Protein AF-A0A8S9TAQ6-F1 (afdb_monomer)

Organism: NCBI:txid1479485

Foldseek 3Di:
DADACVVCVLVLLLCLLVLNLVSLVVLLVGHCLLVSLLVLQLLLQLLLCLLVLLLLLLLLFDPVLSVVLSNLSSVVSSVLLLLLLVLLQVVCPDPPHQHDDSSSLSSQLSSLSSLSNNNNLSLFFQVNVVSNVVSVVSSLLSSLSSQCSRSVHDSVVSNVSSVSSVVSSVVCCVPVVVVVVVVSQVVSCVSSVGRTDDDPVVSVVSLVVLLPDPPPPPPPPPPDDVPCVVVPVDDDDDDPPPVVVVVVVVPPDDDDDDDDDDPDDPPPPPVVVVVVVVVVPQDPVNVLVVVVVVLVVVLVVLLVSCVSVCCSVPVCLVVDDDPSNVVVVVVSSVVSVLSSLSSCLLVQLSCVSSVVDDPDLDPDDPPDDDDPDPDDDAQQEEEEEFEALLDQALDDDPLVVLLCVVQVVLDPPNYHYQGSADLSHLSSDGLLPDDRCSVLSVVLVVVCNVPVPDPSSVVSSSSSVSSLSLCQGPSRNSSSLSSSLVSVVVSCVVVPQDAPPQRAYEYEAAASRQQSQQSNVVSNCVRRVYAYEYEYFLYQHELQGQLVSHQAYEHEDEPAAPRSVCNCVSHVCCDPVNCVGNNNVCVLVVRYDYHYLYNAYRDPPRHQSHCPPADPVGHHSSRSNSVVVNCVVVVNVVVVVVVDDDDQDPVNVVCPDPPHDD

Nearest PDB structures (foldseek):
  5oxk-assembly1_A  TM=1.280E-01  e=3.218E+00  Streptococcus thermophilus LMG 18311
  7ngh-assembly1_C  TM=1.083E-01  e=5.966E+00  Thermococcus kodakarensis KOD1

Solvent-accessible surface area (backbone atoms only — not comparable to full-atom values): 35782 Å² total; per-residue (Å²): 132,85,80,31,29,72,80,43,40,68,58,38,48,54,23,32,69,66,64,34,48,64,30,34,43,46,36,58,70,31,54,56,15,59,58,49,9,54,50,40,30,35,50,14,23,34,20,37,34,53,18,51,43,63,52,47,32,78,42,44,41,49,78,76,28,44,59,52,38,34,52,49,46,7,51,56,44,39,52,53,50,50,45,38,45,50,33,30,39,58,56,26,70,41,91,94,45,65,76,61,60,64,68,48,44,46,17,20,42,19,43,14,32,47,43,29,54,55,20,40,54,24,39,28,49,57,57,2,62,64,50,38,53,52,30,50,53,48,19,53,52,22,30,22,45,21,45,12,44,70,61,72,46,56,58,71,60,22,42,51,49,52,52,52,6,48,52,46,32,55,55,39,44,75,54,78,33,42,66,53,52,51,50,52,46,56,50,47,25,59,51,36,66,38,80,68,69,87,47,72,65,58,49,50,48,54,58,63,62,68,60,59,71,79,72,76,85,70,77,69,79,76,74,85,64,93,75,61,73,74,66,71,81,70,74,85,84,88,75,93,68,68,67,64,66,57,62,65,72,69,75,80,68,84,89,76,87,74,83,83,82,78,90,74,79,80,80,78,82,46,73,69,64,55,50,63,61,56,63,74,71,59,55,68,70,57,54,46,53,52,52,53,50,52,51,52,51,52,48,52,50,51,50,58,69,46,43,60,58,50,47,68,79,42,62,68,50,83,74,42,65,71,68,57,32,52,51,48,53,52,50,49,51,50,53,47,51,50,53,47,50,36,51,51,60,54,46,64,40,39,34,53,73,38,62,74,52,78,89,75,69,58,76,78,81,94,65,83,84,80,75,83,67,95,70,75,72,77,66,64,28,40,38,37,52,31,63,34,37,78,67,56,49,73,66,69,56,72,54,56,45,54,41,48,68,58,42,63,83,67,49,59,97,35,53,46,78,44,71,70,65,51,82,88,31,59,56,45,56,48,55,56,52,102,44,89,64,12,70,57,41,46,49,19,51,58,42,23,79,75,35,70,84,34,77,54,27,47,50,52,34,53,53,34,50,49,46,46,30,27,48,52,14,90,78,53,6,67,57,37,21,43,31,40,18,47,55,51,47,52,58,37,46,78,70,66,53,58,68,62,68,57,53,34,38,33,30,39,8,30,28,45,9,20,26,54,38,55,48,12,42,65,49,34,33,67,73,30,54,31,52,37,36,35,40,22,45,36,34,38,47,51,25,78,33,62,46,74,72,38,66,33,35,42,38,36,40,29,77,53,23,65,61,33,61,41,22,54,70,77,23,60,40,56,38,82,91,34,62,83,23,32,41,44,40,17,46,72,73,66,26,43,48,80,41,79,64,48,90,22,25,61,52,76,85,44,4,45,53,14,81,77,37,62,48,97,87,69,46,27,33,27,55,51,44,49,53,52,52,52,36,48,77,71,56,49,56,64,59,61,55,70,72,52,88,74,80,80,48,73,64,59,55,55,61,70,33,90,87,49,89,130

Sequence (662 aa):
MIDTALNQWHELIGGAFAFKFNAFQRIATLPDGLWLALLVVLLSGLSLAVGQFIVLFISRVKLWRFAFSLLLNAVLFTVGFLFLTLSTWVICLLPGSTRVPLLTLIEVFGLGYVPQLFGFLGALPYLGYPIANLLSVWNLLAMVVGFAAVARVEVGSALVYVALGWLVKQLLEGTIGQPIARLGRSLADRVAGVDLIDTREELIERVLEGGRPAEPIITASQTRFPEIQEFIQASGRSASERARSVTQNLTDRPSVSTPLNITQRTNTSDPLVQLDRKTQGIPQPVKLVLSLLVMAIAFMIILVLLRPIRNGLFGSYPNLQGLWQLIFDLVWIGVVALVFAGILAPLESLGWWAGWYDDEIDTSPTSAGIERSTHHPSVDRYVVYLDGVGQSGAEYTPDIEDFLKALEPSLPSGVELVQGLMMYSVLNKPLNEDRPLAFLWRLADKMRWTNPAALLGLLVNLRNVIIVAVSSDKRYGPIYNQGIAQVIFDGLIKRGYQPRSGVPITLLGYSGGGEMSVAAAPYLKRSTGAPIDVISLGGVMSANNNFLVLEHLYHIVGDKDTVERLGPIVFPGRWKIFPLSYWNRGKREGKITIISAGPVGHQVPGGYMDPKATLEDGRTHLQQTIEILLQILRGEALKADRSIPGKTSNYALSQAADFNPR

pLDDT: mean 79.66, std 20.63, range [24.06, 98.56]

Structure (mmCIF, N/CA/C/O backbone):
data_AF-A0A8S9TAQ6-F1
#
_entry.id   AF-A0A8S9TAQ6-F1
#
loop_
_atom_site.group_PDB
_atom_site.id
_atom_site.type_symbol
_atom_site.label_atom_id
_atom_site.label_alt_id
_atom_site.label_comp_id
_atom_site.label_asym_id
_atom_site.label_entity_id
_atom_site.label_seq_id
_atom_site.pdbx_PDB_ins_code
_atom_site.Cartn_x
_atom_site.Cartn_y
_atom_site.Cartn_z
_atom_site.occupancy
_atom_site.B_iso_or_equiv
_atom_site.auth_seq_id
_atom_site.auth_comp_id
_atom_site.auth_asym_id
_atom_site.auth_atom_id
_atom_site.pdbx_PDB_model_num
ATOM 1 N N . MET A 1 1 ? 25.231 24.380 -31.587 1.00 55.44 1 MET A N 1
ATOM 2 C CA . MET A 1 1 ? 25.314 23.387 -30.494 1.00 55.44 1 MET A CA 1
ATOM 3 C C . MET A 1 1 ? 25.119 22.025 -31.130 1.00 55.44 1 MET A C 1
ATOM 5 O O . MET A 1 1 ? 24.258 21.930 -31.992 1.00 55.44 1 MET A O 1
ATOM 9 N N . ILE A 1 2 ? 25.954 21.032 -30.817 1.00 65.50 2 ILE A N 1
ATOM 10 C CA . ILE A 1 2 ? 25.759 19.671 -31.339 1.00 65.50 2 ILE A CA 1
ATOM 11 C C . ILE A 1 2 ? 24.490 19.121 -30.683 1.00 65.50 2 ILE A C 1
ATOM 13 O O . ILE A 1 2 ? 24.363 19.157 -29.458 1.00 65.50 2 ILE A O 1
ATOM 17 N N . ASP A 1 3 ? 23.545 18.660 -31.493 1.00 80.38 3 ASP A N 1
ATOM 18 C CA . ASP A 1 3 ? 22.352 17.978 -31.005 1.00 80.38 3 ASP A CA 1
ATOM 19 C C . ASP A 1 3 ? 22.754 16.592 -30.489 1.00 80.38 3 ASP A C 1
ATOM 21 O O . ASP A 1 3 ? 23.041 15.682 -31.265 1.00 80.38 3 ASP A O 1
ATOM 25 N N . THR A 1 4 ? 22.828 16.447 -29.166 1.00 90.06 4 THR A N 1
ATOM 26 C CA . THR A 1 4 ? 23.151 15.189 -28.481 1.00 90.06 4 THR A CA 1
ATOM 27 C C . THR A 1 4 ? 21.889 14.551 -27.907 1.00 90.06 4 THR A C 1
ATOM 29 O O . THR A 1 4 ? 20.881 15.225 -27.663 1.00 90.06 4 THR A O 1
ATOM 32 N N . ALA A 1 5 ? 21.944 13.249 -27.626 1.00 86.44 5 ALA A N 1
ATOM 33 C CA . ALA A 1 5 ? 20.874 12.545 -26.926 1.00 86.44 5 ALA A CA 1
ATOM 34 C C . ALA A 1 5 ? 20.585 13.181 -25.554 1.00 86.44 5 ALA A C 1
ATOM 36 O O . ALA A 1 5 ? 19.428 13.279 -25.151 1.00 86.44 5 ALA A O 1
ATOM 37 N N . LEU A 1 6 ? 21.620 13.687 -24.871 1.00 86.31 6 LEU A N 1
ATOM 38 C CA . LEU A 1 6 ? 21.483 14.403 -23.602 1.00 86.31 6 LEU A CA 1
ATOM 39 C C . LEU A 1 6 ? 20.744 15.735 -23.739 1.00 86.31 6 LEU A C 1
ATOM 41 O O . LEU A 1 6 ? 20.039 16.105 -22.813 1.00 86.31 6 LEU A O 1
ATOM 45 N N . ASN A 1 7 ? 20.839 16.438 -24.870 1.00 88.81 7 ASN A N 1
ATOM 46 C CA . ASN A 1 7 ? 20.056 17.657 -25.101 1.00 88.81 7 ASN A CA 1
ATOM 47 C C . ASN A 1 7 ? 18.584 17.330 -25.422 1.00 88.81 7 ASN A C 1
ATOM 49 O O . ASN A 1 7 ? 17.675 18.044 -24.997 1.00 88.81 7 ASN A O 1
ATOM 53 N N . GLN A 1 8 ? 18.338 16.206 -26.105 1.00 88.25 8 GLN A N 1
ATOM 54 C CA . GLN A 1 8 ? 17.002 15.736 -26.507 1.00 88.25 8 GLN A CA 1
ATOM 55 C C . GLN A 1 8 ? 16.375 14.728 -25.526 1.00 88.25 8 GLN A C 1
ATOM 57 O O . GLN A 1 8 ? 15.386 14.069 -25.853 1.00 88.25 8 GLN A O 1
ATOM 62 N N . TRP A 1 9 ? 16.914 14.602 -24.309 1.00 87.81 9 TRP A N 1
ATOM 63 C CA . TRP A 1 9 ? 16.530 13.554 -23.355 1.00 87.81 9 TRP A CA 1
ATOM 64 C C . TRP A 1 9 ? 15.019 13.506 -23.083 1.00 87.81 9 TRP A C 1
ATOM 66 O O . TRP A 1 9 ? 14.430 12.433 -22.997 1.00 87.81 9 TRP A O 1
ATOM 76 N N . HIS A 1 10 ? 14.368 14.665 -22.997 1.00 85.31 10 HIS A N 1
ATOM 77 C CA . HIS A 1 10 ? 12.939 14.784 -22.725 1.00 85.31 10 HIS A CA 1
ATOM 78 C C . HIS A 1 10 ? 12.071 14.238 -23.873 1.00 85.31 10 HIS A C 1
ATOM 80 O O . HIS A 1 10 ? 11.075 13.560 -23.612 1.00 85.31 10 HIS A O 1
ATOM 86 N N . GLU A 1 11 ? 12.458 14.477 -25.132 1.00 87.50 11 GLU A N 1
ATOM 87 C CA . GLU A 1 11 ? 11.778 13.930 -26.314 1.00 87.50 11 GLU A CA 1
ATOM 88 C C . GLU A 1 11 ? 11.986 12.421 -26.427 1.00 87.50 11 GLU A C 1
ATOM 90 O O . GLU A 1 11 ? 11.038 11.692 -26.725 1.00 87.50 11 GLU A O 1
ATOM 95 N N . LEU A 1 12 ? 13.205 11.945 -26.154 1.00 91.62 12 LEU A N 1
ATOM 96 C CA . LEU A 1 12 ? 13.541 10.523 -26.196 1.00 91.62 12 LEU A CA 1
ATOM 97 C C . LEU A 1 12 ? 12.794 9.743 -25.109 1.00 91.62 12 LEU A C 1
ATOM 99 O O . LEU A 1 12 ? 12.155 8.739 -25.416 1.00 91.62 12 LEU A O 1
ATOM 103 N N . ILE A 1 13 ? 12.794 10.233 -23.864 1.00 90.38 13 ILE A N 1
ATOM 104 C CA . ILE A 1 13 ? 12.059 9.620 -22.748 1.00 90.38 13 ILE A CA 1
ATOM 105 C C . ILE A 1 13 ? 10.550 9.644 -23.014 1.00 90.38 13 ILE A C 1
ATOM 107 O O . ILE A 1 13 ? 9.891 8.609 -22.921 1.00 90.38 13 ILE A O 1
ATOM 111 N N . GLY A 1 14 ? 9.988 10.799 -23.389 1.00 87.38 14 GLY A N 1
ATOM 112 C CA . GLY A 1 14 ? 8.557 10.910 -23.687 1.00 87.38 14 GLY A CA 1
ATOM 113 C C . GLY A 1 14 ? 8.136 10.047 -24.879 1.00 87.38 14 GLY A C 1
ATOM 114 O O . GLY A 1 14 ? 7.083 9.412 -24.855 1.00 87.38 14 GLY A O 1
ATOM 115 N N . GLY A 1 15 ? 8.978 9.977 -25.912 1.00 89.94 15 GLY A N 1
ATOM 116 C CA . GLY A 1 15 ? 8.763 9.136 -27.080 1.00 89.94 15 GLY A CA 1
ATOM 117 C C . GLY A 1 15 ? 8.822 7.646 -26.757 1.00 89.94 15 GLY A C 1
ATOM 118 O O . GLY A 1 15 ? 7.953 6.910 -27.211 1.00 89.94 15 GLY A O 1
ATOM 119 N N . ALA A 1 16 ? 9.776 7.211 -25.934 1.00 92.12 16 ALA A N 1
ATOM 120 C CA . ALA A 1 16 ? 9.884 5.823 -25.494 1.00 92.12 16 ALA A CA 1
ATOM 121 C C . ALA A 1 16 ? 8.696 5.394 -24.627 1.00 92.12 16 ALA A C 1
ATOM 123 O O . ALA A 1 16 ? 8.111 4.339 -24.867 1.00 92.12 16 ALA A O 1
ATOM 124 N N . PHE A 1 17 ? 8.280 6.246 -23.683 1.00 89.94 17 PHE A N 1
ATOM 125 C CA . PHE A 1 17 ? 7.102 5.999 -22.848 1.00 89.94 17 PHE A CA 1
ATOM 126 C C . PHE A 1 17 ? 5.815 5.878 -23.682 1.00 89.94 17 PHE A C 1
ATOM 128 O O . PHE A 1 17 ? 4.944 5.073 -23.360 1.00 89.94 17 PHE A O 1
ATOM 135 N N . ALA A 1 18 ? 5.718 6.643 -24.776 1.00 90.50 18 ALA A N 1
ATOM 136 C CA . ALA A 1 18 ? 4.609 6.617 -25.731 1.00 90.50 18 ALA A CA 1
ATOM 137 C C . ALA A 1 18 ? 4.812 5.640 -26.911 1.00 90.50 18 ALA A C 1
ATOM 139 O O . ALA A 1 18 ? 4.086 5.730 -27.901 1.00 90.50 18 ALA A O 1
ATOM 140 N N . PHE A 1 19 ? 5.804 4.744 -26.845 1.00 93.25 19 PHE A N 1
ATOM 141 C CA . PHE A 1 19 ? 6.098 3.741 -27.878 1.00 93.25 19 PHE A CA 1
ATOM 142 C C . PHE A 1 19 ? 6.350 4.308 -29.295 1.00 93.25 19 PHE A C 1
ATOM 144 O O . PHE A 1 19 ? 6.051 3.672 -30.307 1.00 93.25 19 PHE A O 1
ATOM 151 N N . LYS A 1 20 ? 6.922 5.513 -29.408 1.00 92.88 20 LYS A N 1
ATOM 152 C CA . LYS A 1 20 ? 7.254 6.131 -30.701 1.00 92.88 20 LYS A CA 1
ATOM 153 C C . LYS A 1 20 ? 8.511 5.497 -31.300 1.00 92.88 20 LYS A C 1
ATOM 155 O O . LYS A 1 20 ? 9.613 5.727 -30.807 1.00 92.88 20 LYS A O 1
ATOM 160 N N . PHE A 1 21 ? 8.364 4.813 -32.438 1.00 93.81 21 PHE A N 1
ATOM 161 C CA . PHE A 1 21 ? 9.469 4.210 -33.209 1.00 93.81 21 PHE A CA 1
ATOM 162 C C . PHE A 1 21 ? 10.649 5.169 -33.438 1.00 93.81 21 PHE A C 1
ATOM 164 O O . PHE A 1 21 ? 11.807 4.790 -33.286 1.00 93.81 21 PHE A O 1
ATOM 171 N N . ASN A 1 22 ? 10.349 6.433 -33.752 1.00 94.31 22 ASN A N 1
ATOM 172 C CA . ASN A 1 22 ? 11.354 7.460 -34.025 1.00 94.31 22 ASN A CA 1
ATOM 173 C C . ASN A 1 22 ? 12.285 7.707 -32.820 1.00 94.31 22 ASN A C 1
ATOM 175 O O . ASN A 1 22 ? 13.482 7.880 -33.010 1.00 94.31 22 ASN A O 1
ATOM 179 N N . ALA A 1 23 ? 11.782 7.646 -31.581 1.00 93.94 23 ALA A N 1
ATOM 180 C CA . ALA A 1 23 ? 12.610 7.864 -30.391 1.00 93.94 23 ALA A CA 1
ATOM 181 C C . ALA A 1 23 ? 13.696 6.784 -30.243 1.00 93.94 23 ALA A C 1
ATOM 183 O O . ALA A 1 23 ? 14.859 7.101 -29.994 1.00 93.94 23 ALA A O 1
ATOM 184 N N . PHE A 1 24 ? 13.335 5.521 -30.484 1.00 95.88 24 PHE A N 1
ATOM 185 C CA . PHE A 1 24 ? 14.269 4.393 -30.447 1.00 95.88 24 PHE A CA 1
ATOM 186 C C . PHE A 1 24 ? 15.273 4.412 -31.605 1.00 95.88 24 PHE A C 1
ATOM 188 O O . PHE A 1 24 ? 16.424 4.027 -31.430 1.00 95.88 24 PHE A O 1
ATOM 195 N N . GLN A 1 25 ? 14.875 4.902 -32.780 1.00 94.56 25 GLN A N 1
ATOM 196 C CA . GLN A 1 25 ? 15.807 5.094 -33.893 1.00 94.56 25 GLN A CA 1
ATOM 197 C C . GLN A 1 25 ? 16.769 6.256 -33.630 1.00 94.56 25 GLN A C 1
ATOM 199 O O . GLN A 1 25 ? 17.962 6.134 -33.888 1.00 94.56 25 GLN A O 1
ATOM 204 N N . ARG A 1 26 ? 16.271 7.371 -33.081 1.00 94.81 26 ARG A N 1
ATOM 205 C CA . ARG A 1 26 ? 17.078 8.565 -32.801 1.00 94.81 26 ARG A CA 1
ATOM 206 C C . ARG A 1 26 ? 18.160 8.308 -31.771 1.00 94.81 26 ARG A C 1
ATOM 208 O O . ARG A 1 26 ? 19.299 8.688 -32.027 1.00 94.81 26 ARG A O 1
ATOM 215 N N . ILE A 1 27 ? 17.842 7.649 -30.653 1.00 95.25 27 ILE A N 1
ATOM 216 C CA . ILE A 1 27 ? 18.850 7.391 -29.613 1.00 95.25 27 ILE A CA 1
ATOM 217 C C . ILE A 1 27 ? 20.047 6.600 -30.154 1.00 95.25 27 ILE A C 1
ATOM 219 O O . ILE A 1 27 ? 21.169 6.886 -29.762 1.00 95.25 27 ILE A O 1
ATOM 223 N N . ALA A 1 28 ? 19.819 5.699 -31.115 1.00 92.44 28 ALA A N 1
ATOM 224 C CA . ALA A 1 28 ? 20.871 4.904 -31.745 1.00 92.44 28 ALA A CA 1
ATOM 225 C C . ALA A 1 28 ? 21.747 5.677 -32.751 1.00 92.44 28 ALA A C 1
ATOM 227 O O . ALA A 1 28 ? 22.735 5.151 -33.259 1.00 92.44 28 ALA A O 1
ATOM 228 N N . THR A 1 29 ? 21.354 6.904 -33.101 1.00 92.06 29 THR A N 1
ATOM 229 C CA . THR A 1 29 ? 22.041 7.736 -34.106 1.00 92.06 29 THR A CA 1
ATOM 230 C C . THR A 1 29 ? 22.643 9.010 -33.525 1.00 92.06 29 THR A C 1
ATOM 232 O O . THR A 1 29 ? 23.531 9.600 -34.137 1.00 92.06 29 THR A O 1
ATOM 235 N N . LEU A 1 30 ? 22.160 9.450 -32.362 1.00 93.31 30 LEU A N 1
ATOM 236 C CA . LEU A 1 30 ? 22.619 10.671 -31.715 1.00 93.31 30 LEU A CA 1
ATOM 237 C C . LEU A 1 30 ? 23.900 10.418 -30.903 1.00 93.31 30 LEU A C 1
ATOM 239 O O . LEU A 1 30 ? 24.018 9.382 -30.243 1.00 93.31 30 LEU A O 1
ATOM 243 N N . PRO A 1 31 ? 24.833 11.388 -30.860 1.00 91.25 31 PRO A N 1
ATOM 244 C CA . PRO A 1 31 ? 25.924 11.370 -29.892 1.00 91.25 31 PRO A CA 1
ATOM 245 C C . PRO A 1 31 ? 25.384 11.261 -28.458 1.00 91.25 31 PRO A C 1
ATOM 247 O O . PRO A 1 31 ? 24.306 11.775 -28.156 1.00 91.25 31 PRO A O 1
ATOM 250 N N . ASP A 1 32 ? 26.137 10.609 -27.572 1.00 91.88 32 ASP A N 1
ATOM 251 C CA . ASP A 1 32 ? 25.772 10.336 -26.170 1.00 91.88 32 ASP A CA 1
ATOM 252 C C . ASP A 1 32 ? 24.554 9.413 -25.956 1.00 91.88 32 ASP A C 1
ATOM 254 O O . ASP A 1 32 ? 24.088 9.272 -24.822 1.00 91.88 32 ASP A O 1
ATOM 258 N N . GLY A 1 33 ? 24.055 8.740 -27.004 1.00 93.19 33 GLY A N 1
ATOM 259 C CA . GLY A 1 33 ? 22.961 7.763 -26.903 1.00 93.19 33 GLY A CA 1
ATOM 260 C C . GLY A 1 33 ? 23.230 6.675 -25.861 1.00 93.19 33 GLY A C 1
ATOM 261 O O . GLY A 1 33 ? 22.411 6.447 -24.966 1.00 93.19 33 GLY A O 1
ATOM 262 N N . LEU A 1 34 ? 24.425 6.077 -25.907 1.00 95.25 34 LEU A N 1
ATOM 263 C CA . LEU A 1 34 ? 24.880 5.075 -24.939 1.00 95.25 34 LEU A CA 1
ATOM 264 C C . LEU A 1 34 ? 24.867 5.589 -23.491 1.00 95.25 34 LEU A C 1
ATOM 266 O O . LEU A 1 34 ? 24.399 4.890 -22.591 1.00 95.25 34 LEU A O 1
ATOM 270 N N . TRP A 1 35 ? 25.361 6.809 -23.258 1.00 94.81 35 TRP A N 1
ATOM 271 C CA . TRP A 1 35 ? 25.396 7.410 -21.921 1.00 94.81 35 TRP A CA 1
ATOM 272 C C . TRP A 1 35 ? 23.992 7.635 -21.370 1.00 94.81 35 TRP A C 1
ATOM 274 O O . TRP A 1 35 ? 23.726 7.282 -20.220 1.00 94.81 35 TRP A O 1
ATOM 284 N N . LEU A 1 36 ? 23.085 8.173 -22.190 1.00 94.88 36 LEU A N 1
ATOM 285 C CA . LEU A 1 36 ? 21.692 8.365 -21.796 1.00 94.88 36 LEU A CA 1
ATOM 286 C C . LEU A 1 36 ? 21.023 7.025 -21.462 1.00 94.88 36 LEU A C 1
ATOM 288 O O . LEU A 1 36 ? 20.363 6.919 -20.432 1.00 94.88 36 LEU A O 1
ATOM 292 N N . ALA A 1 37 ? 21.217 5.998 -22.290 1.00 96.38 37 ALA A N 1
ATOM 293 C CA . ALA A 1 37 ? 20.632 4.679 -22.072 1.00 96.38 37 ALA A CA 1
ATOM 294 C C . ALA A 1 37 ? 21.108 4.034 -20.760 1.00 96.38 37 ALA A C 1
ATOM 296 O O . ALA A 1 37 ? 20.287 3.576 -19.964 1.00 96.38 37 ALA A O 1
ATOM 297 N N . LEU A 1 38 ? 22.416 4.054 -20.486 1.00 96.38 38 LEU A N 1
ATOM 298 C CA . LEU A 1 38 ? 22.971 3.531 -19.233 1.00 96.38 38 LEU A CA 1
ATOM 299 C C . LEU A 1 38 ? 22.500 4.333 -18.013 1.00 96.38 38 LEU A C 1
ATOM 301 O O . LEU A 1 38 ? 22.190 3.744 -16.976 1.00 96.38 38 LEU A O 1
ATOM 305 N N . LEU A 1 39 ? 22.392 5.659 -18.136 1.00 95.56 39 LEU A N 1
ATOM 306 C CA . LEU A 1 39 ? 21.862 6.513 -17.075 1.00 95.56 39 LEU A CA 1
ATOM 307 C C . LEU A 1 39 ? 20.389 6.194 -16.778 1.00 95.56 39 LEU A C 1
ATOM 309 O O . LEU A 1 39 ? 20.019 6.076 -15.611 1.00 95.56 39 LEU A O 1
ATOM 313 N N . VAL A 1 40 ? 19.558 6.010 -17.810 1.00 96.12 40 VAL A N 1
ATOM 314 C CA . VAL A 1 40 ? 18.147 5.616 -17.655 1.00 96.12 40 VAL A CA 1
ATOM 315 C C . VAL A 1 40 ? 18.036 4.277 -16.929 1.00 96.12 40 VAL A C 1
ATOM 317 O O . VAL A 1 40 ? 17.239 4.162 -15.997 1.00 96.12 40 VAL A O 1
ATOM 320 N N . VAL A 1 41 ? 18.846 3.283 -17.300 1.00 97.50 41 VAL A N 1
ATOM 321 C CA . VAL A 1 41 ? 18.847 1.967 -16.639 1.00 97.50 41 VAL A CA 1
ATOM 322 C C . VAL A 1 41 ? 19.278 2.079 -15.179 1.00 97.50 41 VAL A C 1
ATOM 324 O O . VAL A 1 41 ? 18.607 1.525 -14.309 1.00 97.50 41 VAL A O 1
ATOM 327 N N . LEU A 1 42 ? 20.344 2.829 -14.888 1.00 96.25 42 LEU A N 1
ATOM 328 C CA . LEU A 1 42 ? 20.835 3.017 -13.522 1.00 96.25 42 LEU A CA 1
ATOM 329 C C . LEU A 1 42 ? 19.792 3.714 -12.637 1.00 96.25 42 LEU A C 1
ATOM 331 O O . LEU A 1 42 ? 19.506 3.251 -11.532 1.00 96.25 42 LEU A O 1
ATOM 335 N N . LEU A 1 43 ? 19.182 4.797 -13.129 1.00 95.31 43 LEU A N 1
ATOM 336 C CA . LEU A 1 43 ? 18.121 5.515 -12.416 1.00 95.31 43 LEU A CA 1
ATOM 337 C C . LEU A 1 43 ? 16.865 4.656 -12.241 1.00 95.31 43 LEU A C 1
ATOM 339 O O . LEU A 1 43 ? 16.217 4.729 -11.199 1.00 95.31 43 LEU A O 1
ATOM 343 N N . SER A 1 44 ? 16.545 3.809 -13.219 1.00 96.25 44 SER A N 1
ATOM 344 C CA . SER A 1 44 ? 15.450 2.841 -13.118 1.00 96.25 44 SER A CA 1
ATOM 345 C C . SER A 1 44 ? 15.731 1.786 -12.051 1.00 96.25 44 SER A C 1
ATOM 347 O O . SER A 1 44 ? 14.859 1.488 -11.239 1.00 96.25 44 SER A O 1
ATOM 349 N N . GLY A 1 45 ? 16.963 1.270 -11.993 1.00 94.62 45 GLY A N 1
ATOM 350 C CA . GLY A 1 45 ? 17.410 0.355 -10.944 1.00 94.62 45 GLY A CA 1
ATOM 351 C C . GLY A 1 45 ? 17.326 0.982 -9.553 1.00 94.62 45 GLY A C 1
ATOM 352 O O . GLY A 1 45 ? 16.825 0.350 -8.626 1.00 94.62 45 GLY A O 1
ATOM 353 N N . LEU A 1 46 ? 17.729 2.250 -9.410 1.00 94.25 46 LEU A N 1
ATOM 354 C CA . LEU A 1 46 ? 17.597 2.992 -8.154 1.00 94.25 46 LEU A CA 1
ATOM 355 C C . LEU A 1 46 ? 16.127 3.217 -7.773 1.00 94.25 46 LEU A C 1
ATOM 357 O O . LEU A 1 46 ? 15.748 3.010 -6.624 1.00 94.25 46 LEU A O 1
ATOM 361 N N . SER A 1 47 ? 15.290 3.604 -8.737 1.00 95.38 47 SER A N 1
ATOM 362 C CA . SER A 1 47 ? 13.852 3.814 -8.543 1.00 95.38 47 SER A CA 1
ATOM 363 C C . SER A 1 47 ? 13.149 2.529 -8.096 1.00 95.38 47 SER A C 1
ATOM 365 O O . SER A 1 47 ? 12.382 2.540 -7.134 1.00 95.38 47 SER A O 1
ATOM 367 N N . LEU A 1 48 ? 13.473 1.393 -8.720 1.00 92.44 48 LEU A N 1
ATOM 368 C CA . LEU A 1 48 ? 12.991 0.071 -8.315 1.00 92.44 48 LEU A CA 1
ATOM 369 C C . LEU A 1 48 ? 13.487 -0.333 -6.924 1.00 92.44 48 LEU A C 1
ATOM 371 O O . LEU A 1 48 ? 12.698 -0.839 -6.127 1.00 92.44 48 LEU A O 1
ATOM 375 N N . ALA A 1 49 ? 14.759 -0.071 -6.609 1.00 90.00 49 ALA A N 1
ATOM 376 C CA . ALA A 1 49 ? 15.315 -0.338 -5.285 1.00 90.00 49 ALA A CA 1
ATOM 377 C C . ALA A 1 49 ? 14.586 0.472 -4.198 1.00 90.00 49 ALA A C 1
ATOM 379 O O . ALA A 1 49 ? 14.278 -0.066 -3.136 1.00 90.00 49 ALA A O 1
ATOM 380 N N . VAL A 1 50 ? 14.229 1.731 -4.484 1.00 89.56 50 VAL A N 1
ATOM 381 C CA . VAL A 1 50 ? 13.335 2.521 -3.623 1.00 89.56 50 VAL A CA 1
ATOM 382 C C . VAL A 1 50 ? 11.952 1.870 -3.559 1.00 89.56 50 VAL A C 1
ATOM 384 O O . VAL A 1 50 ? 11.445 1.641 -2.472 1.00 89.56 50 VAL A O 1
ATOM 387 N N . GLY A 1 51 ? 11.351 1.468 -4.679 1.00 87.69 51 GLY A N 1
ATOM 388 C CA . GLY A 1 51 ? 10.053 0.777 -4.686 1.00 87.69 51 GLY A CA 1
ATOM 389 C C . GLY A 1 51 ? 9.996 -0.497 -3.823 1.00 87.69 51 GLY A C 1
ATOM 390 O O . GLY A 1 51 ? 8.920 -0.898 -3.376 1.00 87.69 51 GLY A O 1
ATOM 391 N N . GLN A 1 52 ? 11.150 -1.116 -3.563 1.00 85.38 52 GLN A N 1
ATOM 392 C CA . GLN A 1 52 ? 11.318 -2.351 -2.793 1.00 85.38 52 GLN A CA 1
ATOM 393 C C . GLN A 1 52 ? 12.075 -2.147 -1.472 1.00 85.38 52 GLN A C 1
ATOM 395 O O . GLN A 1 52 ? 12.526 -3.120 -0.864 1.00 85.38 52 GLN A O 1
ATOM 400 N N . PHE A 1 53 ? 12.183 -0.906 -0.980 1.00 84.44 53 PHE A N 1
ATOM 401 C CA . PHE A 1 53 ? 13.023 -0.578 0.177 1.00 84.44 53 PHE A CA 1
ATOM 402 C C . PHE A 1 53 ? 12.680 -1.371 1.446 1.00 84.44 53 PHE A C 1
ATOM 404 O O . PHE A 1 53 ? 13.519 -1.505 2.335 1.00 84.44 53 PHE A O 1
ATOM 411 N N . ILE A 1 54 ? 11.456 -1.902 1.536 1.00 81.06 54 ILE A N 1
ATOM 412 C CA . ILE A 1 54 ? 10.973 -2.686 2.673 1.00 81.06 54 ILE A CA 1
ATOM 413 C C . ILE A 1 54 ? 11.919 -3.834 3.050 1.00 81.06 54 ILE A C 1
ATOM 415 O O . ILE A 1 54 ? 12.124 -4.077 4.234 1.00 81.06 54 ILE A O 1
ATOM 419 N N . VAL A 1 55 ? 12.556 -4.489 2.073 1.00 76.88 55 VAL A N 1
ATOM 420 C CA . VAL A 1 55 ? 13.484 -5.609 2.315 1.00 76.88 55 VAL A CA 1
ATOM 421 C C . VAL A 1 55 ? 14.644 -5.185 3.221 1.00 76.88 55 VAL A C 1
ATOM 423 O O . VAL A 1 55 ? 15.037 -5.923 4.127 1.00 76.88 55 VAL A O 1
ATOM 426 N N . LEU A 1 56 ? 15.145 -3.960 3.039 1.00 81.00 56 LEU A N 1
ATOM 427 C CA . LEU A 1 56 ? 16.230 -3.404 3.848 1.00 81.00 56 LEU A CA 1
ATOM 428 C C . LEU A 1 56 ? 15.777 -3.128 5.291 1.00 81.00 56 LEU A C 1
ATOM 430 O O . LEU A 1 56 ? 16.546 -3.327 6.227 1.00 81.00 56 LEU A O 1
ATOM 434 N N . PHE A 1 57 ? 14.523 -2.717 5.490 1.00 79.00 57 PHE A N 1
ATOM 435 C CA . PHE A 1 57 ? 13.973 -2.493 6.829 1.00 79.00 57 PHE A CA 1
ATOM 436 C C . PHE A 1 57 ? 13.701 -3.794 7.574 1.00 79.00 57 PHE A C 1
ATOM 438 O O . PHE A 1 57 ? 14.033 -3.899 8.751 1.00 79.00 57 PHE A O 1
ATOM 445 N N . ILE A 1 58 ? 13.146 -4.802 6.895 1.00 75.31 58 ILE A N 1
ATOM 446 C CA . ILE A 1 58 ? 12.896 -6.110 7.516 1.00 75.31 58 ILE A CA 1
ATOM 447 C C . ILE A 1 58 ? 14.219 -6.748 7.941 1.00 75.31 58 ILE A C 1
ATOM 449 O O . ILE A 1 58 ? 14.304 -7.323 9.024 1.00 75.31 58 ILE A O 1
ATOM 453 N N . SER A 1 59 ? 15.269 -6.546 7.143 1.00 74.56 59 SER A N 1
ATOM 454 C CA . SER A 1 59 ? 16.635 -6.977 7.457 1.00 74.56 59 SER A CA 1
ATOM 455 C C . SER A 1 59 ? 17.334 -6.097 8.512 1.00 74.56 59 SER A C 1
ATOM 457 O O . SER A 1 59 ? 18.490 -6.342 8.833 1.00 74.56 59 SER A O 1
ATOM 459 N N . ARG A 1 60 ? 16.660 -5.080 9.074 1.00 77.12 60 ARG A N 1
ATOM 460 C CA . ARG A 1 60 ? 17.188 -4.145 10.089 1.00 77.12 60 ARG A CA 1
ATOM 461 C C . ARG A 1 60 ? 18.484 -3.432 9.673 1.00 77.12 60 ARG A C 1
ATOM 463 O O . ARG A 1 60 ? 19.387 -3.207 10.481 1.00 77.12 60 ARG A O 1
ATOM 470 N N . VAL A 1 61 ? 18.585 -3.047 8.400 1.00 74.88 61 VAL A N 1
ATOM 471 C CA . VAL A 1 61 ? 19.747 -2.318 7.870 1.00 74.88 61 VAL A CA 1
ATOM 472 C C . VAL A 1 61 ? 19.853 -0.933 8.522 1.00 74.88 61 VAL A C 1
ATOM 474 O O . VAL A 1 61 ? 18.879 -0.184 8.593 1.00 74.88 61 VAL A O 1
ATOM 477 N N . LYS A 1 62 ? 21.057 -0.552 8.970 1.00 75.12 62 LYS A N 1
ATOM 478 C CA . LYS A 1 62 ? 21.321 0.785 9.537 1.00 75.12 62 LYS A CA 1
ATOM 479 C C . LYS A 1 62 ? 21.160 1.889 8.481 1.00 75.12 62 LYS A C 1
ATOM 481 O O . LYS A 1 62 ? 21.533 1.708 7.323 1.00 75.12 62 LYS A O 1
ATOM 486 N N . LEU A 1 63 ? 20.713 3.076 8.899 1.00 72.25 63 LEU A N 1
ATOM 487 C CA . LEU A 1 63 ? 20.329 4.180 8.004 1.00 72.25 63 LEU A CA 1
ATOM 488 C C . LEU A 1 63 ? 21.406 4.601 6.982 1.00 72.25 63 LEU A C 1
ATOM 490 O O . LEU A 1 63 ? 21.087 4.892 5.835 1.00 72.25 63 LEU A O 1
ATOM 494 N N . TRP A 1 64 ? 22.692 4.612 7.347 1.00 74.12 64 TRP A N 1
ATOM 495 C CA . TRP A 1 64 ? 23.755 4.970 6.395 1.00 74.12 64 TRP A CA 1
ATOM 496 C C . TRP A 1 64 ? 24.057 3.846 5.390 1.00 74.12 64 TRP A C 1
ATOM 498 O O . TRP A 1 64 ? 24.373 4.121 4.235 1.00 74.12 64 TRP A O 1
ATOM 508 N N . ARG A 1 65 ? 23.907 2.577 5.797 1.00 82.44 65 ARG A N 1
ATOM 509 C CA . ARG A 1 65 ? 24.062 1.398 4.925 1.00 82.44 65 ARG A CA 1
ATOM 510 C C . ARG A 1 65 ? 22.903 1.253 3.953 1.00 82.44 65 ARG A C 1
ATOM 512 O O . ARG A 1 65 ? 23.086 0.733 2.856 1.00 82.44 65 ARG A O 1
ATOM 519 N N . PHE A 1 66 ? 21.733 1.759 4.329 1.00 81.00 66 PHE A N 1
ATOM 520 C CA . PHE A 1 66 ? 20.548 1.790 3.483 1.00 81.00 66 PHE A CA 1
ATOM 521 C C . PHE A 1 66 ? 20.825 2.497 2.148 1.00 81.00 66 PHE A C 1
ATOM 523 O O . PHE A 1 66 ? 20.582 1.923 1.090 1.00 81.00 66 PHE A O 1
ATOM 530 N N . ALA A 1 67 ? 21.422 3.695 2.176 1.00 83.94 67 ALA A N 1
ATOM 531 C CA . ALA A 1 67 ? 21.735 4.449 0.960 1.00 83.94 67 ALA A CA 1
ATOM 532 C C . ALA A 1 67 ? 22.736 3.713 0.048 1.00 83.94 67 ALA A C 1
ATOM 534 O O . ALA A 1 67 ? 22.524 3.626 -1.162 1.00 83.94 67 ALA A O 1
ATOM 535 N N . PHE A 1 68 ? 23.793 3.126 0.619 1.00 85.50 68 PHE A N 1
ATOM 536 C CA . PHE A 1 68 ? 24.751 2.327 -0.153 1.00 85.50 68 PHE A CA 1
ATOM 537 C C . PHE A 1 68 ? 24.127 1.048 -0.719 1.00 85.50 68 PHE A C 1
ATOM 539 O O . PHE A 1 68 ? 24.440 0.673 -1.846 1.00 85.50 68 PHE A O 1
ATOM 546 N N . SER A 1 69 ? 23.213 0.415 0.020 1.00 85.88 69 SER A N 1
ATOM 547 C CA . SER A 1 69 ? 22.492 -0.779 -0.438 1.00 85.88 69 SER A CA 1
ATOM 548 C C . SER A 1 69 ? 21.595 -0.459 -1.636 1.00 85.88 69 SER A C 1
ATOM 550 O O . SER A 1 69 ? 21.577 -1.211 -2.607 1.00 85.88 69 SER A O 1
ATOM 552 N N . LEU A 1 70 ? 20.912 0.694 -1.623 1.00 87.75 70 LEU A N 1
ATOM 553 C CA . LEU A 1 70 ? 20.125 1.166 -2.768 1.00 87.75 70 LEU A CA 1
ATOM 554 C C . LEU A 1 70 ? 20.996 1.396 -4.012 1.00 87.75 70 LEU A C 1
ATOM 556 O O . LEU A 1 70 ? 20.636 0.958 -5.105 1.00 87.75 70 LEU A O 1
ATOM 560 N N . LEU A 1 71 ? 22.153 2.047 -3.848 1.00 89.19 71 LEU A N 1
ATOM 561 C CA . LEU A 1 71 ? 23.090 2.286 -4.949 1.00 89.19 71 LEU A CA 1
ATOM 562 C C . LEU A 1 71 ? 23.668 0.979 -5.503 1.00 89.19 71 LEU A C 1
ATOM 564 O O . LEU A 1 71 ? 23.712 0.799 -6.718 1.00 89.19 71 LEU A O 1
ATOM 568 N N . LEU A 1 72 ? 24.070 0.050 -4.633 1.00 87.25 72 LEU A N 1
ATOM 569 C CA . LEU A 1 72 ? 24.580 -1.252 -5.056 1.00 87.25 72 LEU A CA 1
ATOM 570 C C . LEU A 1 72 ? 23.513 -2.042 -5.823 1.00 87.25 72 LEU A C 1
ATOM 572 O O . LEU A 1 72 ? 23.814 -2.586 -6.884 1.00 87.25 72 LEU A O 1
ATOM 576 N N . ASN A 1 73 ? 22.266 -2.051 -5.346 1.00 87.12 73 ASN A N 1
ATOM 577 C CA . ASN A 1 73 ? 21.156 -2.699 -6.046 1.00 87.12 73 ASN A CA 1
ATOM 578 C C . ASN A 1 73 ? 20.930 -2.098 -7.442 1.00 87.12 73 ASN A C 1
ATOM 580 O O . ASN A 1 73 ? 20.732 -2.845 -8.398 1.00 87.12 73 ASN A O 1
ATOM 584 N N . ALA A 1 74 ? 21.039 -0.774 -7.597 1.00 91.12 74 ALA A N 1
ATOM 585 C CA . ALA A 1 74 ? 20.950 -0.119 -8.904 1.00 91.12 74 ALA A CA 1
ATOM 586 C C . ALA A 1 74 ? 22.077 -0.551 -9.864 1.00 91.12 74 ALA A C 1
ATOM 588 O O . ALA A 1 74 ? 21.847 -0.761 -11.061 1.00 91.12 74 ALA A O 1
ATOM 589 N N . VAL A 1 75 ? 23.294 -0.735 -9.345 1.00 90.62 75 VAL A N 1
ATOM 590 C CA . VAL A 1 75 ? 24.437 -1.228 -10.130 1.00 90.62 75 VAL A CA 1
ATOM 591 C C . VAL A 1 75 ? 24.235 -2.690 -10.531 1.00 90.62 75 VAL A C 1
ATOM 593 O O . VAL A 1 75 ? 24.368 -3.020 -11.710 1.00 90.62 75 VAL A O 1
ATOM 596 N N . LEU A 1 76 ? 23.856 -3.562 -9.592 1.00 88.38 76 LEU A N 1
ATOM 597 C CA . LEU A 1 76 ? 23.586 -4.979 -9.871 1.00 88.38 76 LEU A CA 1
ATOM 598 C C . LEU A 1 76 ? 22.451 -5.150 -10.892 1.00 88.38 76 LEU A C 1
ATOM 600 O O . LEU A 1 76 ? 22.555 -5.963 -11.811 1.00 88.38 76 LEU A O 1
ATOM 604 N N . PHE A 1 77 ? 21.408 -4.328 -10.792 1.00 90.94 77 PHE A N 1
ATOM 605 C CA . PHE A 1 77 ? 20.329 -4.270 -11.773 1.00 90.94 77 PHE A CA 1
ATOM 606 C C . PHE A 1 77 ? 20.837 -3.908 -13.176 1.00 90.94 77 PHE A C 1
ATOM 608 O O . PHE A 1 77 ? 20.466 -4.553 -14.158 1.00 90.94 77 PHE A O 1
ATOM 615 N N . THR A 1 78 ? 21.734 -2.923 -13.272 1.00 92.19 78 THR A N 1
ATOM 616 C CA . THR A 1 78 ? 22.351 -2.511 -14.544 1.00 92.19 78 THR A CA 1
ATOM 617 C C . THR A 1 78 ? 23.173 -3.647 -15.166 1.00 92.19 78 THR A C 1
ATOM 619 O O . THR A 1 78 ? 23.108 -3.869 -16.375 1.00 92.19 78 THR A O 1
ATOM 622 N N . VAL A 1 79 ? 23.884 -4.439 -14.357 1.00 89.88 79 VAL A N 1
ATOM 623 C CA . VAL A 1 79 ? 24.583 -5.650 -14.832 1.00 89.88 79 VAL A CA 1
ATOM 624 C C . VAL A 1 79 ? 23.592 -6.688 -15.371 1.00 89.88 79 VAL A C 1
ATOM 626 O O . VAL A 1 79 ? 23.812 -7.250 -16.445 1.00 89.88 79 VAL A O 1
ATOM 629 N N . GLY A 1 80 ? 22.469 -6.906 -14.679 1.00 89.81 80 GLY A N 1
ATOM 630 C CA . GLY A 1 80 ? 21.397 -7.792 -15.146 1.00 89.81 80 GLY A CA 1
ATOM 631 C C . GLY A 1 80 ? 20.792 -7.356 -16.489 1.00 89.81 80 GLY A C 1
ATOM 632 O O . GLY A 1 80 ? 20.532 -8.191 -17.359 1.00 89.81 80 GLY A O 1
ATOM 633 N N . PHE A 1 81 ? 20.630 -6.047 -16.693 1.00 94.31 81 PHE A N 1
ATOM 634 C CA . PHE A 1 81 ? 20.230 -5.455 -17.973 1.00 94.31 81 PHE A CA 1
ATOM 635 C C . PHE A 1 81 ? 21.240 -5.745 -19.098 1.00 94.31 81 PHE A C 1
ATOM 637 O O . PHE A 1 81 ? 20.845 -6.128 -20.204 1.00 94.31 81 PHE A O 1
ATOM 644 N N . LEU A 1 82 ? 22.542 -5.613 -18.826 1.00 93.75 82 LEU A N 1
ATOM 645 C CA . LEU A 1 82 ? 23.579 -5.922 -19.815 1.00 93.75 82 LEU A CA 1
ATOM 646 C C . LEU A 1 82 ? 23.547 -7.404 -20.206 1.00 93.75 82 LEU A C 1
ATOM 648 O O . LEU A 1 82 ? 23.671 -7.722 -21.386 1.00 93.75 82 LEU A O 1
ATOM 652 N N . PHE A 1 83 ? 23.285 -8.304 -19.253 1.00 91.38 83 PHE A N 1
ATOM 653 C CA . PHE A 1 83 ? 23.074 -9.729 -19.532 1.00 91.38 83 PHE A CA 1
ATOM 654 C C . PHE A 1 83 ? 21.864 -9.984 -20.441 1.00 91.38 83 PHE A C 1
ATOM 656 O O . PHE A 1 83 ? 21.953 -10.785 -21.374 1.00 91.38 83 PHE A O 1
ATOM 663 N N . LEU A 1 84 ? 20.740 -9.298 -20.208 1.00 93.31 84 LEU A N 1
ATOM 664 C CA . LEU A 1 84 ? 19.554 -9.397 -21.069 1.00 93.31 84 LEU A CA 1
ATOM 665 C C . LEU A 1 84 ? 19.842 -8.910 -22.497 1.00 93.31 84 LEU A C 1
ATOM 667 O O . LEU A 1 84 ? 19.436 -9.522 -23.485 1.00 93.31 84 LEU A O 1
ATOM 671 N N . THR A 1 85 ? 20.575 -7.808 -22.608 1.00 96.00 85 THR A N 1
ATOM 672 C CA . THR A 1 85 ? 20.931 -7.231 -23.905 1.00 96.00 85 THR A CA 1
ATOM 673 C C . THR A 1 85 ? 21.902 -8.136 -24.661 1.00 96.00 85 THR A C 1
ATOM 675 O O . THR A 1 85 ? 21.686 -8.427 -25.835 1.00 96.00 85 THR A O 1
ATOM 678 N N . LEU A 1 86 ? 22.928 -8.651 -23.976 1.00 94.94 86 LEU A N 1
ATOM 679 C CA . LEU A 1 86 ? 23.909 -9.570 -24.548 1.00 94.94 86 LEU A CA 1
ATOM 680 C C . LEU A 1 86 ? 23.258 -10.878 -25.014 1.00 94.94 86 LEU A C 1
ATOM 682 O O . LEU A 1 86 ? 23.526 -11.337 -26.120 1.00 94.94 86 LEU A O 1
ATOM 686 N N . SER A 1 87 ? 22.378 -11.463 -24.201 1.00 94.12 87 SER A N 1
ATOM 687 C CA . SER A 1 87 ? 21.656 -12.689 -24.567 1.00 94.12 87 SER A CA 1
ATOM 688 C C . SER A 1 87 ? 20.764 -12.484 -25.791 1.00 94.12 87 SER A C 1
ATOM 690 O O . SER A 1 87 ? 20.762 -13.321 -26.690 1.00 94.12 87 SER A O 1
ATOM 692 N N . THR A 1 88 ? 20.081 -11.343 -25.892 1.00 94.88 88 THR A N 1
ATOM 693 C CA . THR A 1 88 ? 19.290 -11.006 -27.087 1.00 94.88 88 THR A CA 1
ATOM 694 C C . THR A 1 88 ? 20.174 -10.774 -28.315 1.00 94.88 88 THR A C 1
ATOM 696 O O . THR A 1 88 ? 19.852 -11.220 -29.418 1.00 94.88 88 THR A O 1
ATOM 699 N N . TRP A 1 89 ? 21.325 -10.126 -28.137 1.00 96.69 89 TRP A N 1
ATOM 700 C CA . TRP A 1 89 ? 22.301 -9.932 -29.206 1.00 96.69 89 TRP A CA 1
ATOM 701 C C . TRP A 1 89 ? 22.839 -11.262 -29.750 1.00 96.69 89 TRP A C 1
ATOM 703 O O . TRP A 1 89 ? 22.946 -11.415 -30.964 1.00 96.69 89 TRP A O 1
ATOM 713 N N . VAL A 1 90 ? 23.091 -12.258 -28.893 1.00 94.12 90 VAL A N 1
ATOM 714 C CA . VAL A 1 90 ? 23.509 -13.605 -29.327 1.00 94.12 90 VAL A CA 1
ATOM 715 C C . VAL A 1 90 ? 22.474 -14.243 -30.264 1.00 94.12 90 VAL A C 1
ATOM 717 O O . VAL A 1 90 ? 22.855 -14.839 -31.270 1.00 94.12 90 VAL A O 1
ATOM 720 N N . ILE A 1 91 ? 21.172 -14.057 -30.015 1.00 94.00 91 ILE A N 1
ATOM 721 C CA . ILE A 1 91 ? 20.109 -14.533 -30.923 1.00 94.00 91 ILE A CA 1
ATOM 722 C C . ILE A 1 91 ? 20.187 -13.845 -32.297 1.00 94.00 91 ILE A C 1
ATOM 724 O O . ILE A 1 91 ? 19.936 -14.475 -33.329 1.00 94.00 91 ILE A O 1
ATOM 728 N N . CYS A 1 92 ? 20.587 -12.571 -32.335 1.00 93.50 92 CYS A N 1
ATOM 729 C CA . CYS A 1 92 ? 20.765 -11.805 -33.574 1.00 93.50 92 CYS A CA 1
ATOM 730 C C . CYS A 1 92 ? 21.951 -12.297 -34.427 1.00 93.50 92 CYS A C 1
ATOM 732 O O . CYS A 1 92 ? 22.035 -11.962 -35.609 1.00 93.50 92 CYS A O 1
ATOM 734 N N . LEU A 1 93 ? 22.865 -13.091 -33.855 1.00 92.69 93 LEU A N 1
ATOM 735 C CA . LEU A 1 93 ? 23.994 -13.688 -34.578 1.00 92.69 93 LEU A CA 1
ATOM 736 C C . LEU A 1 93 ? 23.638 -15.007 -35.276 1.00 92.69 93 LEU A C 1
ATOM 738 O O . LEU A 1 93 ? 24.409 -15.469 -36.119 1.00 92.69 93 LEU A O 1
ATOM 742 N N . LEU A 1 94 ? 22.498 -15.618 -34.937 1.00 92.44 94 LEU A N 1
ATOM 743 C CA . LEU A 1 94 ? 22.096 -16.905 -35.500 1.00 92.44 94 LEU A CA 1
ATOM 744 C C . LEU A 1 94 ? 21.815 -16.806 -37.014 1.00 92.44 94 LEU A C 1
ATOM 746 O O . LEU A 1 94 ? 21.353 -15.768 -37.500 1.00 92.44 94 LEU A O 1
ATOM 750 N N . PRO A 1 95 ? 22.064 -17.879 -37.788 1.00 90.06 95 PRO A N 1
ATOM 751 C CA . PRO A 1 95 ? 21.724 -17.912 -39.208 1.00 90.06 95 PRO A CA 1
ATOM 752 C C . PRO A 1 95 ? 20.228 -17.658 -39.433 1.00 90.06 95 PRO A C 1
ATOM 754 O O . PRO A 1 95 ? 19.388 -18.261 -38.773 1.00 90.06 95 PRO A O 1
ATOM 757 N N . GLY A 1 96 ? 19.895 -16.766 -40.368 1.00 84.69 96 GLY A N 1
ATOM 758 C CA . GLY A 1 96 ? 18.507 -16.376 -40.647 1.00 84.69 96 GLY A CA 1
ATOM 759 C C . GLY A 1 96 ? 17.939 -15.300 -39.714 1.00 84.69 96 GLY A C 1
ATOM 760 O O . GLY A 1 96 ? 16.828 -14.836 -39.954 1.00 84.69 96 GLY A O 1
ATOM 761 N N . SER A 1 97 ? 18.692 -14.858 -38.698 1.00 90.50 97 SER A N 1
ATOM 762 C CA . SER A 1 97 ? 18.286 -13.754 -37.826 1.00 90.50 97 SER A CA 1
ATOM 763 C C . SER A 1 97 ? 18.622 -12.372 -38.387 1.00 90.50 97 SER A C 1
ATOM 765 O O . SER A 1 97 ? 19.539 -12.195 -39.193 1.00 90.50 97 SER A O 1
ATOM 767 N N . THR A 1 98 ? 17.907 -11.361 -37.889 1.00 91.62 98 THR A N 1
ATOM 768 C CA . THR A 1 98 ? 18.237 -9.956 -38.151 1.00 91.62 98 THR A CA 1
ATOM 769 C C . THR A 1 98 ? 19.466 -9.539 -37.351 1.00 91.62 98 THR A C 1
ATOM 771 O O . THR A 1 98 ? 19.511 -9.715 -36.136 1.00 91.62 98 THR A O 1
ATOM 774 N N . ARG A 1 99 ? 20.460 -8.952 -38.026 1.00 92.81 99 ARG A N 1
ATOM 775 C CA . ARG A 1 99 ? 21.693 -8.485 -37.385 1.00 92.81 99 ARG A CA 1
ATOM 776 C C . ARG A 1 99 ? 21.518 -7.067 -36.862 1.00 92.81 99 ARG A C 1
ATOM 778 O O . ARG A 1 99 ? 21.316 -6.143 -37.645 1.00 92.81 99 ARG A O 1
ATOM 785 N N . VAL A 1 100 ? 21.669 -6.898 -35.554 1.00 94.69 100 VAL A N 1
ATOM 786 C CA . VAL A 1 100 ? 21.678 -5.589 -34.890 1.00 94.69 100 VAL A CA 1
ATOM 787 C C . VAL A 1 100 ? 22.977 -5.455 -34.085 1.00 94.69 100 VAL A C 1
ATOM 789 O O . VAL A 1 100 ? 23.345 -6.403 -33.384 1.00 94.69 100 VAL A O 1
ATOM 792 N N . PRO A 1 101 ? 23.708 -4.327 -34.175 1.00 96.00 101 PRO A N 1
ATOM 793 C CA . PRO A 1 101 ? 24.903 -4.103 -33.363 1.00 96.00 101 PRO A CA 1
ATOM 794 C C . PRO A 1 101 ? 24.595 -4.109 -31.858 1.00 96.00 101 PRO A C 1
ATOM 796 O O . PRO A 1 101 ? 23.557 -3.605 -31.431 1.00 96.00 101 PRO A O 1
ATOM 799 N N . LEU A 1 102 ? 25.522 -4.623 -31.040 1.00 96.38 102 LEU A N 1
ATOM 800 C CA . LEU A 1 102 ? 25.341 -4.701 -29.583 1.00 96.38 102 LEU A CA 1
ATOM 801 C C . LEU A 1 102 ? 25.114 -3.321 -28.949 1.00 96.38 102 LEU A C 1
ATOM 803 O O . LEU A 1 102 ? 24.218 -3.174 -28.127 1.00 96.38 102 LEU A O 1
ATOM 807 N N . LEU A 1 103 ? 25.893 -2.309 -29.348 1.00 96.44 103 LEU A N 1
ATOM 808 C CA . LEU A 1 103 ? 25.760 -0.948 -28.813 1.00 96.44 103 LEU A CA 1
ATOM 809 C C . LEU A 1 103 ? 24.375 -0.355 -29.108 1.00 96.44 103 LEU A C 1
ATOM 811 O O . LEU A 1 103 ? 23.737 0.167 -28.201 1.00 96.44 103 LEU A O 1
ATOM 815 N N . THR A 1 104 ? 23.863 -0.555 -30.325 1.00 96.62 104 THR A N 1
ATOM 816 C CA . THR A 1 104 ? 22.501 -0.158 -30.703 1.00 96.62 104 THR A CA 1
ATOM 817 C C . THR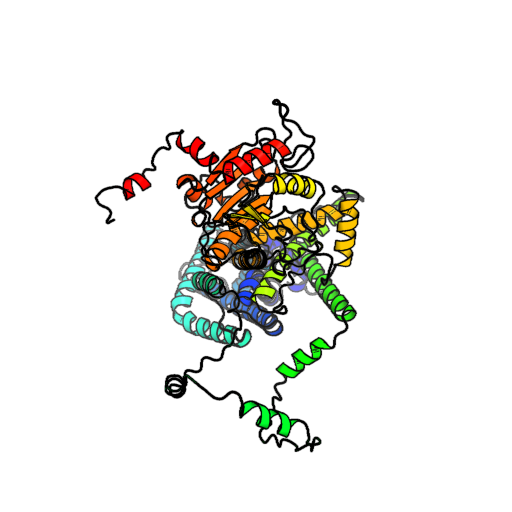 A 1 104 ? 21.447 -0.854 -29.843 1.00 96.62 104 THR A C 1
ATOM 819 O O . THR A 1 104 ? 20.475 -0.225 -29.431 1.00 96.62 104 THR A O 1
ATOM 822 N N . LEU A 1 105 ? 21.630 -2.141 -29.525 1.00 96.88 105 LEU A N 1
ATOM 823 C CA . LEU A 1 105 ? 20.721 -2.843 -28.615 1.00 96.88 105 LEU A CA 1
ATOM 824 C C . LEU A 1 105 ? 20.795 -2.296 -27.186 1.00 96.88 105 LEU A C 1
ATOM 826 O O . LEU A 1 105 ? 19.749 -2.154 -26.562 1.00 96.88 105 LEU A O 1
ATOM 830 N N . ILE A 1 106 ? 21.983 -1.942 -26.680 1.00 97.81 106 ILE A N 1
ATOM 831 C CA . ILE A 1 106 ? 22.133 -1.311 -25.356 1.00 97.81 106 ILE A CA 1
ATOM 832 C C . ILE A 1 106 ? 21.393 0.030 -25.319 1.00 97.81 106 ILE A C 1
ATOM 834 O O . ILE A 1 106 ? 20.669 0.301 -24.364 1.00 97.81 106 ILE A O 1
ATOM 838 N N . GLU A 1 107 ? 21.529 0.848 -26.360 1.00 97.38 107 GLU A N 1
ATOM 839 C CA . GLU A 1 107 ? 20.874 2.156 -26.452 1.00 97.38 107 GLU A CA 1
ATOM 840 C C . GLU A 1 107 ? 19.349 2.031 -26.452 1.00 97.38 107 GLU A C 1
ATOM 842 O O . GLU A 1 107 ? 18.647 2.657 -25.655 1.00 97.38 107 GLU A O 1
ATOM 847 N N . VAL A 1 108 ? 18.833 1.161 -27.315 1.00 96.81 108 VAL A N 1
ATOM 848 C CA . VAL A 1 108 ? 17.398 0.955 -27.512 1.00 96.81 108 VAL A CA 1
ATOM 849 C C . VAL A 1 108 ? 16.754 0.270 -26.314 1.00 96.81 108 VAL A C 1
ATOM 851 O O . VAL A 1 108 ? 15.696 0.704 -25.857 1.00 96.81 108 VAL A O 1
ATOM 854 N N . PHE A 1 109 ? 17.374 -0.788 -25.784 1.00 97.44 109 PHE A N 1
ATOM 855 C CA . PHE A 1 109 ? 16.842 -1.477 -24.612 1.00 97.44 109 PHE A CA 1
ATOM 856 C C . PHE A 1 109 ? 16.956 -0.597 -23.383 1.00 97.44 109 PHE A C 1
ATOM 858 O O . PHE A 1 109 ? 15.994 -0.535 -22.631 1.00 97.44 109 PHE A O 1
ATOM 865 N N . GLY A 1 110 ? 18.060 0.133 -23.205 1.00 97.25 110 GLY A N 1
ATOM 866 C CA . GLY A 1 110 ? 18.211 1.047 -22.079 1.00 97.25 110 GLY A CA 1
ATOM 867 C C . GLY A 1 110 ? 17.153 2.150 -22.083 1.00 97.25 110 GLY A C 1
ATOM 868 O O . GLY A 1 110 ? 16.560 2.430 -21.044 1.00 97.25 110 GLY A O 1
ATOM 869 N N . LEU A 1 111 ? 16.811 2.693 -23.257 1.00 96.81 111 LEU A N 1
ATOM 870 C CA . LEU A 1 111 ? 15.676 3.608 -23.396 1.00 96.81 111 LEU A CA 1
ATOM 871 C C . LEU A 1 111 ? 14.322 2.922 -23.118 1.00 96.81 111 LEU A C 1
ATOM 873 O O . LEU A 1 111 ? 13.404 3.551 -22.595 1.00 96.81 111 LEU A O 1
ATOM 877 N N . GLY A 1 112 ? 14.201 1.624 -23.402 1.00 96.62 112 GLY A N 1
ATOM 878 C CA . GLY A 1 112 ? 13.035 0.811 -23.044 1.00 96.62 112 GLY A CA 1
ATOM 879 C C . GLY A 1 112 ? 12.727 0.796 -21.542 1.00 96.62 112 GLY A C 1
ATOM 880 O O . GLY A 1 112 ? 11.557 0.729 -21.176 1.00 96.62 112 GLY A O 1
ATOM 881 N N . TYR A 1 113 ? 13.734 0.981 -20.677 1.00 96.69 113 TYR A N 1
ATOM 882 C CA . TYR A 1 113 ? 13.563 1.021 -19.216 1.00 96.69 113 TYR A CA 1
ATOM 883 C C . TYR A 1 113 ? 12.936 2.316 -18.688 1.00 96.69 113 TYR A C 1
ATOM 885 O O . TYR A 1 113 ? 12.642 2.393 -17.499 1.00 96.69 113 TYR A O 1
ATOM 893 N N . VAL A 1 114 ? 12.647 3.309 -19.535 1.00 95.00 114 VAL A N 1
ATOM 894 C CA . VAL A 1 114 ? 11.991 4.568 -19.135 1.00 95.00 114 VAL A CA 1
ATOM 895 C C . VAL A 1 114 ? 10.773 4.394 -18.206 1.00 95.00 114 VAL A C 1
ATOM 897 O O . VAL A 1 114 ? 10.686 5.141 -17.230 1.00 95.00 114 VAL A O 1
ATOM 900 N N . PRO A 1 115 ? 9.847 3.434 -18.410 1.00 95.25 115 PRO A N 1
ATOM 901 C CA . PRO A 1 115 ? 8.727 3.233 -17.489 1.00 95.25 115 PRO A CA 1
ATOM 902 C C . PRO A 1 115 ? 9.174 2.898 -16.058 1.00 95.25 115 PRO A C 1
ATOM 904 O O . PRO A 1 115 ? 8.512 3.276 -15.096 1.00 95.25 115 PRO A O 1
ATOM 907 N N . GLN A 1 116 ? 10.330 2.252 -15.894 1.00 96.06 116 GLN A N 1
ATOM 908 C CA . GLN A 1 116 ? 10.878 1.889 -14.588 1.00 96.06 116 GLN A CA 1
ATOM 909 C C . GLN A 1 116 ? 11.533 3.054 -13.842 1.00 96.06 116 GLN A C 1
ATOM 911 O O . GLN A 1 116 ? 11.803 2.929 -12.648 1.00 96.06 116 GLN A O 1
ATOM 916 N N . LEU A 1 117 ? 11.678 4.230 -14.463 1.00 94.56 117 LEU A N 1
ATOM 917 C CA . LEU A 1 117 ? 11.986 5.464 -13.730 1.00 94.56 117 LEU A CA 1
ATOM 918 C C . LEU A 1 117 ? 10.907 5.782 -12.682 1.00 94.56 117 LEU A C 1
ATOM 920 O O . LEU A 1 117 ? 11.207 6.396 -11.659 1.00 94.56 117 LEU A O 1
ATOM 924 N N . PHE A 1 118 ? 9.678 5.297 -12.882 1.00 95.31 118 PHE A N 1
ATOM 925 C CA . PHE A 1 118 ? 8.567 5.403 -11.932 1.00 95.31 118 PHE A CA 1
ATOM 926 C C . PHE A 1 118 ? 8.476 4.224 -10.950 1.00 95.31 118 PHE A C 1
ATOM 928 O O . PHE A 1 118 ? 7.506 4.134 -10.199 1.00 95.31 118 PHE A O 1
ATOM 935 N N . GLY A 1 119 ? 9.477 3.334 -10.915 1.00 95.06 119 GLY A N 1
ATOM 936 C CA . GLY A 1 119 ? 9.525 2.166 -10.029 1.00 95.06 119 GLY A CA 1
ATOM 937 C C . GLY A 1 119 ? 9.369 2.497 -8.539 1.00 95.06 119 GLY A C 1
ATOM 938 O O . GLY A 1 119 ? 8.821 1.689 -7.791 1.00 95.06 119 GLY A O 1
ATOM 939 N N . PHE A 1 120 ? 9.739 3.710 -8.116 1.00 95.00 120 PHE A N 1
ATOM 940 C CA . PHE A 1 120 ? 9.556 4.203 -6.749 1.00 95.00 120 PHE A CA 1
ATOM 941 C C . PHE A 1 120 ? 8.082 4.237 -6.315 1.00 95.00 120 PHE A C 1
ATOM 943 O O . PHE A 1 120 ? 7.797 4.092 -5.128 1.00 95.00 120 PHE A O 1
ATOM 950 N N . LEU A 1 121 ? 7.132 4.361 -7.255 1.00 95.44 121 LEU A N 1
ATOM 951 C CA . LEU A 1 121 ? 5.694 4.250 -6.971 1.00 95.44 121 LEU A CA 1
ATOM 952 C C . LEU A 1 121 ? 5.312 2.855 -6.468 1.00 95.44 121 LEU A C 1
ATOM 954 O O . LEU A 1 121 ? 4.287 2.700 -5.805 1.00 95.44 121 LEU A O 1
ATOM 958 N N . GLY A 1 122 ? 6.164 1.856 -6.708 1.00 93.56 122 GLY A N 1
ATOM 959 C CA . GLY A 1 122 ? 6.079 0.545 -6.085 1.00 93.56 122 GLY A CA 1
ATOM 960 C C . GLY A 1 122 ? 6.057 0.609 -4.558 1.00 93.56 122 GLY A C 1
ATOM 961 O O . GLY A 1 122 ? 5.434 -0.248 -3.942 1.00 93.56 122 GLY A O 1
ATOM 962 N N . ALA A 1 123 ? 6.634 1.640 -3.934 1.00 92.62 123 ALA A N 1
ATOM 963 C CA . ALA A 1 123 ? 6.618 1.811 -2.483 1.00 92.62 123 ALA A CA 1
ATOM 964 C C . ALA A 1 123 ? 5.255 2.250 -1.919 1.00 92.62 123 ALA A C 1
ATOM 966 O O . ALA A 1 123 ? 5.061 2.235 -0.705 1.00 92.62 123 ALA A O 1
ATOM 967 N N . LEU A 1 124 ? 4.297 2.646 -2.766 1.00 95.00 124 LEU A N 1
ATOM 968 C CA . LEU A 1 124 ? 2.971 3.023 -2.288 1.00 95.00 124 LEU A CA 1
ATOM 969 C C . LEU A 1 124 ? 2.281 1.820 -1.627 1.00 95.00 124 LEU A C 1
ATOM 971 O O . LEU A 1 124 ? 2.264 0.728 -2.214 1.00 95.00 124 LEU A O 1
ATOM 975 N N . PRO A 1 125 ? 1.681 1.996 -0.439 1.00 93.38 125 PRO A N 1
ATOM 976 C CA . PRO A 1 125 ? 0.930 0.937 0.207 1.00 93.38 125 PRO A CA 1
ATOM 977 C C . PRO A 1 125 ? -0.295 0.586 -0.635 1.00 93.38 125 PRO A C 1
ATOM 979 O O . PRO A 1 125 ? -0.965 1.456 -1.193 1.00 93.38 125 PRO A O 1
ATOM 982 N N . TYR A 1 126 ? -0.562 -0.710 -0.735 1.00 90.94 126 TYR A N 1
ATOM 983 C CA . TYR A 1 126 ? -1.633 -1.355 -1.484 1.00 90.94 126 TYR A CA 1
ATOM 984 C C . TYR A 1 126 ? -1.555 -1.196 -3.017 1.00 90.94 126 TYR A C 1
ATOM 986 O O . TYR A 1 126 ? -1.539 -2.193 -3.740 1.00 90.94 126 TYR A O 1
ATOM 994 N N . LEU A 1 127 ? -1.441 0.034 -3.529 1.00 91.44 127 LEU A N 1
ATOM 995 C CA . LEU A 1 127 ? -1.378 0.341 -4.965 1.00 91.44 127 LEU A CA 1
ATOM 996 C C . LEU A 1 127 ? 0.002 0.110 -5.594 1.00 91.44 127 LEU A C 1
ATOM 998 O O . LEU A 1 127 ? 0.100 -0.045 -6.810 1.00 91.44 127 LEU A O 1
ATOM 1002 N N . GLY A 1 128 ? 1.073 0.062 -4.802 1.00 92.62 128 GLY A N 1
ATOM 1003 C CA . GLY A 1 128 ? 2.426 -0.040 -5.342 1.00 92.62 128 GLY A CA 1
ATOM 1004 C C . GLY A 1 128 ? 2.676 -1.328 -6.129 1.00 92.62 128 GLY A C 1
ATOM 1005 O O . GLY A 1 128 ? 3.271 -1.285 -7.202 1.00 92.62 128 GLY A O 1
ATOM 1006 N N . TYR A 1 129 ? 2.160 -2.469 -5.661 1.00 89.94 129 TYR A N 1
ATOM 1007 C CA . TYR A 1 129 ? 2.299 -3.748 -6.368 1.00 89.94 129 TYR A CA 1
ATOM 1008 C C . TYR A 1 129 ? 1.643 -3.756 -7.767 1.00 89.94 129 TYR A C 1
ATOM 1010 O O . TYR A 1 129 ? 2.336 -4.072 -8.738 1.00 89.94 129 TYR A O 1
ATOM 1018 N N . PRO A 1 130 ? 0.352 -3.390 -7.936 1.00 91.69 130 PRO A N 1
ATOM 1019 C CA . PRO A 1 130 ? -0.246 -3.328 -9.269 1.00 91.69 130 PRO A CA 1
ATOM 1020 C C . PRO A 1 130 ? 0.414 -2.276 -10.171 1.00 91.69 130 PRO A C 1
ATOM 1022 O O . PRO A 1 130 ? 0.592 -2.548 -11.358 1.00 91.69 130 PRO A O 1
ATOM 1025 N N . ILE A 1 131 ? 0.841 -1.125 -9.631 1.00 94.12 131 ILE A N 1
ATOM 1026 C CA . ILE A 1 131 ? 1.581 -0.114 -10.406 1.00 94.12 131 ILE A CA 1
ATOM 1027 C C . ILE A 1 131 ? 2.912 -0.688 -10.906 1.00 94.12 131 ILE A C 1
ATOM 1029 O O . ILE A 1 131 ? 3.207 -0.592 -12.094 1.00 94.12 131 ILE A O 1
ATOM 1033 N N . ALA A 1 132 ? 3.695 -1.334 -10.040 1.00 92.31 132 ALA A N 1
ATOM 1034 C CA . ALA A 1 132 ? 4.974 -1.931 -10.421 1.00 92.31 132 ALA A CA 1
ATOM 1035 C C . ALA A 1 132 ? 4.812 -3.005 -11.513 1.00 92.31 132 ALA A C 1
ATOM 1037 O O . ALA A 1 132 ? 5.595 -3.044 -12.464 1.00 92.31 132 ALA A O 1
ATOM 1038 N N . ASN A 1 133 ? 3.765 -3.834 -11.429 1.00 93.00 133 ASN A N 1
ATOM 1039 C CA . ASN A 1 133 ? 3.451 -4.815 -12.470 1.00 93.00 133 ASN A CA 1
ATOM 1040 C C . ASN A 1 133 ? 3.093 -4.144 -13.801 1.00 93.00 133 ASN A C 1
ATOM 1042 O O . ASN A 1 133 ? 3.594 -4.562 -14.845 1.00 93.00 133 ASN A O 1
ATOM 1046 N N . LEU A 1 134 ? 2.274 -3.088 -13.770 1.00 95.56 134 LEU A N 1
ATOM 1047 C CA . LEU A 1 134 ? 1.927 -2.324 -14.966 1.00 95.56 134 LEU A CA 1
ATOM 1048 C C . LEU A 1 134 ? 3.177 -1.718 -15.618 1.00 95.56 134 LEU A C 1
ATOM 1050 O O . LEU A 1 134 ? 3.365 -1.874 -16.820 1.00 95.56 134 LEU A O 1
ATOM 1054 N N . LEU A 1 135 ? 4.059 -1.094 -14.83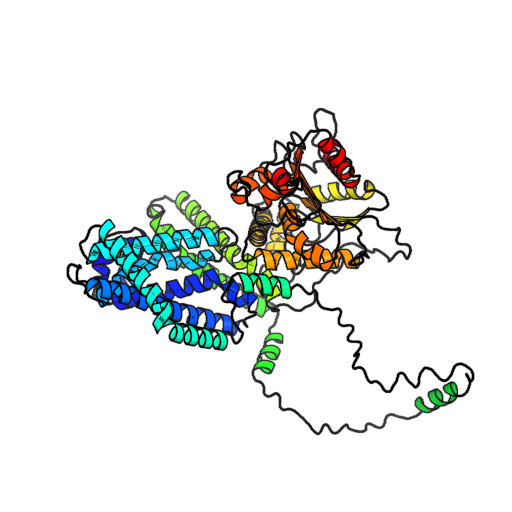0 1.00 95.38 135 LEU A N 1
ATOM 1055 C CA . LEU A 1 135 ? 5.321 -0.526 -15.318 1.00 95.38 135 LEU A CA 1
ATOM 1056 C C . LEU A 1 135 ? 6.264 -1.599 -15.879 1.00 95.38 135 LEU A C 1
ATOM 1058 O O . LEU A 1 135 ? 6.954 -1.350 -16.864 1.00 95.38 135 LEU A O 1
ATOM 1062 N N . SER A 1 136 ? 6.266 -2.804 -15.300 1.00 94.12 136 SER A N 1
ATOM 1063 C CA . SER A 1 136 ? 7.030 -3.950 -15.810 1.00 94.12 136 SER A CA 1
ATOM 1064 C C . SER A 1 136 ? 6.550 -4.414 -17.182 1.00 94.12 136 SER A C 1
ATOM 1066 O O . SER A 1 136 ? 7.359 -4.576 -18.097 1.00 94.12 136 SER A O 1
ATOM 1068 N N . VAL A 1 137 ? 5.233 -4.537 -17.365 1.00 95.94 137 VAL A N 1
ATOM 1069 C CA . VAL A 1 137 ? 4.645 -4.837 -18.678 1.00 95.94 137 VAL A CA 1
ATOM 1070 C C . VAL A 1 137 ? 4.940 -3.706 -19.666 1.00 95.94 137 VAL A C 1
ATOM 1072 O O . VAL A 1 137 ? 5.329 -3.969 -20.801 1.00 95.94 137 VAL A O 1
ATOM 1075 N N . TRP A 1 138 ? 4.829 -2.449 -19.231 1.00 95.50 138 TRP A N 1
ATOM 1076 C CA . TRP A 1 138 ? 5.111 -1.281 -20.069 1.00 95.50 138 TRP A CA 1
ATOM 1077 C C . TRP A 1 138 ? 6.572 -1.233 -20.533 1.00 95.50 138 TRP A C 1
ATOM 1079 O O . TRP A 1 138 ? 6.836 -0.943 -21.697 1.00 95.50 138 TRP A O 1
ATOM 1089 N N . ASN A 1 139 ? 7.516 -1.569 -19.649 1.00 96.19 139 ASN A N 1
ATOM 1090 C CA . ASN A 1 139 ? 8.936 -1.718 -19.973 1.00 96.19 139 ASN A CA 1
ATOM 1091 C C . ASN A 1 139 ? 9.157 -2.799 -21.042 1.00 96.19 139 ASN A C 1
ATOM 1093 O O . ASN A 1 139 ? 9.796 -2.540 -22.059 1.00 96.19 139 ASN A O 1
ATOM 1097 N N . LEU A 1 140 ? 8.573 -3.989 -20.862 1.00 96.00 140 LEU A N 1
ATOM 1098 C CA . LEU A 1 140 ? 8.691 -5.068 -21.845 1.00 96.00 140 LEU A CA 1
ATOM 1099 C C . LEU A 1 140 ? 8.182 -4.628 -23.225 1.00 96.00 140 LEU A C 1
ATOM 1101 O O . LEU A 1 140 ? 8.860 -4.838 -24.229 1.00 96.00 140 LEU A O 1
ATOM 1105 N N . LEU A 1 141 ? 7.019 -3.975 -23.280 1.00 96.56 141 LEU A N 1
ATOM 1106 C CA . LEU A 1 141 ? 6.470 -3.443 -24.529 1.00 96.56 141 LEU A CA 1
ATOM 1107 C C . LEU A 1 141 ? 7.397 -2.395 -25.159 1.00 96.56 141 LEU A C 1
ATOM 1109 O O . LEU A 1 141 ? 7.618 -2.428 -26.369 1.00 96.56 141 LEU A O 1
ATOM 1113 N N . ALA A 1 142 ? 7.989 -1.511 -24.352 1.00 96.81 142 ALA A N 1
ATOM 1114 C CA . ALA A 1 142 ? 8.930 -0.503 -24.828 1.00 96.81 142 ALA A CA 1
ATOM 1115 C C . ALA A 1 142 ? 10.185 -1.146 -25.434 1.00 96.81 142 ALA A C 1
ATOM 1117 O O . ALA A 1 142 ? 10.620 -0.740 -26.510 1.00 96.81 142 ALA A O 1
ATOM 1118 N N . MET A 1 143 ? 10.722 -2.195 -24.805 1.00 96.56 143 MET A N 1
ATOM 1119 C CA . MET A 1 143 ? 11.854 -2.955 -25.341 1.00 96.56 143 MET A CA 1
ATOM 1120 C C . MET A 1 143 ? 11.519 -3.646 -26.670 1.00 96.56 143 MET A C 1
ATOM 1122 O O . MET A 1 143 ? 12.327 -3.612 -27.598 1.00 96.56 143 MET A O 1
ATOM 1126 N N . VAL A 1 144 ? 10.327 -4.240 -26.791 1.00 97.50 144 VAL A N 1
ATOM 1127 C CA . VAL A 1 144 ? 9.867 -4.905 -28.024 1.00 97.50 144 VAL A CA 1
ATOM 1128 C C . VAL A 1 144 ? 9.703 -3.904 -29.167 1.00 97.50 144 VAL A C 1
ATOM 1130 O O . VAL A 1 144 ? 10.205 -4.136 -30.268 1.00 97.50 144 VAL A O 1
ATOM 1133 N N . VAL A 1 145 ? 9.047 -2.769 -28.910 1.00 97.25 145 VAL A N 1
ATOM 1134 C CA . VAL A 1 145 ? 8.894 -1.688 -29.896 1.00 97.25 145 VAL A CA 1
ATOM 1135 C C . VAL A 1 145 ? 10.255 -1.123 -30.290 1.00 97.25 145 VAL A C 1
ATOM 1137 O O . VAL A 1 145 ? 10.515 -0.909 -31.474 1.00 97.25 145 VAL A O 1
ATOM 1140 N N . GLY A 1 146 ? 11.145 -0.936 -29.316 1.00 96.88 146 GLY A N 1
ATOM 1141 C CA . GLY A 1 146 ? 12.508 -0.502 -29.564 1.00 96.88 146 GLY A CA 1
ATOM 1142 C C . GLY A 1 146 ? 13.257 -1.453 -30.491 1.00 96.88 146 GLY A C 1
ATOM 1143 O O . GLY A 1 146 ? 13.806 -1.010 -31.501 1.00 96.88 146 GLY A O 1
ATOM 1144 N N . PHE A 1 147 ? 13.230 -2.759 -30.202 1.00 97.25 147 PHE A N 1
ATOM 1145 C CA . PHE A 1 147 ? 13.852 -3.770 -31.058 1.00 97.25 147 PHE A CA 1
ATOM 1146 C C . PHE A 1 147 ? 13.294 -3.715 -32.482 1.00 97.25 147 PHE A C 1
ATOM 1148 O O . PHE A 1 147 ? 14.064 -3.633 -33.437 1.00 97.25 147 PHE A O 1
ATOM 1155 N N . ALA A 1 148 ? 11.963 -3.704 -32.630 1.00 97.38 148 ALA A N 1
ATOM 1156 C CA . ALA A 1 148 ? 11.296 -3.623 -33.928 1.00 97.38 148 ALA A CA 1
ATOM 1157 C C . ALA A 1 148 ? 11.763 -2.398 -34.734 1.00 97.38 148 ALA A C 1
ATOM 1159 O O . ALA A 1 148 ? 12.024 -2.501 -35.934 1.00 97.38 148 ALA A O 1
ATOM 1160 N N . ALA A 1 149 ? 11.932 -1.254 -34.065 1.00 95.56 149 ALA A N 1
ATOM 1161 C CA . ALA A 1 149 ? 12.313 0.002 -34.695 1.00 95.56 149 ALA A CA 1
ATOM 1162 C C . ALA A 1 149 ? 13.726 -0.014 -35.303 1.00 95.56 149 ALA A C 1
ATOM 1164 O O . ALA A 1 149 ? 13.927 0.575 -36.371 1.00 95.56 149 ALA A O 1
ATOM 1165 N N . VAL A 1 150 ? 14.692 -0.686 -34.664 1.00 95.44 150 VAL A N 1
ATOM 1166 C CA . VAL A 1 150 ? 16.081 -0.762 -35.160 1.00 95.44 150 VAL A CA 1
ATOM 1167 C C . VAL A 1 150 ? 16.362 -1.994 -36.011 1.00 95.44 150 VAL A C 1
ATOM 1169 O O . VAL A 1 150 ? 17.119 -1.902 -36.975 1.00 95.44 150 VAL A O 1
ATOM 1172 N N . ALA A 1 151 ? 15.713 -3.121 -35.719 1.00 94.44 151 ALA A N 1
ATOM 1173 C CA . ALA A 1 151 ? 15.805 -4.339 -36.518 1.00 94.44 151 ALA A CA 1
ATOM 1174 C C . ALA A 1 151 ? 14.970 -4.257 -37.811 1.00 94.44 151 ALA A C 1
ATOM 1176 O O . ALA A 1 151 ? 15.177 -5.049 -38.723 1.00 94.44 151 ALA A O 1
ATOM 1177 N N . ARG A 1 152 ? 14.047 -3.286 -37.920 1.00 91.62 152 ARG A N 1
ATOM 1178 C CA . ARG A 1 152 ? 13.120 -3.125 -39.059 1.00 91.62 152 ARG A CA 1
ATOM 1179 C C . ARG A 1 152 ? 12.288 -4.386 -39.321 1.00 91.62 152 ARG A C 1
ATOM 1181 O O . ARG A 1 152 ? 12.033 -4.749 -40.466 1.00 91.62 152 ARG A O 1
ATOM 1188 N N . VAL A 1 153 ? 11.871 -5.040 -38.242 1.00 94.75 153 VAL A N 1
ATOM 1189 C CA . VAL A 1 153 ? 10.997 -6.219 -38.261 1.00 94.75 153 VAL A CA 1
ATOM 1190 C C . VAL A 1 153 ? 9.623 -5.864 -37.709 1.00 94.75 153 VAL A C 1
ATOM 1192 O O . VAL A 1 153 ? 9.451 -4.850 -37.032 1.00 94.75 153 VAL A O 1
ATOM 1195 N N . GLU A 1 154 ? 8.639 -6.720 -37.968 1.00 94.69 154 GLU A N 1
ATOM 1196 C CA . GLU A 1 154 ? 7.325 -6.598 -37.344 1.00 94.69 154 GLU A CA 1
ATOM 1197 C C . GLU A 1 154 ? 7.412 -6.777 -35.817 1.00 94.69 154 GLU A C 1
ATOM 1199 O O . GLU A 1 154 ? 8.243 -7.530 -35.302 1.00 94.69 154 GLU A O 1
ATOM 1204 N N . VAL A 1 155 ? 6.518 -6.106 -35.086 1.00 93.38 155 VAL A N 1
ATOM 1205 C CA . VAL A 1 155 ? 6.433 -6.152 -33.616 1.00 93.38 155 VAL A CA 1
ATOM 1206 C C . VAL A 1 155 ? 6.291 -7.588 -33.093 1.00 93.38 155 VAL A C 1
ATOM 1208 O O . VAL A 1 155 ? 6.902 -7.929 -32.081 1.00 93.38 155 VAL A O 1
ATOM 1211 N N . GLY A 1 156 ? 5.550 -8.453 -33.796 1.00 94.00 156 GLY A N 1
ATOM 1212 C CA . GLY A 1 156 ? 5.418 -9.869 -33.436 1.00 94.00 156 GLY A CA 1
ATOM 1213 C C . GLY A 1 156 ? 6.755 -10.615 -33.469 1.00 94.00 156 GLY A C 1
ATOM 1214 O O . GLY A 1 156 ? 7.105 -11.307 -32.515 1.00 94.00 156 GLY A O 1
ATOM 1215 N N . SER A 1 157 ? 7.555 -10.410 -34.517 1.00 94.00 157 SER A N 1
ATOM 1216 C CA . SER A 1 157 ? 8.901 -10.986 -34.618 1.00 94.00 157 SER A CA 1
ATOM 1217 C C . SER A 1 157 ? 9.838 -10.415 -33.554 1.00 94.00 157 SER A C 1
ATOM 1219 O O . SER A 1 157 ? 10.590 -11.160 -32.930 1.00 94.00 157 SER A O 1
ATOM 1221 N N . ALA A 1 158 ? 9.766 -9.107 -33.289 1.00 96.06 158 ALA A N 1
ATOM 1222 C CA . ALA A 1 158 ? 10.542 -8.464 -32.229 1.00 96.06 158 ALA A CA 1
ATOM 1223 C C . ALA A 1 158 ? 10.242 -9.051 -30.840 1.00 96.06 158 ALA A C 1
ATOM 1225 O O . ALA A 1 158 ? 11.166 -9.272 -30.055 1.00 96.06 158 ALA A O 1
ATOM 1226 N N . LEU A 1 159 ? 8.973 -9.365 -30.556 1.00 96.50 159 LEU A N 1
ATOM 1227 C CA . LEU A 1 159 ? 8.576 -10.029 -29.315 1.00 96.50 159 LEU A CA 1
ATOM 1228 C C . LEU A 1 159 ? 9.275 -11.383 -29.158 1.00 96.50 159 LEU A C 1
ATOM 1230 O O . LEU A 1 159 ? 9.766 -11.685 -28.072 1.00 96.50 159 LEU A O 1
ATOM 1234 N N . VAL A 1 160 ? 9.376 -12.169 -30.235 1.00 95.62 160 VAL A N 1
ATOM 1235 C CA . VAL A 1 160 ? 10.083 -13.460 -30.222 1.00 95.62 160 VAL A CA 1
ATOM 1236 C C . VAL A 1 160 ? 11.566 -13.273 -29.899 1.00 95.62 160 VAL A C 1
ATOM 1238 O O . VAL A 1 160 ? 12.089 -13.994 -29.053 1.00 95.62 160 VAL A O 1
ATOM 1241 N N . TYR A 1 161 ? 12.241 -12.283 -30.492 1.00 95.19 161 TYR A N 1
ATOM 1242 C CA . TYR A 1 161 ? 13.650 -11.997 -30.182 1.00 95.19 161 TYR A CA 1
ATOM 1243 C C . TYR A 1 161 ? 13.867 -11.639 -28.711 1.00 95.19 161 TYR A C 1
ATOM 1245 O O . TYR A 1 161 ? 14.748 -12.210 -28.067 1.00 95.19 161 TYR A O 1
ATOM 1253 N N . VAL A 1 162 ? 13.052 -10.731 -28.166 1.00 94.62 162 VAL A N 1
ATOM 1254 C CA . VAL A 1 162 ? 13.147 -10.323 -26.756 1.00 94.62 162 VAL A CA 1
ATOM 1255 C C . VAL A 1 162 ? 12.823 -11.496 -25.824 1.00 94.62 162 VAL A C 1
ATOM 1257 O O . VAL A 1 162 ? 13.524 -11.702 -24.833 1.00 94.62 162 VAL A O 1
ATOM 1260 N N . ALA A 1 163 ? 11.814 -12.310 -26.152 1.00 94.31 163 ALA A N 1
ATOM 1261 C CA . ALA A 1 163 ? 11.442 -13.486 -25.366 1.00 94.31 163 ALA A CA 1
ATOM 1262 C C . ALA A 1 163 ? 12.534 -14.570 -25.373 1.00 94.31 163 ALA A C 1
ATOM 1264 O O . ALA A 1 163 ? 12.857 -15.120 -24.320 1.00 94.31 163 ALA A O 1
ATOM 1265 N N . LEU A 1 164 ? 13.143 -14.852 -26.530 1.00 94.38 164 LEU A N 1
ATOM 1266 C CA . LEU A 1 164 ? 14.270 -15.783 -26.638 1.00 94.38 164 LEU A CA 1
ATOM 1267 C C . LEU A 1 164 ? 15.504 -15.261 -25.898 1.00 94.38 164 LEU A C 1
ATOM 1269 O O . LEU A 1 164 ? 16.159 -16.028 -25.197 1.00 94.38 164 LEU A O 1
ATOM 1273 N N . GLY A 1 165 ? 15.795 -13.962 -26.000 1.00 93.00 165 GLY A N 1
ATOM 1274 C CA . GLY A 1 165 ? 16.858 -13.321 -25.227 1.00 93.00 165 GLY A CA 1
ATOM 1275 C C . GLY A 1 165 ? 16.640 -13.479 -23.722 1.00 93.00 165 GLY A C 1
ATOM 1276 O O . GLY A 1 165 ? 17.537 -13.921 -23.008 1.00 93.00 165 GLY A O 1
ATOM 1277 N N . TRP A 1 166 ? 15.419 -13.227 -23.242 1.00 92.81 166 TRP A N 1
ATOM 1278 C CA . TRP A 1 166 ? 15.050 -13.471 -21.848 1.00 92.81 166 TRP A CA 1
ATOM 1279 C C . TRP A 1 166 ? 15.200 -14.947 -21.449 1.00 92.81 166 TRP A C 1
ATOM 1281 O O . TRP A 1 166 ? 15.756 -15.230 -20.391 1.00 92.81 166 TRP A O 1
ATOM 1291 N N . LEU A 1 167 ? 14.784 -15.894 -22.295 1.00 93.06 167 LEU A N 1
ATOM 1292 C CA . LEU A 1 167 ? 14.947 -17.328 -22.031 1.00 93.06 167 LEU A CA 1
ATOM 1293 C C . LEU A 1 167 ? 16.428 -17.715 -21.907 1.00 93.06 167 LEU A C 1
ATOM 1295 O O . LEU A 1 167 ? 16.814 -18.417 -20.973 1.00 93.06 167 LEU A O 1
ATOM 1299 N N . VAL A 1 168 ? 17.276 -17.219 -22.810 1.00 90.81 168 VAL A N 1
ATOM 1300 C CA . VAL A 1 168 ? 18.728 -17.431 -22.742 1.00 90.81 168 VAL A CA 1
ATOM 1301 C C . VAL A 1 168 ? 19.310 -16.794 -21.483 1.00 90.81 168 VAL A C 1
ATOM 1303 O O . VAL A 1 168 ? 20.121 -17.431 -20.814 1.00 90.81 168 VAL A O 1
ATOM 1306 N N . LYS A 1 169 ? 18.875 -15.585 -21.103 1.00 89.06 169 LYS A N 1
ATOM 1307 C CA . LYS A 1 169 ? 19.264 -14.970 -19.826 1.00 89.06 169 LYS A CA 1
ATOM 1308 C C . LYS A 1 169 ? 18.939 -15.890 -18.645 1.00 89.06 169 LYS A C 1
ATOM 1310 O O . LYS A 1 169 ? 19.817 -16.092 -17.814 1.00 89.06 169 LYS A O 1
ATOM 1315 N N . GLN A 1 170 ? 17.741 -16.475 -18.588 1.00 86.06 170 GLN A N 1
ATOM 1316 C CA . GLN A 1 170 ? 17.356 -17.394 -17.506 1.00 86.06 170 GLN A CA 1
ATOM 1317 C C . GLN A 1 170 ? 18.262 -18.637 -17.452 1.00 86.06 170 GLN A C 1
ATOM 1319 O O . GLN A 1 170 ? 18.713 -19.041 -16.380 1.00 86.06 170 GLN A O 1
ATOM 1324 N N . LEU A 1 171 ? 18.599 -19.219 -18.609 1.00 86.56 171 LEU A N 1
ATOM 1325 C CA . LEU A 1 171 ? 19.529 -20.356 -18.691 1.00 86.56 171 LEU A CA 1
ATOM 1326 C C . LEU A 1 171 ? 20.954 -19.979 -18.250 1.00 86.56 171 LEU A C 1
ATOM 1328 O O . LEU A 1 171 ? 21.632 -20.757 -17.573 1.00 86.56 171 LEU A O 1
ATOM 1332 N N . LEU A 1 172 ? 21.410 -18.775 -18.606 1.00 81.75 172 LEU A N 1
ATOM 1333 C CA . LEU A 1 172 ? 22.706 -18.250 -18.178 1.00 81.75 172 LEU A CA 1
ATOM 1334 C C . LEU A 1 172 ? 22.729 -17.976 -16.671 1.00 81.75 172 LEU A C 1
ATOM 1336 O O . LEU A 1 172 ? 23.711 -18.320 -16.019 1.00 81.75 172 LEU A O 1
ATOM 1340 N N . GLU A 1 173 ? 21.652 -17.433 -16.099 1.00 79.25 173 GLU A N 1
ATOM 1341 C CA . GLU A 1 173 ? 21.508 -17.225 -14.650 1.00 79.25 173 GLU A CA 1
ATOM 1342 C C . GLU A 1 173 ? 21.593 -18.543 -13.871 1.00 79.25 173 GLU A C 1
ATOM 1344 O O . GLU A 1 173 ? 22.249 -18.602 -12.830 1.00 79.25 173 GLU A O 1
ATOM 1349 N N . GLY A 1 174 ? 21.024 -19.623 -14.416 1.00 75.06 174 GLY A N 1
ATOM 1350 C CA . GLY A 1 174 ? 21.117 -20.967 -13.845 1.00 75.06 174 GLY A CA 1
ATOM 1351 C C . GLY A 1 174 ? 22.500 -21.627 -13.941 1.00 75.06 174 GLY A C 1
ATOM 1352 O O . GLY A 1 174 ? 22.751 -22.590 -13.219 1.00 75.06 174 GLY A O 1
ATOM 1353 N N . THR A 1 175 ? 23.404 -21.122 -14.788 1.00 81.94 175 THR A N 1
ATOM 1354 C CA . THR A 1 175 ? 24.723 -21.723 -15.058 1.00 81.94 175 THR A CA 1
ATOM 1355 C C . THR A 1 175 ? 25.865 -20.784 -14.651 1.00 81.94 175 THR A C 1
ATOM 1357 O O . THR A 1 175 ? 26.297 -20.783 -13.498 1.00 81.94 175 THR A O 1
ATOM 1360 N N . ILE A 1 176 ? 26.343 -19.953 -15.579 1.00 76.31 176 ILE A N 1
ATOM 1361 C CA . ILE A 1 176 ? 27.487 -19.040 -15.408 1.00 76.31 176 ILE A CA 1
ATOM 1362 C C . ILE A 1 176 ? 27.123 -17.843 -14.510 1.00 76.31 176 ILE A C 1
ATOM 1364 O O . ILE A 1 176 ? 27.992 -17.229 -13.892 1.00 76.31 176 ILE A O 1
ATOM 1368 N N . GLY A 1 177 ? 25.835 -17.521 -14.396 1.00 73.31 177 GLY A N 1
ATOM 1369 C CA . GLY A 1 177 ? 25.330 -16.435 -13.564 1.00 73.31 177 GLY A CA 1
ATOM 1370 C C . GLY A 1 177 ? 25.294 -16.757 -12.071 1.00 73.31 177 GLY A C 1
ATOM 1371 O O . GLY A 1 177 ? 25.371 -15.829 -11.270 1.00 73.31 177 GLY A O 1
ATOM 1372 N N . GLN A 1 178 ? 25.260 -18.032 -11.657 1.00 79.81 178 GLN A N 1
ATOM 1373 C CA . GLN A 1 178 ? 25.204 -18.383 -10.231 1.00 79.81 178 GLN A CA 1
ATOM 1374 C C . GLN A 1 178 ? 26.408 -17.872 -9.417 1.00 79.81 178 GLN A C 1
ATOM 1376 O O . GLN A 1 178 ? 26.183 -17.292 -8.353 1.00 79.81 178 GLN A O 1
ATOM 1381 N N . PRO A 1 179 ? 27.673 -18.035 -9.860 1.00 82.00 179 PRO A N 1
ATOM 1382 C CA . PRO A 1 179 ? 28.822 -17.448 -9.169 1.00 82.00 179 PRO A CA 1
ATOM 1383 C C . PRO A 1 179 ? 28.737 -15.922 -9.046 1.00 82.00 179 PRO A C 1
ATOM 1385 O O . PRO A 1 179 ? 29.019 -15.378 -7.980 1.00 82.00 179 PRO A O 1
ATOM 1388 N N . ILE A 1 180 ? 28.292 -15.235 -10.104 1.00 78.56 180 ILE A N 1
ATOM 1389 C CA . ILE A 1 180 ? 28.144 -13.772 -10.127 1.00 78.56 180 ILE A CA 1
ATOM 1390 C C . ILE A 1 180 ? 27.033 -13.336 -9.168 1.00 78.56 180 ILE A C 1
ATOM 1392 O O . ILE A 1 180 ? 27.221 -12.402 -8.397 1.00 78.56 180 ILE A O 1
ATOM 1396 N N . ALA A 1 181 ? 25.905 -14.046 -9.151 1.00 77.38 181 ALA A N 1
ATOM 1397 C CA . ALA A 1 181 ? 24.807 -13.790 -8.228 1.00 77.38 181 ALA A CA 1
ATOM 1398 C C . ALA A 1 181 ? 25.210 -14.048 -6.766 1.00 77.38 181 ALA A C 1
ATOM 1400 O O . ALA A 1 181 ? 24.800 -13.308 -5.878 1.00 77.38 181 ALA A O 1
ATOM 1401 N N . ARG A 1 182 ? 26.040 -15.065 -6.488 1.00 83.44 182 ARG A N 1
ATOM 1402 C CA . ARG A 1 182 ? 26.609 -15.303 -5.145 1.00 83.44 182 ARG A CA 1
ATOM 1403 C C . ARG A 1 182 ? 27.563 -14.185 -4.728 1.00 83.44 182 ARG A C 1
ATOM 1405 O O . ARG A 1 182 ? 27.504 -13.743 -3.587 1.00 83.44 182 ARG A O 1
ATOM 1412 N N . LEU A 1 183 ? 28.406 -13.706 -5.644 1.00 84.50 183 LEU A N 1
ATOM 1413 C CA . LEU A 1 183 ? 29.277 -12.556 -5.397 1.00 84.50 183 LEU A CA 1
ATOM 1414 C C . LEU A 1 183 ? 28.454 -11.287 -5.135 1.00 84.50 183 LEU A C 1
ATOM 1416 O O . LEU A 1 183 ? 28.714 -10.586 -4.163 1.00 84.50 183 LEU A O 1
ATOM 1420 N N . GLY A 1 184 ? 27.448 -11.021 -5.972 1.00 80.44 184 GLY A N 1
ATOM 1421 C CA . GLY A 1 184 ? 26.531 -9.892 -5.829 1.00 80.44 184 GLY A CA 1
ATOM 1422 C C . GLY A 1 184 ? 25.807 -9.911 -4.485 1.00 80.44 184 GLY A C 1
ATOM 1423 O O . GLY A 1 184 ? 25.797 -8.892 -3.803 1.00 80.44 184 GLY A O 1
ATOM 1424 N N . ARG A 1 185 ? 25.306 -11.079 -4.061 1.00 82.19 185 ARG A N 1
ATOM 1425 C CA . ARG A 1 185 ? 24.708 -11.269 -2.731 1.00 82.19 185 ARG A CA 1
ATOM 1426 C C . ARG A 1 185 ? 25.704 -11.038 -1.606 1.00 82.19 185 ARG A C 1
ATOM 1428 O O . ARG A 1 185 ? 25.458 -10.195 -0.762 1.00 82.19 185 ARG A O 1
ATOM 1435 N N . SER A 1 186 ? 26.887 -11.650 -1.661 1.00 81.69 186 SER A N 1
ATOM 1436 C CA . SER A 1 186 ? 27.914 -11.431 -0.633 1.00 81.69 186 SER A CA 1
ATOM 1437 C C . SER A 1 186 ? 28.327 -9.959 -0.512 1.00 81.69 186 SER A C 1
ATOM 1439 O O . SER A 1 186 ? 28.595 -9.474 0.586 1.00 81.69 186 SER A O 1
ATOM 1441 N N . LEU A 1 187 ? 28.376 -9.224 -1.626 1.00 82.44 187 LEU A N 1
ATOM 1442 C CA . LEU A 1 187 ? 28.597 -7.779 -1.612 1.00 82.44 187 LEU A CA 1
ATOM 1443 C C . LEU A 1 187 ? 27.403 -7.031 -1.010 1.00 82.44 187 LEU A C 1
ATOM 1445 O O . LEU A 1 187 ? 27.619 -6.126 -0.206 1.00 82.44 187 LEU A O 1
ATOM 1449 N N . ALA A 1 188 ? 26.174 -7.412 -1.362 1.00 78.62 188 ALA A N 1
ATOM 1450 C CA . ALA A 1 188 ? 24.956 -6.826 -0.815 1.00 78.62 188 ALA A CA 1
ATOM 1451 C C . ALA A 1 188 ? 24.862 -7.028 0.702 1.00 78.62 188 ALA A C 1
ATOM 1453 O O . ALA A 1 188 ? 24.706 -6.042 1.418 1.00 78.62 188 ALA A O 1
ATOM 1454 N N . ASP A 1 189 ? 25.103 -8.241 1.198 1.00 80.88 189 ASP A N 1
ATOM 1455 C CA . ASP A 1 189 ? 25.118 -8.566 2.627 1.00 80.88 189 ASP A CA 1
ATOM 1456 C C . ASP A 1 189 ? 26.224 -7.813 3.368 1.00 80.88 189 ASP A C 1
ATOM 1458 O O . ASP A 1 189 ? 26.021 -7.334 4.478 1.00 80.88 189 ASP A O 1
ATOM 1462 N N . ARG A 1 190 ? 27.401 -7.620 2.753 1.00 83.38 190 ARG A N 1
ATOM 1463 C CA . ARG A 1 190 ? 28.483 -6.812 3.348 1.00 83.38 190 ARG A CA 1
ATOM 1464 C C . ARG A 1 190 ? 28.140 -5.328 3.415 1.00 83.38 190 ARG A C 1
ATOM 1466 O O . ARG A 1 190 ? 28.458 -4.679 4.410 1.00 83.38 190 ARG A O 1
ATOM 1473 N N . VAL A 1 191 ? 27.524 -4.783 2.366 1.00 79.44 191 VAL A N 1
ATOM 1474 C CA . VAL A 1 191 ? 27.143 -3.363 2.296 1.00 79.44 191 VAL A CA 1
ATOM 1475 C C . VAL A 1 191 ? 25.971 -3.064 3.230 1.00 79.44 191 VAL A C 1
ATOM 1477 O O . VAL A 1 191 ? 26.013 -2.071 3.957 1.00 79.44 191 VAL A O 1
ATOM 1480 N N . ALA A 1 192 ? 24.974 -3.945 3.276 1.00 67.00 192 ALA A N 1
ATOM 1481 C CA . ALA A 1 192 ? 23.889 -3.921 4.253 1.00 67.00 192 ALA A CA 1
ATOM 1482 C C . ALA A 1 192 ? 24.403 -4.221 5.677 1.00 67.00 192 ALA A C 1
ATOM 1484 O O . ALA A 1 192 ? 23.908 -3.684 6.674 1.00 67.00 192 ALA A O 1
ATOM 1485 N N . GLY A 1 193 ? 25.464 -5.025 5.752 1.00 72.31 193 GLY A N 1
ATOM 1486 C CA . GLY A 1 193 ? 26.109 -5.570 6.941 1.00 72.31 193 GLY A CA 1
ATOM 1487 C C . GLY A 1 193 ? 25.183 -6.418 7.810 1.00 72.31 193 GLY A C 1
ATOM 1488 O O . GLY A 1 193 ? 25.324 -6.392 9.033 1.00 72.31 193 GLY A O 1
ATOM 1489 N N . VAL A 1 194 ? 24.239 -7.091 7.154 1.00 75.19 194 VAL A N 1
ATOM 1490 C CA . VAL A 1 194 ? 23.253 -8.061 7.649 1.00 75.19 194 VAL A CA 1
ATOM 1491 C C . VAL A 1 194 ? 22.925 -9.003 6.490 1.00 75.19 194 VAL A C 1
ATOM 1493 O O . VAL A 1 194 ? 23.024 -8.584 5.336 1.00 75.19 194 VAL A O 1
ATOM 1496 N N . ASP A 1 195 ? 22.491 -10.225 6.793 1.00 76.31 195 ASP A N 1
ATOM 1497 C CA . ASP A 1 195 ? 22.029 -11.163 5.767 1.00 76.31 195 ASP A CA 1
ATOM 1498 C C . ASP A 1 195 ? 20.658 -10.715 5.248 1.00 76.31 195 ASP A C 1
ATOM 1500 O O . ASP A 1 195 ? 19.654 -10.717 5.987 1.00 76.31 195 ASP A O 1
ATOM 1504 N N . LEU A 1 196 ? 20.639 -10.278 3.987 1.00 71.38 196 LEU A N 1
ATOM 1505 C CA . LEU A 1 196 ? 19.442 -9.775 3.329 1.00 71.38 196 LEU A CA 1
ATOM 1506 C C . LEU A 1 196 ? 18.467 -10.913 3.031 1.00 71.38 196 LEU A C 1
ATOM 1508 O O . LEU A 1 196 ? 18.848 -12.030 2.695 1.00 71.38 196 LEU A O 1
ATOM 1512 N N . ILE A 1 197 ? 17.181 -10.604 3.162 1.00 70.75 197 ILE A N 1
ATOM 1513 C CA . ILE A 1 197 ? 16.109 -11.560 2.889 1.00 70.75 197 ILE A CA 1
ATOM 1514 C C . ILE A 1 197 ? 15.904 -11.668 1.383 1.00 70.75 197 ILE A C 1
ATOM 1516 O O . ILE A 1 197 ? 15.552 -10.681 0.732 1.00 70.75 197 ILE A O 1
ATOM 1520 N N . ASP A 1 198 ? 16.038 -12.885 0.864 1.00 62.47 198 ASP A N 1
ATOM 1521 C CA . ASP A 1 198 ? 15.965 -13.159 -0.574 1.00 62.47 198 ASP A CA 1
ATOM 1522 C C . ASP A 1 198 ? 14.622 -13.781 -0.999 1.00 62.47 198 ASP A C 1
ATOM 1524 O O . ASP A 1 198 ? 14.256 -13.732 -2.176 1.00 62.47 198 ASP A O 1
ATOM 1528 N N . THR A 1 199 ? 13.862 -14.369 -0.065 1.00 64.31 199 THR A N 1
ATOM 1529 C CA . THR A 1 199 ? 12.624 -15.107 -0.377 1.00 64.31 199 THR A CA 1
ATOM 1530 C C . THR A 1 199 ? 11.407 -14.602 0.388 1.00 64.31 199 THR A C 1
ATOM 1532 O O . THR A 1 199 ? 11.499 -14.002 1.460 1.00 64.31 199 THR A O 1
ATOM 1535 N N . ARG A 1 200 ? 10.220 -14.852 -0.175 1.00 59.91 200 ARG A N 1
ATOM 1536 C CA . ARG A 1 200 ? 8.952 -14.470 0.456 1.00 59.91 200 ARG A CA 1
ATOM 1537 C C . ARG A 1 200 ? 8.676 -15.307 1.705 1.00 59.91 200 ARG A C 1
ATOM 1539 O O . ARG A 1 200 ? 8.076 -14.799 2.646 1.00 59.91 200 ARG A O 1
ATOM 1546 N N . GLU A 1 201 ? 9.079 -16.570 1.698 1.00 65.62 201 GLU A N 1
ATOM 1547 C CA . GLU A 1 201 ? 8.930 -17.500 2.814 1.00 65.62 201 GLU A CA 1
ATOM 1548 C C . GLU A 1 201 ? 9.766 -17.040 4.009 1.00 65.62 201 GLU A C 1
ATOM 1550 O O . GLU A 1 201 ? 9.211 -16.868 5.091 1.00 65.62 201 GLU A O 1
ATOM 1555 N N . GLU A 1 202 ? 11.042 -16.717 3.789 1.00 65.31 202 GLU A N 1
ATOM 1556 C CA . GLU A 1 202 ? 11.934 -16.176 4.822 1.00 65.31 202 GLU A CA 1
ATOM 1557 C C . GLU A 1 202 ? 11.450 -14.811 5.341 1.00 65.31 202 GLU A C 1
ATOM 1559 O O . GLU A 1 202 ? 11.527 -14.523 6.534 1.00 65.31 202 GLU A O 1
ATOM 1564 N N . LEU A 1 203 ? 10.879 -13.975 4.464 1.00 62.78 203 LEU A N 1
ATOM 1565 C CA . LEU A 1 203 ? 10.263 -12.706 4.860 1.00 62.78 203 LEU A CA 1
ATOM 1566 C C . LEU A 1 203 ? 9.076 -12.916 5.806 1.00 62.78 203 LEU A C 1
ATOM 1568 O O . LEU A 1 203 ? 8.931 -12.187 6.785 1.00 62.78 203 LEU A O 1
ATOM 1572 N N . ILE A 1 204 ? 8.230 -13.909 5.526 1.00 63.94 204 ILE A N 1
ATOM 1573 C CA . ILE A 1 204 ? 7.118 -14.270 6.409 1.00 63.94 204 ILE A CA 1
ATOM 1574 C C . ILE A 1 204 ? 7.666 -14.844 7.715 1.00 63.94 204 ILE A C 1
ATOM 1576 O O . ILE A 1 204 ? 7.240 -14.405 8.776 1.00 63.94 204 ILE A O 1
ATOM 1580 N N . GLU A 1 205 ? 8.617 -15.773 7.654 1.00 68.88 205 GLU A N 1
ATOM 1581 C CA . GLU A 1 205 ? 9.215 -16.415 8.826 1.00 68.88 205 GLU A CA 1
ATOM 1582 C C . GLU A 1 205 ? 9.844 -15.394 9.774 1.00 68.88 205 GLU A C 1
ATOM 1584 O O . GLU A 1 205 ? 9.429 -15.325 10.925 1.00 68.88 205 GLU A O 1
ATOM 1589 N N . ARG A 1 206 ? 10.714 -14.498 9.291 1.00 66.81 206 ARG A N 1
ATOM 1590 C CA . ARG A 1 206 ? 11.331 -13.462 10.138 1.00 66.81 206 ARG A CA 1
ATOM 1591 C C . ARG A 1 206 ? 10.312 -12.502 10.748 1.00 66.81 206 ARG A C 1
ATOM 1593 O O . ARG A 1 206 ? 10.487 -12.081 11.891 1.00 66.81 206 ARG A O 1
ATOM 1600 N N . VAL A 1 207 ? 9.240 -12.158 10.027 1.00 62.09 207 VAL A N 1
ATOM 1601 C CA . VAL A 1 207 ? 8.154 -11.348 10.606 1.00 62.09 207 VAL A CA 1
ATOM 1602 C C . VAL A 1 207 ? 7.405 -12.135 11.687 1.00 62.09 207 VAL A C 1
ATOM 1604 O O . VAL A 1 207 ? 7.071 -11.592 12.734 1.00 62.09 207 VAL A O 1
ATOM 1607 N N . LEU A 1 208 ? 7.181 -13.432 11.475 1.00 63.84 208 LEU A N 1
ATOM 1608 C CA . LEU A 1 208 ? 6.529 -14.306 12.448 1.00 63.84 208 LEU A CA 1
ATOM 1609 C C . LEU A 1 208 ? 7.411 -14.628 13.671 1.00 63.84 208 LEU A C 1
ATOM 1611 O O . LEU A 1 208 ? 6.861 -14.827 14.758 1.00 63.84 208 LEU A O 1
ATOM 1615 N N . GLU A 1 209 ? 8.734 -14.681 13.509 1.00 61.78 209 GLU A N 1
ATOM 1616 C CA . GLU A 1 209 ? 9.736 -14.953 14.550 1.00 61.78 209 GLU A CA 1
ATOM 1617 C C . GLU A 1 209 ? 10.090 -13.711 15.371 1.00 61.78 209 GLU A C 1
ATOM 1619 O O . GLU A 1 209 ? 10.207 -13.796 16.594 1.00 61.78 209 GLU A O 1
ATOM 1624 N N . GLY A 1 210 ? 10.155 -12.534 14.734 1.00 53.38 210 GLY A N 1
ATOM 1625 C CA . GLY A 1 210 ? 10.249 -11.238 15.418 1.00 53.38 210 GLY A CA 1
ATOM 1626 C C . GLY A 1 210 ? 9.011 -10.900 16.263 1.00 53.38 210 GLY A C 1
ATOM 1627 O O . GLY A 1 210 ? 8.962 -9.851 16.897 1.00 53.38 210 GLY A O 1
ATOM 1628 N N . GLY A 1 211 ? 8.013 -11.790 16.279 1.00 44.94 211 GLY A N 1
ATOM 1629 C CA . GLY A 1 211 ? 6.795 -11.772 17.085 1.00 44.94 211 GLY A CA 1
ATOM 1630 C C . GLY A 1 211 ? 6.922 -12.300 18.512 1.00 44.94 211 GLY A C 1
ATOM 1631 O O . GLY A 1 211 ? 5.890 -12.606 19.112 1.00 44.94 211 GLY A O 1
ATOM 1632 N N . ARG A 1 212 ? 8.127 -12.415 19.086 1.00 35.03 212 ARG A N 1
ATOM 1633 C CA . ARG A 1 212 ? 8.228 -12.459 20.550 1.00 35.03 212 ARG A CA 1
ATOM 1634 C C . ARG A 1 212 ? 8.053 -11.024 21.060 1.00 35.03 212 ARG A C 1
ATOM 1636 O O . ARG A 1 212 ? 8.960 -10.224 20.823 1.00 35.03 212 ARG A O 1
ATOM 1643 N N . PRO A 1 213 ? 6.938 -10.665 21.735 1.00 33.75 213 PRO A N 1
ATOM 1644 C CA . PRO A 1 213 ? 6.973 -9.487 22.594 1.00 33.75 213 PRO A CA 1
ATOM 1645 C C . PRO A 1 213 ? 8.175 -9.666 23.513 1.00 33.75 213 PRO A C 1
ATOM 1647 O O . PRO A 1 213 ? 8.468 -10.812 23.876 1.00 33.75 213 PRO A O 1
ATOM 1650 N N . ALA A 1 214 ? 8.891 -8.574 23.798 1.00 28.14 214 ALA A N 1
ATOM 1651 C CA . ALA A 1 214 ? 10.032 -8.575 24.702 1.00 28.14 214 ALA A CA 1
ATOM 1652 C C . ALA A 1 214 ? 9.768 -9.595 25.814 1.00 28.14 214 ALA A C 1
ATOM 1654 O O . ALA A 1 214 ? 8.760 -9.489 26.522 1.00 28.14 214 ALA A O 1
ATOM 1655 N N . GLU A 1 215 ? 10.603 -10.640 25.903 1.00 24.45 215 GLU A N 1
ATOM 1656 C CA . GLU A 1 215 ? 10.608 -11.439 27.121 1.00 24.45 215 GLU A CA 1
ATOM 1657 C C . GLU A 1 215 ? 10.688 -10.414 28.251 1.00 24.45 215 GLU A C 1
ATOM 1659 O O . GLU A 1 215 ? 11.522 -9.503 28.155 1.00 24.45 215 GLU A O 1
ATOM 1664 N N . PRO A 1 216 ? 9.797 -10.462 29.258 1.00 25.09 216 PRO A N 1
ATOM 1665 C CA . PRO A 1 216 ? 9.969 -9.585 30.392 1.00 25.09 216 PRO A CA 1
ATOM 1666 C C . PRO A 1 216 ? 11.394 -9.835 30.859 1.00 25.09 216 PRO A C 1
ATOM 1668 O O . PRO A 1 216 ? 11.742 -10.966 31.206 1.00 25.09 216 PRO A O 1
ATOM 1671 N N . ILE A 1 217 ? 12.234 -8.802 30.805 1.00 24.89 217 ILE A N 1
ATOM 1672 C CA . ILE A 1 217 ? 13.545 -8.820 31.435 1.00 24.89 217 ILE A CA 1
ATOM 1673 C C . ILE A 1 217 ? 13.262 -8.804 32.938 1.00 24.89 217 ILE A C 1
ATOM 1675 O O . ILE A 1 217 ? 13.419 -7.811 33.634 1.00 24.89 217 ILE A O 1
ATOM 1679 N N . ILE A 1 218 ? 12.796 -9.937 33.450 1.00 25.50 218 ILE A N 1
ATOM 1680 C CA . ILE A 1 218 ? 13.243 -10.442 34.724 1.00 25.50 218 ILE A CA 1
ATOM 1681 C C . ILE A 1 218 ? 14.402 -11.353 34.345 1.00 25.50 218 ILE A C 1
ATOM 1683 O O . ILE A 1 218 ? 14.267 -12.57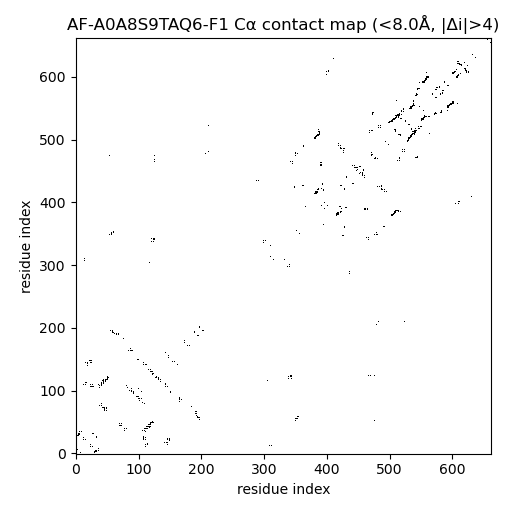3 34.265 1.00 25.50 218 ILE A O 1
ATOM 1687 N N . THR A 1 219 ? 15.571 -10.755 34.118 1.00 24.06 219 THR A N 1
ATOM 1688 C CA . THR A 1 219 ? 16.831 -11.475 34.292 1.00 24.06 219 THR A CA 1
ATOM 1689 C C . THR A 1 219 ? 16.968 -11.761 35.785 1.00 24.06 219 THR A C 1
ATOM 1691 O O . THR A 1 219 ? 17.754 -11.144 36.497 1.00 24.06 219 THR A O 1
ATOM 1694 N N . ALA A 1 220 ? 16.181 -12.707 36.293 1.00 26.42 220 ALA A N 1
ATOM 1695 C CA . ALA A 1 220 ? 16.695 -13.573 37.327 1.00 26.42 220 ALA A CA 1
ATOM 1696 C C . ALA A 1 220 ? 17.729 -14.429 36.602 1.00 26.42 220 ALA A C 1
ATOM 1698 O O . ALA A 1 220 ? 17.377 -15.356 35.876 1.00 26.42 220 ALA A O 1
ATOM 1699 N N . SER A 1 221 ? 19.000 -14.051 36.724 1.00 28.34 221 SER A N 1
ATOM 1700 C CA . SER A 1 221 ? 20.134 -14.858 36.297 1.00 28.34 221 SER A CA 1
ATOM 1701 C C . SER A 1 221 ? 19.997 -16.260 36.894 1.00 28.34 221 SER A C 1
ATOM 1703 O O . SER A 1 221 ? 20.425 -16.510 38.015 1.00 28.34 221 SER A O 1
ATOM 1705 N N . GLN A 1 222 ? 19.386 -17.186 36.159 1.00 29.91 222 GLN A N 1
ATOM 1706 C CA . GLN A 1 222 ? 19.467 -18.613 36.436 1.00 29.91 222 GLN A CA 1
ATOM 1707 C C . GLN A 1 222 ? 20.634 -19.188 35.641 1.00 29.91 222 GLN A C 1
ATOM 1709 O O . GLN A 1 222 ? 20.482 -20.053 34.781 1.00 29.91 222 GLN A O 1
ATOM 1714 N N . THR A 1 223 ? 21.839 -18.724 35.967 1.00 28.03 223 THR A N 1
ATOM 1715 C CA . THR A 1 223 ? 23.008 -19.587 35.845 1.00 28.03 223 THR A CA 1
ATOM 1716 C C . THR A 1 223 ? 22.818 -20.674 36.897 1.00 28.03 223 THR A C 1
ATOM 1718 O O . THR A 1 223 ? 22.912 -20.422 38.097 1.00 28.03 223 THR A O 1
ATOM 1721 N N . ARG A 1 224 ? 22.451 -21.879 36.451 1.00 27.59 224 ARG A N 1
ATOM 1722 C CA . ARG A 1 224 ? 22.422 -23.077 37.294 1.00 27.59 224 ARG A CA 1
ATOM 1723 C C . ARG A 1 224 ? 23.823 -23.292 37.872 1.00 27.59 224 ARG A C 1
ATOM 1725 O O . ARG A 1 224 ? 24.706 -23.757 37.161 1.00 27.59 224 ARG A O 1
ATOM 1732 N N . PHE A 1 225 ? 24.009 -22.981 39.150 1.00 29.86 225 PHE A N 1
ATOM 1733 C CA . PHE A 1 225 ? 25.100 -23.521 39.956 1.00 29.86 225 PHE A CA 1
ATOM 1734 C C . PHE A 1 225 ? 24.543 -24.731 40.721 1.00 29.86 225 PHE A C 1
ATOM 1736 O O . PHE A 1 225 ? 23.673 -24.536 41.574 1.00 29.86 225 PHE A O 1
ATOM 1743 N N . PRO A 1 226 ? 24.982 -25.974 40.442 1.00 32.88 226 PRO A N 1
ATOM 1744 C CA . PRO A 1 226 ? 24.468 -27.172 41.113 1.00 32.88 226 PRO A CA 1
ATOM 1745 C C . PRO A 1 226 ? 24.908 -27.326 42.583 1.00 32.88 226 PRO A C 1
ATOM 1747 O O . PRO A 1 226 ? 24.691 -28.381 43.161 1.00 32.88 226 PRO A O 1
ATOM 1750 N N . GLU A 1 227 ? 25.507 -26.307 43.205 1.00 36.44 227 GLU A N 1
ATOM 1751 C CA . GLU A 1 227 ? 26.152 -26.417 44.527 1.00 36.44 227 GLU A CA 1
ATOM 1752 C C . GLU A 1 227 ? 25.411 -25.668 45.653 1.00 36.44 227 GLU A C 1
ATOM 1754 O O . GLU A 1 227 ? 25.818 -25.725 46.808 1.00 36.44 227 GLU A O 1
ATOM 1759 N N . ILE A 1 228 ? 24.287 -24.996 45.365 1.00 32.22 228 ILE A N 1
ATOM 1760 C CA . ILE A 1 228 ? 23.521 -24.234 46.382 1.00 32.22 228 ILE A CA 1
ATOM 1761 C C . ILE A 1 228 ? 22.258 -24.984 46.853 1.00 32.22 228 ILE A C 1
ATOM 1763 O O . ILE A 1 228 ? 21.681 -24.666 47.893 1.00 32.22 228 ILE A O 1
ATOM 1767 N N . GLN A 1 229 ? 21.848 -26.042 46.148 1.00 31.58 229 GLN A N 1
ATOM 1768 C CA . GLN A 1 229 ? 20.642 -26.808 46.483 1.00 31.58 229 GLN A CA 1
ATOM 1769 C C . GLN A 1 229 ? 20.852 -27.836 47.611 1.00 31.58 229 GLN A C 1
ATOM 1771 O O . GLN A 1 229 ? 19.876 -28.237 48.243 1.00 31.58 229 GLN A O 1
ATOM 1776 N N . GLU A 1 230 ? 22.102 -28.179 47.946 1.00 33.06 230 GLU A N 1
ATOM 1777 C CA . GLU A 1 230 ? 22.432 -29.006 49.120 1.00 33.06 230 GLU A CA 1
ATOM 1778 C C . GLU A 1 230 ? 22.452 -28.218 50.440 1.00 33.06 230 GLU A C 1
ATOM 1780 O O . GLU A 1 230 ? 22.307 -28.807 51.509 1.00 33.06 230 GLU A O 1
ATOM 1785 N N . PHE A 1 231 ? 22.536 -26.883 50.402 1.00 31.75 231 PHE A N 1
ATOM 1786 C CA . PHE A 1 231 ? 22.631 -26.072 51.623 1.00 31.75 231 PHE A CA 1
ATOM 1787 C C . PHE A 1 231 ? 21.279 -25.599 52.186 1.00 31.75 231 PHE A C 1
ATOM 1789 O O . PHE A 1 231 ? 21.226 -25.067 53.293 1.00 31.75 231 PHE A O 1
ATOM 1796 N N . ILE A 1 232 ? 20.172 -25.807 51.462 1.00 30.88 232 ILE A N 1
ATOM 1797 C CA . ILE A 1 232 ? 18.834 -25.312 51.851 1.00 30.88 232 ILE A CA 1
ATOM 1798 C C . ILE A 1 232 ? 17.955 -26.414 52.479 1.00 30.88 232 ILE A C 1
ATOM 1800 O O . ILE A 1 232 ? 16.966 -26.111 53.144 1.00 30.88 232 ILE A O 1
ATOM 1804 N N . GLN A 1 233 ? 18.338 -27.694 52.381 1.00 32.66 233 GLN A N 1
ATOM 1805 C CA . GLN A 1 233 ? 17.610 -28.794 53.039 1.00 32.66 233 GLN A CA 1
ATOM 1806 C C . GLN A 1 233 ? 18.017 -29.068 54.496 1.00 32.66 233 GLN A C 1
ATOM 1808 O O . GLN A 1 233 ? 17.369 -29.873 55.164 1.00 32.66 233 GLN A O 1
ATOM 1813 N N . ALA A 1 234 ? 19.013 -28.368 55.040 1.00 32.16 234 ALA A N 1
ATOM 1814 C CA . ALA A 1 234 ? 19.452 -28.558 56.418 1.00 32.16 234 ALA A CA 1
ATOM 1815 C C . ALA A 1 234 ? 19.492 -27.231 57.180 1.00 32.16 234 ALA A C 1
ATOM 1817 O O . ALA A 1 234 ? 20.551 -26.632 57.312 1.00 32.16 234 ALA A O 1
ATOM 1818 N N . SER A 1 235 ? 18.340 -26.761 57.673 1.00 28.23 235 SER A N 1
ATOM 1819 C CA . SER A 1 235 ? 18.196 -26.092 58.988 1.00 28.23 235 SER A CA 1
ATOM 1820 C C . SER A 1 235 ? 16.901 -25.282 59.082 1.00 28.23 235 SER A C 1
ATOM 1822 O O . SER A 1 235 ? 16.863 -24.055 59.047 1.00 28.23 235 SER A O 1
ATOM 1824 N N . GLY A 1 236 ? 15.798 -25.991 59.308 1.00 29.75 236 GLY A N 1
ATOM 1825 C CA . GLY A 1 236 ? 14.724 -25.407 60.095 1.00 29.75 236 GLY A CA 1
ATOM 1826 C C . GLY A 1 236 ? 15.178 -25.238 61.551 1.00 29.75 236 GLY A C 1
ATOM 1827 O O . GLY A 1 236 ? 15.740 -26.162 62.130 1.00 29.75 236 GLY A O 1
ATOM 1828 N N . ARG A 1 237 ? 14.796 -24.096 62.136 1.00 32.25 237 ARG A N 1
ATOM 1829 C CA . ARG A 1 237 ? 14.660 -23.784 63.575 1.00 32.25 237 ARG A CA 1
ATOM 1830 C C . ARG A 1 237 ? 15.857 -23.155 64.316 1.00 32.25 237 ARG A C 1
ATOM 1832 O O . ARG A 1 237 ? 16.898 -23.755 64.542 1.00 32.25 237 ARG A O 1
ATOM 1839 N N . SER A 1 238 ? 15.516 -21.999 64.897 1.00 34.59 238 SER A N 1
ATOM 1840 C CA . SER A 1 238 ? 16.074 -21.329 66.083 1.00 34.59 238 SER A CA 1
ATOM 1841 C C . SER A 1 238 ? 17.299 -20.417 65.908 1.00 34.59 238 SER A C 1
ATOM 1843 O O . SER A 1 238 ? 18.376 -20.854 65.524 1.00 34.59 238 SER A O 1
ATOM 1845 N N . ALA A 1 239 ? 17.090 -19.139 66.263 1.00 30.00 239 ALA A N 1
ATOM 1846 C CA . ALA A 1 239 ? 17.968 -18.251 67.049 1.00 30.00 239 ALA A CA 1
ATOM 1847 C C . ALA A 1 239 ? 17.983 -16.810 66.497 1.00 30.00 239 ALA A C 1
ATOM 1849 O O . ALA A 1 239 ? 18.905 -16.380 65.807 1.00 30.00 239 ALA A O 1
ATOM 1850 N N . SER A 1 240 ? 16.957 -16.037 66.856 1.00 42.53 240 SER A N 1
ATOM 1851 C CA . SER A 1 240 ? 16.722 -14.636 66.477 1.00 42.53 240 SER A CA 1
ATOM 1852 C C . SER A 1 240 ? 17.576 -13.587 67.215 1.00 42.53 240 SER A C 1
ATOM 1854 O O . SER A 1 240 ? 17.239 -12.408 67.178 1.00 42.53 240 SER A O 1
ATOM 1856 N N . GLU A 1 241 ? 18.688 -13.949 67.859 1.00 36.69 241 GLU A N 1
ATOM 1857 C CA . GLU A 1 241 ? 19.476 -12.991 68.665 1.00 36.69 241 GLU A CA 1
ATOM 1858 C C . GLU A 1 241 ? 20.892 -12.699 68.144 1.00 36.69 241 GLU A C 1
ATOM 1860 O O . GLU A 1 241 ? 21.444 -11.652 68.465 1.00 36.69 241 GLU A O 1
ATOM 1865 N N . ARG A 1 242 ? 21.460 -13.513 67.240 1.00 33.94 242 ARG A N 1
ATOM 1866 C CA . ARG A 1 242 ? 22.790 -13.233 66.645 1.00 33.94 242 ARG A CA 1
ATOM 1867 C C . ARG A 1 242 ? 22.764 -12.330 65.407 1.00 33.94 242 ARG A C 1
ATOM 1869 O O . ARG A 1 242 ? 23.776 -11.724 65.075 1.00 33.94 242 ARG A O 1
ATOM 1876 N N . ALA A 1 243 ? 21.614 -12.181 64.748 1.00 34.00 243 ALA A N 1
ATOM 1877 C CA . ALA A 1 243 ? 21.488 -11.298 63.584 1.00 34.00 243 ALA A CA 1
ATOM 1878 C C . ALA A 1 243 ? 21.490 -9.803 63.965 1.00 34.00 243 ALA A C 1
ATOM 1880 O O . ALA A 1 243 ? 21.904 -8.968 63.166 1.00 34.00 243 ALA A O 1
ATOM 1881 N N . ARG A 1 244 ? 21.094 -9.451 65.200 1.00 37.31 244 ARG A N 1
ATOM 1882 C CA . ARG A 1 244 ? 21.052 -8.050 65.661 1.00 37.31 244 ARG A CA 1
ATOM 1883 C C . ARG A 1 244 ? 22.428 -7.465 66.011 1.00 37.31 244 ARG A C 1
ATOM 1885 O O . ARG A 1 244 ? 22.589 -6.255 65.918 1.00 37.31 244 ARG A O 1
ATOM 1892 N N . SER A 1 245 ? 23.437 -8.284 66.319 1.00 35.38 245 SER A N 1
ATOM 1893 C CA . SER A 1 245 ? 24.791 -7.800 66.650 1.00 35.38 245 SER A CA 1
ATOM 1894 C C . SER A 1 245 ? 25.687 -7.541 65.430 1.00 35.38 245 SER A C 1
ATOM 1896 O O . SER A 1 245 ? 26.745 -6.930 65.564 1.00 35.38 245 SER A O 1
ATOM 1898 N N . VAL A 1 246 ? 25.293 -7.995 64.235 1.00 38.81 246 VAL A N 1
ATOM 1899 C CA . VAL A 1 246 ? 26.066 -7.772 62.997 1.00 38.81 246 VAL A CA 1
ATOM 1900 C C . VAL A 1 246 ? 25.673 -6.450 62.335 1.00 38.81 246 VAL A C 1
ATOM 1902 O O . VAL A 1 246 ? 26.536 -5.740 61.826 1.00 38.81 246 VAL A O 1
ATOM 1905 N N . THR A 1 247 ? 24.399 -6.057 62.418 1.00 35.53 247 THR A N 1
ATOM 1906 C CA . THR A 1 247 ? 23.910 -4.793 61.846 1.00 35.53 247 THR A CA 1
ATOM 1907 C C . THR A 1 247 ? 24.425 -3.564 62.603 1.00 35.53 247 THR A C 1
ATOM 1909 O O . THR A 1 247 ? 24.715 -2.554 61.974 1.00 35.53 247 THR A O 1
ATOM 1912 N N . GLN A 1 248 ? 24.630 -3.653 63.924 1.00 38.06 248 GLN A N 1
ATOM 1913 C CA . GLN A 1 248 ? 25.163 -2.535 64.719 1.00 38.06 248 GLN A CA 1
ATOM 1914 C C . GLN A 1 248 ? 26.654 -2.243 64.471 1.00 38.06 248 GLN A C 1
ATOM 1916 O O . GLN A 1 248 ? 27.078 -1.108 64.645 1.00 38.06 248 GLN A O 1
ATOM 1921 N N . ASN A 1 249 ? 27.443 -3.213 63.992 1.00 35.66 249 ASN A N 1
ATOM 1922 C CA . ASN A 1 249 ? 28.876 -3.016 63.720 1.00 35.66 249 ASN A CA 1
ATOM 1923 C C . ASN A 1 249 ? 29.187 -2.413 62.335 1.00 35.66 249 ASN A C 1
ATOM 1925 O O . ASN A 1 249 ? 30.355 -2.184 62.019 1.00 35.66 249 ASN A O 1
ATOM 1929 N N . LEU A 1 250 ? 28.170 -2.154 61.506 1.00 37.56 250 LEU A N 1
ATOM 1930 C CA . LEU A 1 250 ? 28.335 -1.588 60.159 1.00 37.56 250 LEU A CA 1
ATOM 1931 C C . LEU A 1 250 ? 27.936 -0.106 60.059 1.00 37.56 250 LEU A C 1
ATOM 1933 O O . LEU A 1 250 ? 28.236 0.523 59.048 1.00 37.56 250 LEU A O 1
ATOM 1937 N N . THR A 1 251 ? 27.313 0.464 61.094 1.00 37.97 251 THR A N 1
ATOM 1938 C CA . THR A 1 251 ? 26.873 1.872 61.121 1.00 37.97 251 THR A CA 1
ATOM 1939 C C . THR A 1 251 ? 27.911 2.863 61.666 1.00 37.97 251 THR A C 1
ATOM 1941 O O . THR A 1 251 ? 27.787 4.048 61.379 1.00 37.97 251 THR A O 1
ATOM 1944 N N . ASP A 1 252 ? 28.968 2.407 62.355 1.00 38.41 252 ASP A N 1
ATOM 1945 C CA . ASP A 1 252 ? 29.906 3.290 63.084 1.00 38.41 252 ASP A CA 1
ATOM 1946 C C . ASP A 1 252 ? 31.343 3.341 62.515 1.00 38.41 252 ASP A C 1
ATOM 1948 O O . ASP A 1 252 ? 32.316 3.487 63.257 1.00 38.41 252 ASP A O 1
ATOM 1952 N N . ARG A 1 253 ? 31.534 3.256 61.188 1.00 33.34 253 ARG A N 1
ATOM 1953 C CA . ARG A 1 253 ? 32.852 3.538 60.574 1.00 33.34 253 ARG A CA 1
ATOM 1954 C C . ARG A 1 253 ? 32.794 4.683 59.559 1.00 33.34 253 ARG A C 1
ATOM 1956 O O . ARG A 1 253 ? 32.020 4.593 58.608 1.00 33.34 253 ARG A O 1
ATOM 1963 N N . PRO A 1 254 ? 33.634 5.730 59.699 1.00 37.50 254 PRO A N 1
ATOM 1964 C CA . PRO A 1 254 ? 33.702 6.799 58.717 1.00 37.50 254 PRO A CA 1
ATOM 1965 C C . PRO A 1 254 ? 34.343 6.288 57.423 1.00 37.50 254 PRO A C 1
ATOM 1967 O O . PRO A 1 254 ? 35.320 5.537 57.431 1.00 37.50 254 PRO A O 1
ATOM 1970 N N . SER A 1 255 ? 33.755 6.702 56.304 1.00 40.44 255 SER A N 1
ATOM 1971 C CA . SER A 1 255 ? 34.110 6.333 54.936 1.00 40.44 255 SER A CA 1
ATOM 1972 C C . SER A 1 255 ? 35.562 6.683 54.596 1.00 40.44 255 SER A C 1
ATOM 1974 O O . SER A 1 255 ? 35.884 7.842 54.338 1.00 40.44 255 SER A O 1
ATOM 1976 N N . VAL A 1 256 ? 36.424 5.666 54.543 1.00 33.12 256 VAL A N 1
ATOM 1977 C CA . VAL A 1 256 ? 37.751 5.749 53.921 1.00 33.12 256 VAL A CA 1
ATOM 1978 C C . VAL A 1 256 ? 37.619 5.281 52.474 1.00 33.12 256 VAL A C 1
ATOM 1980 O O . VAL A 1 256 ? 37.339 4.113 52.198 1.00 33.12 256 VAL A O 1
ATOM 1983 N N . SER A 1 257 ? 37.793 6.214 51.541 1.00 40.22 257 SER A N 1
ATOM 1984 C CA . SER A 1 257 ? 37.819 5.968 50.102 1.00 40.22 257 SER A CA 1
ATOM 1985 C C . SER A 1 257 ? 39.026 5.106 49.732 1.00 40.22 257 SER A C 1
ATOM 1987 O O . SER A 1 257 ? 40.159 5.575 49.665 1.00 40.22 257 SER A O 1
ATOM 1989 N N . THR A 1 258 ? 38.785 3.824 49.465 1.00 29.72 258 THR A N 1
ATOM 1990 C CA . THR A 1 258 ? 39.788 2.960 48.830 1.00 29.72 258 THR A CA 1
ATOM 1991 C C . THR A 1 258 ? 39.582 3.042 47.315 1.00 29.72 258 THR A C 1
ATOM 1993 O O . THR A 1 258 ? 38.494 2.696 46.848 1.00 29.72 258 THR A O 1
ATOM 1996 N N . PRO A 1 259 ? 40.553 3.529 46.522 1.00 32.59 259 PRO A N 1
ATOM 1997 C CA . PRO A 1 259 ? 40.382 3.627 45.080 1.00 32.59 259 PRO A CA 1
ATOM 1998 C C . PRO A 1 259 ? 40.452 2.230 44.456 1.00 32.59 259 PRO A C 1
ATOM 2000 O O . PRO A 1 259 ? 41.421 1.493 44.636 1.00 32.59 259 PRO A O 1
ATOM 2003 N N . LEU A 1 260 ? 39.413 1.865 43.707 1.00 29.77 260 LEU A N 1
ATOM 2004 C CA . LEU A 1 260 ? 39.394 0.657 42.888 1.00 29.77 260 LEU A CA 1
ATOM 2005 C C . LEU A 1 260 ? 40.309 0.853 41.671 1.00 29.77 260 LEU A C 1
ATOM 2007 O O . LEU A 1 260 ? 40.012 1.644 40.775 1.00 29.77 260 LEU A O 1
ATOM 2011 N N . ASN A 1 261 ? 41.418 0.114 41.633 1.00 30.31 261 ASN A N 1
ATOM 2012 C CA . ASN A 1 261 ? 42.284 0.013 40.461 1.00 30.31 261 ASN A CA 1
ATOM 2013 C C . ASN A 1 261 ? 41.636 -0.902 39.412 1.00 30.31 261 ASN A C 1
ATOM 2015 O O . ASN A 1 261 ? 41.642 -2.123 39.545 1.00 30.31 261 ASN A O 1
ATOM 2019 N N . ILE A 1 262 ? 41.090 -0.298 38.356 1.00 36.88 262 ILE A N 1
ATOM 2020 C CA . ILE A 1 262 ? 40.576 -1.003 37.177 1.00 36.88 262 ILE A CA 1
ATOM 2021 C C . ILE A 1 262 ? 41.756 -1.300 36.241 1.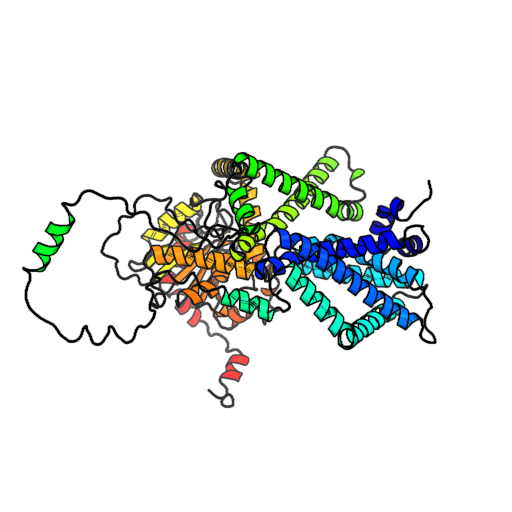00 36.88 262 ILE A C 1
ATOM 2023 O O . ILE A 1 262 ? 42.254 -0.405 35.560 1.00 36.88 262 ILE A O 1
ATOM 2027 N N . THR A 1 263 ? 42.204 -2.555 36.193 1.00 31.41 263 THR A N 1
ATOM 2028 C CA . THR A 1 263 ? 43.359 -3.018 35.395 1.00 31.41 263 THR A CA 1
ATOM 2029 C C . THR A 1 263 ? 43.023 -3.487 33.974 1.00 31.41 263 THR A C 1
ATOM 2031 O O . THR A 1 263 ? 43.910 -3.938 33.256 1.00 31.41 263 THR A O 1
ATOM 2034 N N . GLN A 1 264 ? 41.788 -3.305 33.499 1.00 32.84 264 GLN A N 1
ATOM 2035 C CA . GLN A 1 264 ? 41.433 -3.510 32.090 1.00 32.84 264 GLN A CA 1
ATOM 2036 C C . GLN A 1 264 ? 40.490 -2.406 31.600 1.00 32.84 264 GLN A C 1
ATOM 2038 O O . GLN A 1 264 ? 39.272 -2.488 31.720 1.00 32.84 264 GLN A O 1
ATOM 2043 N N . ARG A 1 265 ? 41.068 -1.353 31.010 1.00 29.45 265 ARG A N 1
ATOM 2044 C CA . ARG A 1 265 ? 40.356 -0.505 30.047 1.00 29.45 265 ARG A CA 1
ATOM 2045 C C . ARG A 1 265 ? 40.438 -1.197 28.695 1.00 29.45 265 ARG A C 1
ATOM 2047 O O . ARG A 1 265 ? 41.442 -1.081 27.998 1.00 29.45 265 ARG A O 1
ATOM 2054 N N . THR A 1 266 ? 39.382 -1.893 28.298 1.00 29.06 266 THR A N 1
ATOM 2055 C CA . THR A 1 266 ? 39.125 -2.091 26.871 1.00 29.06 266 THR A CA 1
ATOM 2056 C C . THR A 1 266 ? 38.934 -0.708 26.257 1.00 29.06 266 THR A C 1
ATOM 2058 O O . THR A 1 266 ? 37.925 -0.049 26.497 1.00 29.06 266 THR A O 1
ATOM 2061 N N . ASN A 1 267 ? 39.936 -0.238 25.512 1.00 30.72 267 ASN A N 1
ATOM 2062 C CA . ASN A 1 267 ? 39.806 0.917 24.632 1.00 30.72 267 ASN A CA 1
ATOM 2063 C C . ASN A 1 267 ? 38.758 0.580 23.565 1.00 30.72 267 ASN A C 1
ATOM 2065 O O . ASN A 1 267 ? 39.084 0.101 22.484 1.00 30.72 267 ASN A O 1
ATOM 2069 N N . THR A 1 268 ? 37.486 0.848 23.850 1.00 38.31 268 THR A N 1
ATOM 2070 C CA . THR A 1 268 ? 36.460 1.004 22.820 1.00 38.31 268 THR A CA 1
ATOM 2071 C C . THR A 1 268 ? 36.658 2.367 22.166 1.00 38.31 268 THR A C 1
ATOM 2073 O O . THR A 1 268 ? 35.856 3.286 22.317 1.00 38.31 268 THR A O 1
ATOM 2076 N N . SER A 1 269 ? 37.761 2.515 21.436 1.00 32.81 269 SER A N 1
ATOM 2077 C CA . SER A 1 269 ? 37.876 3.482 20.349 1.00 32.81 269 SER A CA 1
ATOM 2078 C C . SER A 1 269 ? 37.160 2.907 19.128 1.00 32.81 269 SER A C 1
ATOM 2080 O O . SER A 1 269 ? 37.768 2.713 18.080 1.00 32.81 269 SER A O 1
ATOM 2082 N N . ASP A 1 270 ? 35.881 2.561 19.292 1.00 36.78 270 ASP A N 1
ATOM 2083 C CA . ASP A 1 270 ? 35.016 2.255 18.166 1.00 36.78 270 ASP A CA 1
ATOM 2084 C C . ASP A 1 270 ? 34.411 3.590 17.702 1.00 36.78 270 ASP A C 1
ATOM 2086 O O . ASP A 1 270 ? 33.602 4.181 18.433 1.00 36.78 270 ASP A O 1
ATOM 2090 N N . PRO A 1 271 ? 34.821 4.132 16.539 1.00 36.69 271 PRO A N 1
ATOM 2091 C CA . PRO A 1 271 ? 34.292 5.394 16.027 1.00 36.69 271 PRO A CA 1
ATOM 2092 C C . PRO A 1 271 ? 32.760 5.378 15.875 1.00 36.69 271 PRO A C 1
ATOM 2094 O O . PRO A 1 271 ? 32.139 6.441 15.878 1.00 36.69 271 PRO A O 1
ATOM 2097 N N . LEU A 1 272 ? 32.133 4.196 15.825 1.00 34.56 272 LEU A N 1
ATOM 2098 C CA . LEU A 1 272 ? 30.680 4.030 15.752 1.00 34.56 272 LEU A CA 1
ATOM 2099 C C . LEU A 1 272 ? 29.956 4.382 17.063 1.00 34.56 272 LEU A C 1
ATOM 2101 O O . LEU A 1 272 ? 28.874 4.960 17.009 1.00 34.56 272 LEU A O 1
ATOM 2105 N N . VAL A 1 273 ? 30.562 4.128 18.230 1.00 38.31 273 VAL A N 1
ATOM 2106 C CA . VAL A 1 273 ? 29.978 4.487 19.542 1.00 38.31 273 VAL A CA 1
ATOM 2107 C C . VAL A 1 273 ? 30.083 5.996 19.799 1.00 38.31 273 VAL A C 1
ATOM 2109 O O . VAL A 1 273 ? 29.239 6.586 20.473 1.00 38.31 273 VAL A O 1
ATOM 2112 N N . GLN A 1 274 ? 31.085 6.664 19.216 1.00 30.30 274 GLN A N 1
ATOM 2113 C CA . GLN A 1 274 ? 31.196 8.125 19.276 1.00 30.30 274 GLN A CA 1
ATOM 2114 C C . GLN A 1 274 ? 30.189 8.847 18.372 1.00 30.30 274 GLN A C 1
ATOM 2116 O O . GLN A 1 274 ? 29.775 9.953 18.715 1.00 30.30 274 GLN A O 1
ATOM 2121 N N . LEU A 1 275 ? 29.783 8.250 17.247 1.00 41.41 275 LEU A N 1
ATOM 2122 C CA . LEU A 1 275 ? 28.791 8.840 16.341 1.00 41.41 275 LEU A CA 1
ATOM 2123 C C . LEU A 1 275 ? 27.388 8.878 16.966 1.00 41.41 275 LEU A C 1
ATOM 2125 O O . LEU A 1 275 ? 26.754 9.930 16.915 1.00 41.41 275 LEU A O 1
ATOM 2129 N N . ASP A 1 276 ? 26.962 7.802 17.634 1.00 34.56 276 ASP A N 1
ATOM 2130 C CA . ASP A 1 276 ? 25.652 7.728 18.309 1.00 34.56 276 ASP A CA 1
ATOM 2131 C C . ASP A 1 276 ? 25.551 8.702 19.497 1.00 34.56 276 ASP A C 1
ATOM 2133 O O . ASP A 1 276 ? 24.537 9.366 19.724 1.00 34.56 276 ASP A O 1
ATOM 2137 N N . ARG A 1 277 ? 26.664 8.883 20.220 1.00 33.34 277 ARG A N 1
ATOM 2138 C CA . ARG A 1 277 ? 26.756 9.852 21.324 1.00 33.34 277 ARG A CA 1
ATOM 2139 C C . ARG A 1 277 ? 26.739 11.307 20.842 1.00 33.34 277 ARG A C 1
ATOM 2141 O O . ARG A 1 277 ? 26.363 12.198 21.598 1.00 33.34 277 ARG A O 1
ATOM 2148 N N . LYS A 1 278 ? 27.140 11.569 19.591 1.00 37.81 278 LYS A N 1
ATOM 2149 C CA . LYS A 1 278 ? 27.194 12.922 19.009 1.00 37.81 278 LYS A CA 1
ATOM 2150 C C . LYS A 1 278 ? 25.835 13.378 18.469 1.00 37.81 278 LYS A C 1
ATOM 2152 O O . LYS A 1 278 ? 25.555 14.574 18.472 1.00 37.81 278 LYS A O 1
ATOM 2157 N N . THR A 1 279 ? 24.967 12.449 18.068 1.00 45.53 279 THR A N 1
ATOM 2158 C CA . THR A 1 279 ? 23.592 12.740 17.626 1.00 45.53 279 THR A CA 1
ATOM 2159 C C . THR A 1 279 ? 22.630 13.066 18.769 1.00 45.53 279 THR A C 1
ATOM 2161 O O . THR A 1 279 ? 21.646 13.765 18.536 1.00 45.53 279 THR A O 1
ATOM 2164 N N . GLN A 1 280 ? 22.940 12.672 20.010 1.00 48.44 280 GLN A N 1
ATOM 2165 C CA . GLN A 1 280 ? 22.173 13.069 21.203 1.00 48.44 280 GLN A CA 1
ATOM 2166 C C . GLN A 1 280 ? 22.359 14.549 21.603 1.00 48.44 280 GLN A C 1
ATOM 2168 O O . GLN A 1 280 ? 21.585 15.068 22.400 1.00 48.44 280 GLN A O 1
ATOM 2173 N N . GLY A 1 281 ? 23.351 15.253 21.040 1.00 53.22 281 GLY A N 1
ATOM 2174 C CA . GLY A 1 281 ? 23.628 16.669 21.328 1.00 53.22 281 GLY A CA 1
ATOM 2175 C C . GLY A 1 281 ? 22.953 17.677 20.390 1.00 53.22 281 GLY A C 1
ATOM 2176 O O . GLY A 1 281 ? 23.221 18.872 20.500 1.00 53.22 281 GLY A O 1
ATOM 2177 N N . ILE A 1 282 ? 22.127 17.230 19.437 1.00 63.75 282 ILE A N 1
ATOM 2178 C CA . ILE A 1 282 ? 21.456 18.129 18.488 1.00 63.75 282 ILE A CA 1
ATOM 2179 C C . ILE A 1 282 ? 20.208 18.721 19.162 1.00 63.75 282 ILE A C 1
ATOM 2181 O O . ILE A 1 282 ? 19.312 17.961 19.536 1.00 63.75 282 ILE A O 1
ATOM 2185 N N . PRO A 1 283 ? 20.086 20.057 19.286 1.00 77.00 283 PRO A N 1
ATOM 2186 C CA . PRO A 1 283 ? 18.885 20.676 19.835 1.00 77.00 283 PRO A CA 1
ATOM 2187 C C . PRO A 1 283 ? 17.635 20.261 19.046 1.00 77.00 283 PRO A C 1
ATOM 2189 O O . PRO A 1 283 ? 17.651 20.263 17.813 1.00 77.00 283 PRO A O 1
ATOM 2192 N N . GLN A 1 284 ? 16.525 19.990 19.739 1.00 74.38 284 GLN A N 1
ATOM 2193 C CA . GLN A 1 284 ? 15.226 19.669 19.125 1.00 74.38 284 GLN A CA 1
ATOM 2194 C C . GLN A 1 284 ? 14.817 20.585 17.950 1.00 74.38 284 GLN A C 1
ATOM 2196 O O . GLN A 1 284 ? 14.405 20.054 16.915 1.00 74.38 284 GLN A O 1
ATOM 2201 N N . PRO A 1 285 ? 14.976 21.929 18.006 1.00 80.00 285 PRO A N 1
ATOM 2202 C CA . PRO A 1 285 ? 14.643 22.776 16.858 1.00 80.00 285 PRO A CA 1
ATOM 2203 C C . PRO A 1 285 ? 15.527 22.503 15.632 1.00 80.00 285 PRO A C 1
ATOM 2205 O O . PRO A 1 285 ? 15.039 22.550 14.507 1.00 80.00 285 PRO A O 1
ATOM 2208 N N . VAL A 1 286 ? 16.805 22.164 15.824 1.00 82.62 286 VAL A N 1
ATOM 2209 C CA . VAL A 1 286 ? 17.721 21.827 14.721 1.00 82.62 286 VAL A CA 1
ATOM 2210 C C . VAL A 1 286 ? 17.324 20.493 14.090 1.00 82.62 286 VAL A C 1
ATOM 2212 O O . VAL A 1 286 ? 17.275 20.387 12.864 1.00 82.62 286 VAL A O 1
ATOM 2215 N N . LYS A 1 287 ? 16.968 19.495 14.910 1.00 77.81 287 LYS A N 1
ATOM 2216 C CA . LYS A 1 287 ? 16.449 18.201 14.435 1.00 77.81 287 LYS A CA 1
ATOM 2217 C C . LYS A 1 287 ? 15.169 18.386 13.612 1.00 77.81 287 LYS A C 1
ATOM 2219 O O . LYS A 1 287 ? 15.047 17.804 12.534 1.00 77.81 287 LYS A O 1
ATOM 2224 N N . LEU A 1 288 ? 14.259 19.246 14.074 1.00 80.00 288 LEU A N 1
ATOM 2225 C CA . LEU A 1 288 ? 13.038 19.596 13.349 1.00 80.00 288 LEU A CA 1
ATOM 2226 C C . LEU A 1 288 ? 13.352 20.252 11.998 1.00 80.00 288 LEU A C 1
ATOM 2228 O O . LEU A 1 288 ? 12.867 19.772 10.977 1.00 80.00 288 LEU A O 1
ATOM 2232 N N . VAL A 1 289 ? 14.190 21.293 11.964 1.00 84.94 289 VAL A N 1
ATOM 2233 C CA . VAL A 1 289 ? 14.560 21.985 10.715 1.00 84.94 289 VAL A CA 1
ATOM 2234 C C . VAL A 1 289 ? 15.205 21.024 9.717 1.00 84.94 289 VAL A C 1
ATOM 2236 O O . VAL A 1 289 ? 14.824 21.017 8.548 1.00 84.94 289 VAL A O 1
ATOM 2239 N N . LEU A 1 290 ? 16.125 20.169 10.173 1.00 83.88 290 LEU A N 1
ATOM 2240 C CA . LEU A 1 290 ? 16.759 19.170 9.317 1.00 83.88 290 LEU A CA 1
ATOM 2241 C C . LEU A 1 290 ? 15.732 18.176 8.757 1.00 83.88 290 LEU A C 1
ATOM 2243 O O . LEU A 1 290 ? 15.754 17.885 7.563 1.00 83.88 290 LEU A O 1
ATOM 2247 N N . SER A 1 291 ? 14.799 17.696 9.587 1.00 80.94 291 SER A N 1
ATOM 2248 C CA . SER A 1 291 ? 13.738 16.786 9.135 1.00 80.94 291 SER A CA 1
ATOM 2249 C C . SER A 1 291 ? 12.821 17.430 8.088 1.00 80.94 291 SER A C 1
ATOM 2251 O O . SER A 1 291 ? 12.531 16.812 7.065 1.00 80.94 291 SER A O 1
ATOM 2253 N N . LEU A 1 292 ? 12.438 18.698 8.282 1.00 86.31 292 LEU A N 1
ATOM 2254 C CA . LEU A 1 292 ? 11.616 19.446 7.331 1.00 86.31 292 LEU A CA 1
ATOM 2255 C C . LEU A 1 292 ? 12.358 19.697 6.017 1.00 86.31 292 LEU A C 1
ATOM 2257 O O . LEU A 1 292 ? 11.757 19.588 4.951 1.00 86.31 292 LEU A O 1
ATOM 2261 N N . LEU A 1 293 ? 13.663 19.979 6.076 1.00 89.94 293 LEU A N 1
ATOM 2262 C CA . LEU A 1 293 ? 14.495 20.143 4.887 1.00 89.94 293 LEU A CA 1
ATOM 2263 C C . LEU A 1 293 ? 14.564 18.843 4.076 1.00 89.94 293 LEU A C 1
ATOM 2265 O O . LEU A 1 293 ? 14.355 18.866 2.865 1.00 89.94 293 LEU A O 1
ATOM 2269 N N . VAL A 1 294 ? 14.797 17.704 4.737 1.00 88.31 294 VAL A N 1
ATOM 2270 C CA . VAL A 1 294 ? 14.805 16.385 4.083 1.00 88.31 294 VAL A CA 1
ATOM 2271 C C . VAL A 1 294 ? 13.449 16.091 3.437 1.00 88.31 294 VAL A C 1
ATOM 2273 O O . VAL A 1 294 ? 13.402 15.667 2.283 1.00 88.31 294 VAL A O 1
ATOM 2276 N N . MET A 1 295 ? 12.344 16.373 4.134 1.00 88.75 295 MET A N 1
ATOM 2277 C CA . MET A 1 295 ? 10.994 16.208 3.587 1.00 88.75 295 MET A CA 1
ATOM 2278 C C . MET A 1 295 ? 10.738 17.112 2.376 1.00 88.75 295 MET A C 1
ATOM 2280 O O . MET A 1 295 ? 10.195 16.643 1.379 1.00 88.75 295 MET A O 1
ATOM 2284 N N . ALA A 1 296 ? 11.153 18.380 2.430 1.00 91.44 296 ALA A N 1
ATOM 2285 C CA . ALA A 1 296 ? 10.997 19.317 1.320 1.00 91.44 296 ALA A CA 1
ATOM 2286 C C . ALA A 1 296 ? 11.793 18.869 0.087 1.00 91.44 296 ALA A C 1
ATOM 2288 O O . ALA A 1 296 ? 11.268 18.883 -1.026 1.00 91.44 296 ALA A O 1
ATOM 2289 N N . ILE A 1 297 ? 13.033 18.407 0.281 1.00 93.56 297 ILE A N 1
ATOM 2290 C CA . ILE A 1 297 ? 13.863 17.858 -0.798 1.00 93.56 297 ILE A CA 1
ATOM 2291 C C . ILE A 1 297 ? 13.197 16.618 -1.402 1.00 93.56 297 ILE A C 1
ATOM 2293 O O . ILE A 1 297 ? 13.050 16.538 -2.619 1.00 93.56 297 ILE A O 1
ATOM 2297 N N . ALA A 1 298 ? 12.743 15.674 -0.575 1.00 90.69 298 ALA A N 1
ATOM 2298 C CA . ALA A 1 298 ? 12.075 14.463 -1.046 1.00 90.69 298 ALA A CA 1
ATOM 2299 C C . ALA A 1 298 ? 10.775 14.771 -1.814 1.00 90.69 298 ALA A C 1
ATOM 2301 O O . ALA A 1 298 ? 10.539 14.201 -2.881 1.00 90.69 298 ALA A O 1
ATOM 2302 N N . PHE A 1 299 ? 9.968 15.719 -1.328 1.00 93.81 299 PHE A N 1
ATOM 2303 C CA . PHE A 1 299 ? 8.770 16.188 -2.022 1.00 93.81 299 PHE A CA 1
ATOM 2304 C C . PHE A 1 299 ? 9.110 16.796 -3.389 1.00 93.81 299 PHE A C 1
ATOM 2306 O O . PHE A 1 299 ? 8.493 16.444 -4.394 1.00 93.81 299 PHE A O 1
ATOM 2313 N N . MET A 1 300 ? 10.129 17.660 -3.450 1.00 94.75 300 MET A N 1
ATOM 2314 C CA . MET A 1 300 ? 10.587 18.264 -4.704 1.00 94.75 300 MET A CA 1
ATOM 2315 C C . MET A 1 300 ? 11.114 17.220 -5.691 1.00 94.75 300 MET A C 1
ATOM 2317 O O . MET A 1 300 ? 10.824 17.313 -6.884 1.00 94.75 300 MET A O 1
ATOM 2321 N N . ILE A 1 301 ? 11.834 16.202 -5.211 1.00 93.25 301 ILE A N 1
ATOM 2322 C CA . ILE A 1 301 ? 12.285 15.080 -6.041 1.00 93.25 301 ILE A CA 1
ATOM 2323 C C . ILE A 1 301 ? 11.079 14.359 -6.651 1.00 93.25 301 ILE A C 1
ATOM 2325 O O . ILE A 1 301 ? 11.038 14.189 -7.866 1.00 93.25 301 ILE A O 1
ATOM 2329 N N . ILE A 1 302 ? 10.066 13.994 -5.858 1.00 93.62 302 ILE A N 1
ATOM 2330 C CA . ILE A 1 302 ? 8.863 13.315 -6.373 1.00 93.62 302 ILE A CA 1
ATOM 2331 C C . ILE A 1 302 ? 8.101 14.208 -7.359 1.00 93.62 302 ILE A C 1
ATOM 2333 O O . ILE A 1 302 ? 7.662 13.728 -8.404 1.00 93.62 302 ILE A O 1
ATOM 2337 N N . LEU A 1 303 ? 7.990 15.509 -7.080 1.00 93.50 303 LEU A N 1
ATOM 2338 C CA . LEU A 1 303 ? 7.360 16.473 -7.984 1.00 93.50 303 LEU A CA 1
ATOM 2339 C C . LEU A 1 303 ? 8.049 16.496 -9.356 1.00 93.50 303 LEU A C 1
ATOM 2341 O O . LEU A 1 303 ? 7.375 16.475 -10.389 1.00 93.50 303 LEU A O 1
ATOM 2345 N N . VAL A 1 304 ? 9.385 16.511 -9.373 1.00 91.50 304 VAL A N 1
ATOM 2346 C CA . VAL A 1 304 ? 10.183 16.462 -10.606 1.00 91.50 304 VAL A CA 1
ATOM 2347 C C . VAL A 1 304 ? 10.032 15.110 -11.299 1.00 91.50 304 VAL A C 1
ATOM 2349 O O . VAL A 1 304 ? 9.794 15.080 -12.507 1.00 91.50 304 VAL A O 1
ATOM 2352 N N . LEU A 1 305 ? 10.111 14.006 -10.552 1.00 90.50 305 LEU A N 1
ATOM 2353 C CA . LEU A 1 305 ? 9.988 12.653 -11.095 1.00 90.50 305 LEU A CA 1
ATOM 2354 C C . LEU A 1 305 ? 8.623 12.406 -11.737 1.00 90.50 305 LEU A C 1
ATOM 2356 O O . LEU A 1 305 ? 8.568 11.734 -12.756 1.00 90.50 305 LEU A O 1
ATOM 2360 N N . LEU A 1 306 ? 7.534 12.971 -11.207 1.00 91.25 306 LEU A N 1
ATOM 2361 C CA . LEU A 1 306 ? 6.186 12.805 -11.769 1.00 91.25 306 LEU A CA 1
ATOM 2362 C C . LEU A 1 306 ? 5.876 13.758 -12.936 1.00 91.25 306 LEU A C 1
ATOM 2364 O O . LEU A 1 306 ? 4.879 13.573 -13.640 1.00 91.25 306 LEU A O 1
ATOM 2368 N N . ARG A 1 307 ? 6.726 14.756 -13.201 1.00 88.56 307 ARG A N 1
ATOM 2369 C CA . ARG A 1 307 ? 6.526 15.730 -14.287 1.00 88.56 307 ARG A CA 1
ATOM 2370 C C . ARG A 1 307 ? 6.325 15.097 -15.675 1.00 88.56 307 ARG A C 1
ATOM 2372 O O . ARG A 1 307 ? 5.468 15.603 -16.402 1.00 88.56 307 ARG A O 1
ATOM 2379 N N . PRO A 1 308 ? 7.033 14.023 -16.084 1.00 84.62 308 PRO A N 1
ATOM 2380 C CA . PRO A 1 308 ? 6.803 13.414 -17.391 1.00 84.62 308 PRO A CA 1
ATOM 2381 C C . PRO A 1 308 ? 5.420 12.760 -17.504 1.00 84.62 308 PRO A C 1
ATOM 2383 O O . PRO A 1 308 ? 4.814 12.854 -18.565 1.00 84.62 308 PRO A O 1
ATOM 2386 N N . ILE A 1 309 ? 4.873 12.190 -16.420 1.00 84.69 309 ILE A N 1
ATOM 2387 C CA . ILE A 1 309 ? 3.486 11.684 -16.399 1.00 84.69 309 ILE A CA 1
ATOM 2388 C C . ILE A 1 309 ? 2.511 12.844 -16.593 1.00 84.69 309 ILE A C 1
ATOM 2390 O O . ILE A 1 309 ? 1.620 12.755 -17.438 1.00 84.69 309 ILE A O 1
ATOM 2394 N N . ARG A 1 310 ? 2.713 13.957 -15.870 1.00 87.75 310 ARG A N 1
ATOM 2395 C CA . ARG A 1 310 ? 1.887 15.163 -16.027 1.00 87.75 310 ARG A CA 1
ATOM 2396 C C . ARG A 1 310 ? 1.867 15.636 -17.474 1.00 87.75 310 ARG A C 1
ATOM 2398 O O . ARG A 1 310 ? 0.806 15.833 -18.049 1.00 87.75 310 ARG A O 1
ATOM 2405 N N . ASN A 1 311 ? 3.047 15.812 -18.059 1.00 83.00 311 ASN A N 1
ATOM 2406 C CA . ASN A 1 311 ? 3.182 16.350 -19.406 1.00 83.00 311 ASN A CA 1
ATOM 2407 C C . ASN A 1 311 ? 2.728 15.347 -20.479 1.00 83.00 311 ASN A C 1
ATOM 2409 O O . ASN A 1 311 ? 2.230 15.761 -21.517 1.00 83.00 311 ASN A O 1
ATOM 2413 N N . GLY A 1 312 ? 2.902 14.044 -20.251 1.00 76.62 312 GLY A N 1
ATOM 2414 C CA . GLY A 1 312 ? 2.504 13.001 -21.193 1.00 76.62 312 GLY A CA 1
ATOM 2415 C C . GLY A 1 312 ? 0.991 12.801 -21.248 1.00 76.62 312 GLY A C 1
ATOM 2416 O O . GLY A 1 312 ? 0.422 12.765 -22.334 1.00 76.62 312 GLY A O 1
ATOM 2417 N N . LEU A 1 313 ? 0.334 12.710 -20.088 1.00 80.00 313 LEU A N 1
ATOM 2418 C CA . LEU A 1 313 ? -1.117 12.508 -20.004 1.00 80.00 313 LEU A CA 1
ATOM 2419 C C . LEU A 1 313 ? -1.908 13.803 -20.194 1.00 80.00 313 LEU A C 1
ATOM 2421 O O . LEU A 1 313 ? -3.013 13.776 -20.727 1.00 80.00 313 LEU A O 1
ATOM 2425 N N . PHE A 1 314 ? -1.343 14.936 -19.774 1.00 85.25 314 PHE A N 1
ATOM 2426 C CA . PHE A 1 314 ? -2.032 16.222 -19.759 1.00 85.25 314 PHE A CA 1
ATOM 2427 C C . PHE A 1 314 ? -1.291 17.293 -20.561 1.00 85.25 314 PHE A C 1
ATOM 2429 O O . PHE A 1 314 ? -1.421 18.463 -20.252 1.00 85.25 314 PHE A O 1
ATOM 2436 N N . GLY A 1 315 ? -0.519 16.956 -21.597 1.00 77.69 315 GLY A N 1
ATOM 2437 C CA . GLY A 1 315 ? 0.351 17.916 -22.304 1.00 77.69 315 GLY A CA 1
ATOM 2438 C C . GLY A 1 315 ? -0.322 19.186 -22.848 1.00 77.69 315 GLY A C 1
ATOM 2439 O O . GLY A 1 315 ? 0.356 20.188 -23.052 1.00 77.69 315 GLY A O 1
ATOM 2440 N N . SER A 1 316 ? -1.644 19.177 -23.035 1.00 78.94 316 SER A N 1
ATOM 2441 C CA . SER A 1 316 ? -2.448 20.340 -23.427 1.00 78.94 316 SER A CA 1
ATOM 2442 C C . SER A 1 316 ? -2.882 21.240 -22.261 1.00 78.94 316 SER A C 1
ATOM 2444 O O . SER A 1 316 ? -3.446 22.302 -22.509 1.00 78.94 316 SER A O 1
ATOM 2446 N N . TYR A 1 317 ? -2.641 20.857 -21.003 1.00 84.25 317 TYR A N 1
ATOM 2447 C CA . TYR A 1 317 ? -3.049 21.628 -19.823 1.00 84.25 317 TYR A CA 1
ATOM 2448 C C . TYR A 1 317 ? -2.482 23.060 -19.772 1.00 84.25 317 TYR A C 1
ATOM 2450 O O . TYR A 1 317 ? -3.193 23.928 -19.271 1.00 84.25 317 TYR A O 1
ATOM 2458 N N . PRO A 1 318 ? -1.279 23.375 -20.307 1.00 82.75 318 PRO A N 1
ATOM 2459 C CA . PRO A 1 318 ? -0.798 24.757 -20.339 1.00 82.75 318 PRO A CA 1
ATOM 2460 C C . PRO A 1 318 ? -1.642 25.673 -21.237 1.00 82.75 318 PRO A C 1
ATOM 2462 O O . PRO A 1 318 ? -1.514 26.887 -21.148 1.00 82.75 318 PRO A O 1
ATOM 2465 N N . ASN A 1 319 ? -2.511 25.111 -22.088 1.00 87.44 319 ASN A N 1
ATOM 2466 C CA . ASN A 1 319 ? -3.463 25.879 -22.893 1.00 87.44 319 ASN A CA 1
ATOM 2467 C C . ASN A 1 319 ? -4.721 26.275 -22.096 1.00 87.44 319 ASN A C 1
ATOM 2469 O O . ASN A 1 319 ? -5.557 27.023 -22.607 1.00 87.44 319 ASN A O 1
ATOM 2473 N N . LEU A 1 320 ? -4.893 25.763 -20.870 1.00 86.75 320 LEU A N 1
ATOM 2474 C CA . LEU A 1 320 ? -5.951 26.203 -19.964 1.00 86.75 320 LEU A CA 1
ATOM 2475 C C . LEU A 1 320 ? -5.691 27.657 -19.556 1.00 86.75 320 LEU A C 1
ATOM 2477 O O . LEU A 1 320 ? -4.567 28.033 -19.245 1.00 86.75 320 LEU A O 1
ATOM 2481 N N . GLN A 1 321 ? -6.732 28.485 -19.541 1.00 89.31 321 GLN A N 1
ATOM 2482 C CA . GLN A 1 321 ? -6.591 29.906 -19.221 1.00 89.31 321 GLN A CA 1
ATOM 2483 C C . GLN A 1 321 ? -6.822 30.171 -17.728 1.00 89.31 321 GLN A C 1
ATOM 2485 O O . GLN A 1 321 ? -7.806 29.701 -17.148 1.00 89.31 321 GLN A O 1
ATOM 2490 N N . GLY A 1 322 ? -5.935 30.968 -17.121 1.00 88.50 322 GLY A N 1
ATOM 2491 C CA . GLY A 1 322 ? -6.112 31.587 -15.802 1.00 88.50 322 GLY A CA 1
ATOM 2492 C C . GLY A 1 322 ? -6.482 30.602 -14.688 1.00 88.50 322 GLY A C 1
ATOM 2493 O O . GLY A 1 322 ? -5.661 29.794 -14.254 1.00 88.50 322 GLY A O 1
ATOM 2494 N N . LEU A 1 323 ? -7.732 30.680 -14.216 1.00 90.75 323 LEU A N 1
ATOM 2495 C CA . LEU A 1 323 ? -8.238 29.900 -13.081 1.00 90.75 323 LEU A CA 1
ATOM 2496 C C . LEU A 1 323 ? -8.170 28.382 -13.314 1.00 90.75 323 LEU A C 1
ATOM 2498 O O . LEU A 1 323 ? -7.843 27.646 -12.390 1.00 90.75 323 LEU A O 1
ATOM 2502 N N . TRP A 1 324 ? -8.440 27.899 -14.529 1.00 89.94 324 TRP A N 1
ATOM 2503 C CA . TRP A 1 324 ? -8.438 26.458 -14.814 1.00 89.94 324 TRP A CA 1
ATOM 2504 C C . TRP A 1 324 ? -7.038 25.850 -14.757 1.00 89.94 324 TRP A C 1
ATOM 2506 O O . TRP A 1 324 ? -6.875 24.728 -14.279 1.00 89.94 324 TRP A O 1
ATOM 2516 N N . GLN A 1 325 ? -6.027 26.605 -15.191 1.00 90.81 325 GLN A N 1
ATOM 2517 C CA . GLN A 1 325 ? -4.631 26.204 -15.052 1.00 90.81 325 GLN A CA 1
ATOM 2518 C C . GLN A 1 325 ? -4.229 26.153 -13.576 1.00 90.81 325 GLN A C 1
ATOM 2520 O O . GLN A 1 325 ? -3.652 25.162 -13.139 1.00 90.81 325 GLN A O 1
ATOM 2525 N N . LEU A 1 326 ? -4.609 27.170 -12.792 1.00 91.50 326 LEU A N 1
ATOM 2526 C CA . LEU A 1 326 ? -4.358 27.187 -11.351 1.00 91.50 326 LEU A CA 1
ATOM 2527 C C . LEU A 1 326 ? -5.028 26.000 -10.642 1.00 91.50 326 LEU A C 1
ATOM 2529 O O . LEU A 1 326 ? -4.389 25.339 -9.828 1.00 91.50 326 LEU A O 1
ATOM 2533 N N . ILE A 1 327 ? -6.292 25.701 -10.964 1.00 92.44 327 ILE A N 1
ATOM 2534 C CA . ILE A 1 327 ? -7.005 24.536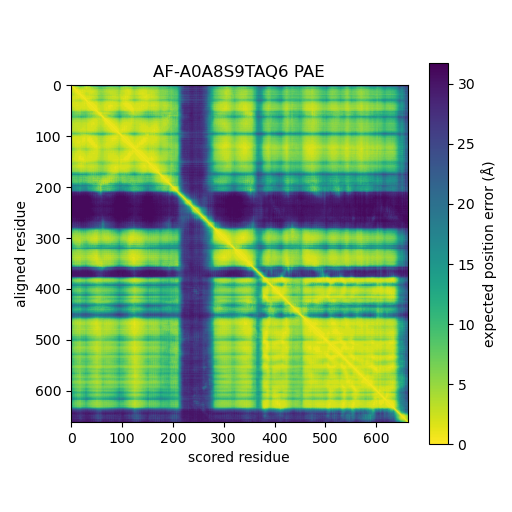 -10.420 1.00 92.44 327 ILE A CA 1
ATOM 2535 C C . ILE A 1 327 ? -6.244 23.252 -10.758 1.00 92.44 327 ILE A C 1
ATOM 2537 O O . ILE A 1 327 ? -6.020 22.432 -9.870 1.00 92.44 327 ILE A O 1
ATOM 2541 N N . PHE A 1 328 ? -5.809 23.083 -12.009 1.00 92.94 328 PHE A N 1
ATOM 2542 C CA . PHE A 1 328 ? -5.039 21.910 -12.412 1.00 92.94 328 PHE A CA 1
ATOM 2543 C C . PHE A 1 328 ? -3.708 21.801 -11.656 1.00 92.94 328 PHE A C 1
ATOM 2545 O O . PHE A 1 328 ? -3.386 20.728 -11.149 1.00 92.94 328 PHE A O 1
ATOM 2552 N N . ASP A 1 329 ? -2.953 22.895 -11.536 1.00 91.56 329 ASP A N 1
ATOM 2553 C CA . ASP A 1 329 ? -1.678 22.910 -10.816 1.00 91.56 329 ASP A CA 1
ATOM 2554 C C . ASP A 1 329 ? -1.870 22.560 -9.331 1.00 91.56 329 ASP A C 1
ATOM 2556 O O . ASP A 1 329 ? -1.117 21.748 -8.789 1.00 91.56 329 ASP A O 1
ATOM 2560 N N . LEU A 1 330 ? -2.916 23.087 -8.684 1.00 92.88 330 LEU A N 1
ATOM 2561 C CA . LEU A 1 330 ? -3.266 22.751 -7.300 1.00 92.88 330 LEU A CA 1
ATOM 2562 C C . LEU A 1 330 ? -3.678 21.282 -7.145 1.00 92.88 330 LEU A C 1
ATOM 2564 O O . LEU A 1 330 ? -3.223 20.614 -6.214 1.00 92.88 330 LEU A O 1
ATOM 2568 N N . VAL A 1 331 ? -4.488 20.755 -8.067 1.00 92.75 331 VAL A N 1
ATOM 2569 C CA . VAL A 1 331 ? -4.862 19.331 -8.089 1.00 92.75 331 VAL A CA 1
ATOM 2570 C C . VAL A 1 331 ? -3.620 18.459 -8.263 1.00 92.75 331 VAL A C 1
ATOM 2572 O O . VAL A 1 331 ? -3.451 17.481 -7.536 1.00 92.75 331 VAL A O 1
ATOM 2575 N N . TRP A 1 332 ? -2.713 18.826 -9.169 1.00 94.00 332 TRP A N 1
ATOM 2576 C CA . TRP A 1 332 ? -1.477 18.086 -9.401 1.00 94.00 332 TRP A CA 1
ATOM 2577 C C . TRP A 1 332 ? -0.554 18.098 -8.179 1.00 94.00 332 TRP A C 1
ATOM 2579 O O . TRP A 1 332 ? -0.023 17.055 -7.800 1.00 94.00 332 TRP A O 1
ATOM 2589 N N . ILE A 1 333 ? -0.395 19.249 -7.519 1.00 93.38 333 ILE A N 1
ATOM 2590 C CA . ILE A 1 333 ? 0.335 19.348 -6.247 1.00 93.38 333 ILE A CA 1
ATOM 2591 C C . ILE A 1 333 ? -0.313 18.443 -5.191 1.00 93.38 333 ILE A C 1
ATOM 2593 O O . ILE A 1 333 ? 0.402 17.747 -4.472 1.00 93.38 333 ILE A O 1
ATOM 2597 N N . GLY A 1 334 ? -1.648 18.386 -5.137 1.00 91.81 334 GLY A N 1
ATOM 2598 C CA . GLY A 1 334 ? -2.389 17.457 -4.282 1.00 91.81 334 GLY A CA 1
ATOM 2599 C C . GLY A 1 334 ? -2.076 15.984 -4.573 1.00 91.81 334 GLY A C 1
ATOM 2600 O O . GLY A 1 334 ? -1.833 15.216 -3.643 1.00 91.81 334 GLY A O 1
ATOM 2601 N N . VAL A 1 335 ? -1.995 15.589 -5.849 1.00 93.69 335 VAL A N 1
ATOM 2602 C CA . VAL A 1 335 ? -1.586 14.230 -6.259 1.00 93.69 335 VAL A CA 1
ATOM 2603 C C . VAL A 1 335 ? -0.154 13.926 -5.810 1.00 93.69 335 VAL A C 1
ATOM 2605 O O . VAL A 1 335 ? 0.095 12.870 -5.230 1.00 93.69 335 VAL A O 1
ATOM 2608 N N . VAL A 1 336 ? 0.786 14.852 -6.023 1.00 95.00 336 VAL A N 1
ATOM 2609 C CA . VAL A 1 336 ? 2.181 14.710 -5.568 1.00 95.00 336 VAL A CA 1
ATOM 2610 C C . VAL A 1 336 ? 2.243 14.565 -4.044 1.00 95.00 336 VAL A C 1
ATOM 2612 O O . VAL A 1 336 ? 2.955 13.696 -3.541 1.00 95.00 336 VAL A O 1
ATOM 2615 N N . ALA A 1 337 ? 1.467 15.363 -3.305 1.00 91.88 337 ALA A N 1
ATOM 2616 C CA . ALA A 1 337 ? 1.376 15.282 -1.850 1.00 91.88 337 ALA A CA 1
ATOM 2617 C C . ALA A 1 337 ? 0.806 13.945 -1.370 1.00 91.88 337 ALA A C 1
ATOM 2619 O O . ALA A 1 337 ? 1.316 13.393 -0.397 1.00 91.88 337 ALA A O 1
ATOM 2620 N N . LEU A 1 338 ? -0.183 13.387 -2.071 1.00 92.25 338 LEU A N 1
ATOM 2621 C CA . LEU A 1 338 ? -0.731 12.069 -1.761 1.00 92.25 338 LEU A CA 1
ATOM 2622 C C . LEU A 1 338 ? 0.297 10.954 -1.995 1.00 92.25 338 LEU A C 1
ATOM 2624 O O . LEU A 1 338 ? 0.444 10.073 -1.151 1.00 92.25 338 LEU A O 1
ATOM 2628 N N . VAL A 1 339 ? 1.043 11.008 -3.105 1.00 94.62 339 VAL A N 1
ATOM 2629 C CA . VAL A 1 339 ? 2.129 10.053 -3.387 1.00 94.62 339 VAL A CA 1
ATOM 2630 C C . VAL A 1 339 ? 3.221 10.152 -2.324 1.00 94.62 339 VAL A C 1
ATOM 2632 O O . VAL A 1 339 ? 3.653 9.134 -1.785 1.00 94.62 339 VAL A O 1
ATOM 2635 N N . PHE A 1 340 ? 3.636 11.372 -1.986 1.00 93.94 340 PHE A N 1
ATOM 2636 C CA . PHE A 1 340 ? 4.615 11.623 -0.934 1.00 93.94 340 PHE A CA 1
ATOM 2637 C C . PHE A 1 340 ? 4.145 11.053 0.411 1.00 93.94 340 PHE A C 1
ATOM 2639 O O . PHE A 1 340 ? 4.852 10.250 1.015 1.00 93.94 340 PHE A O 1
ATOM 2646 N N . ALA A 1 341 ? 2.926 11.386 0.843 1.00 91.06 341 ALA A N 1
ATOM 2647 C CA . ALA A 1 341 ? 2.345 10.868 2.078 1.00 91.06 341 ALA A CA 1
ATOM 2648 C C . ALA A 1 341 ? 2.251 9.333 2.077 1.00 91.06 341 ALA A C 1
ATOM 2650 O O . ALA A 1 341 ? 2.582 8.704 3.079 1.00 91.06 341 ALA A O 1
ATOM 2651 N N . GLY A 1 342 ? 1.869 8.725 0.949 1.00 92.44 342 GLY A N 1
ATOM 2652 C CA . GLY A 1 342 ? 1.814 7.274 0.775 1.00 92.44 342 GLY A CA 1
ATOM 2653 C C . GLY A 1 342 ? 3.166 6.589 0.972 1.00 92.44 342 GLY A C 1
ATOM 2654 O O . GLY A 1 342 ? 3.243 5.590 1.678 1.00 92.44 342 GLY A O 1
ATOM 2655 N N . ILE A 1 343 ? 4.237 7.144 0.398 1.00 92.31 343 ILE A N 1
ATOM 2656 C CA . ILE A 1 343 ? 5.601 6.607 0.538 1.00 92.31 343 ILE A CA 1
ATOM 2657 C C . ILE A 1 343 ? 6.115 6.759 1.978 1.00 92.31 343 ILE A C 1
ATOM 2659 O O . ILE A 1 343 ? 6.827 5.885 2.472 1.00 92.31 343 ILE A O 1
ATOM 2663 N N . LEU A 1 344 ? 5.753 7.850 2.662 1.00 90.38 344 LEU A N 1
ATOM 2664 C CA . LEU A 1 344 ? 6.167 8.098 4.046 1.00 90.38 344 LEU A CA 1
ATOM 2665 C C . LEU A 1 344 ? 5.380 7.266 5.067 1.00 90.38 344 LEU A C 1
ATOM 2667 O O . LEU A 1 344 ? 5.920 6.936 6.120 1.00 90.38 344 LEU A O 1
ATOM 2671 N N . ALA A 1 345 ? 4.123 6.927 4.778 1.00 89.81 345 ALA A N 1
ATOM 2672 C CA . ALA A 1 345 ? 3.218 6.274 5.720 1.00 89.81 345 ALA A CA 1
ATOM 2673 C C . ALA A 1 345 ? 3.761 4.990 6.380 1.00 89.81 345 ALA A C 1
ATOM 2675 O O . ALA A 1 345 ? 3.656 4.888 7.604 1.00 89.81 345 ALA A O 1
ATOM 2676 N N . PRO A 1 346 ? 4.370 4.025 5.658 1.00 89.69 346 PRO A N 1
ATOM 2677 C CA . PRO A 1 346 ? 4.898 2.819 6.293 1.00 89.69 346 PRO A CA 1
ATOM 2678 C C . PRO A 1 346 ? 6.203 3.053 7.072 1.00 89.69 346 PRO A C 1
ATOM 2680 O O . PRO A 1 346 ? 6.615 2.167 7.816 1.00 89.69 346 PRO A O 1
ATOM 2683 N N . LEU A 1 347 ? 6.873 4.207 6.932 1.00 87.31 347 LEU A N 1
ATOM 2684 C CA . LEU A 1 347 ? 8.199 4.425 7.526 1.00 87.31 347 LEU A CA 1
ATOM 2685 C C . LEU A 1 347 ? 8.188 4.407 9.058 1.00 87.31 347 LEU A C 1
ATOM 2687 O O . LEU A 1 347 ? 9.167 3.958 9.642 1.00 87.31 347 LEU A O 1
ATOM 2691 N N . GLU A 1 348 ? 7.097 4.833 9.706 1.00 83.69 348 GLU A N 1
ATOM 2692 C CA . GLU A 1 348 ? 6.957 4.714 11.168 1.00 83.69 348 GLU A CA 1
ATOM 2693 C C . GLU A 1 348 ? 7.002 3.243 11.596 1.00 83.69 348 GLU A C 1
ATOM 2695 O O . GLU A 1 348 ? 7.781 2.855 12.460 1.00 83.69 348 GLU A O 1
ATOM 2700 N N . SER A 1 349 ? 6.219 2.386 10.950 1.00 84.81 349 SER A N 1
ATOM 2701 C CA . SER A 1 349 ? 6.161 0.968 11.313 1.00 84.81 349 SER A CA 1
ATOM 2702 C C . SER A 1 349 ? 7.428 0.216 10.951 1.00 84.81 349 SER A C 1
ATOM 2704 O O . SER A 1 349 ? 7.858 -0.673 11.680 1.00 84.81 349 SER A O 1
ATOM 2706 N N . LEU A 1 350 ? 8.061 0.598 9.848 1.00 85.62 350 LEU A N 1
ATOM 2707 C CA . LEU A 1 350 ? 9.319 0.005 9.432 1.00 85.62 350 LEU A CA 1
ATOM 2708 C C . LEU A 1 350 ? 10.488 0.458 10.308 1.00 85.62 350 LEU A C 1
ATOM 2710 O O . LEU A 1 350 ? 11.334 -0.364 10.646 1.00 85.62 350 LEU A O 1
ATOM 2714 N N . GLY A 1 351 ? 10.521 1.726 10.720 1.00 80.81 351 GLY A N 1
ATOM 2715 C CA . GLY A 1 351 ? 11.493 2.219 11.692 1.00 80.81 351 GLY A CA 1
ATOM 2716 C C . GLY A 1 351 ? 11.332 1.535 13.050 1.00 80.81 351 GLY A C 1
ATOM 2717 O O . GLY A 1 351 ? 12.327 1.134 13.646 1.00 80.81 351 GLY A O 1
ATOM 2718 N N . TRP A 1 352 ? 10.090 1.316 13.496 1.00 80.69 352 TRP A N 1
ATOM 2719 C CA . TRP A 1 352 ? 9.786 0.560 14.715 1.00 80.69 352 TRP A CA 1
ATOM 2720 C C . TRP A 1 352 ? 10.304 -0.874 14.623 1.00 80.69 352 TRP A C 1
ATOM 2722 O O . TRP A 1 352 ? 11.062 -1.310 15.484 1.00 80.69 352 TRP A O 1
ATOM 2732 N N . TRP A 1 353 ? 10.025 -1.568 13.519 1.00 80.62 353 TRP A N 1
ATOM 2733 C CA . TRP A 1 353 ? 10.545 -2.917 13.280 1.00 80.62 353 TRP A CA 1
ATOM 2734 C C . TRP A 1 353 ? 12.074 -2.996 13.239 1.00 80.62 353 TRP A C 1
ATOM 2736 O O . TRP A 1 353 ? 12.679 -3.969 13.706 1.00 80.62 353 TRP A O 1
ATOM 2746 N N . ALA A 1 354 ? 12.703 -1.980 12.649 1.00 76.94 354 ALA A N 1
ATOM 2747 C CA . ALA A 1 354 ? 14.147 -1.891 12.516 1.00 76.94 354 ALA A CA 1
ATOM 2748 C C . ALA A 1 354 ? 14.855 -1.476 13.818 1.00 76.94 354 ALA A C 1
ATOM 2750 O O . ALA A 1 354 ? 16.086 -1.462 13.841 1.00 76.94 354 ALA A O 1
ATOM 2751 N N . GLY A 1 355 ? 14.106 -1.159 14.884 1.00 72.06 355 GLY A N 1
ATOM 2752 C CA . GLY A 1 355 ? 14.652 -0.690 16.160 1.00 72.06 355 GLY A CA 1
ATOM 2753 C C . GLY A 1 355 ? 15.247 0.717 16.071 1.00 72.06 355 GLY A C 1
ATOM 2754 O O . GLY A 1 355 ? 16.259 1.004 16.698 1.00 72.06 355 GLY A O 1
ATOM 2755 N N . TRP A 1 356 ? 14.689 1.583 15.219 1.00 74.44 356 TRP A N 1
ATOM 2756 C CA . TRP A 1 356 ? 15.151 2.970 15.048 1.00 74.44 356 TRP A CA 1
ATOM 2757 C C . TRP A 1 356 ? 14.541 3.948 16.063 1.00 74.44 356 TRP A C 1
ATOM 2759 O O . TRP A 1 356 ? 14.930 5.117 16.082 1.00 74.44 356 TRP A O 1
ATOM 2769 N N . TYR A 1 357 ? 13.575 3.497 16.863 1.00 68.56 357 TYR A N 1
ATOM 2770 C CA . TYR A 1 357 ? 12.942 4.265 17.936 1.00 68.56 357 TYR A CA 1
ATOM 2771 C C . TYR A 1 357 ? 13.296 3.646 19.290 1.00 68.56 357 TYR A C 1
ATOM 2773 O O . TYR A 1 357 ? 13.584 2.454 19.349 1.00 68.56 357 TYR A O 1
ATOM 2781 N N . ASP A 1 358 ? 13.272 4.452 20.352 1.00 58.59 358 ASP A N 1
ATOM 2782 C CA . ASP A 1 358 ? 13.490 3.971 21.719 1.00 58.59 358 ASP A CA 1
ATOM 2783 C C . ASP A 1 358 ? 12.385 2.973 22.129 1.00 58.59 358 ASP A C 1
ATOM 2785 O O . ASP A 1 358 ? 11.228 3.124 21.729 1.00 58.59 358 ASP A O 1
ATOM 2789 N N . ASP A 1 359 ? 12.745 1.958 22.921 1.00 51.19 359 ASP A N 1
ATOM 2790 C CA . ASP A 1 359 ? 11.920 0.766 23.198 1.00 51.19 359 ASP A CA 1
ATOM 2791 C C . ASP A 1 359 ? 10.672 1.015 24.078 1.00 51.19 359 ASP A C 1
ATOM 2793 O O . ASP A 1 359 ? 9.866 0.107 24.291 1.00 51.19 359 ASP A O 1
ATOM 2797 N N . GLU A 1 360 ? 10.471 2.228 24.599 1.00 51.75 360 GLU A N 1
ATOM 2798 C CA . GLU A 1 360 ? 9.328 2.543 25.462 1.00 51.75 360 GLU A CA 1
ATOM 2799 C C . GLU A 1 360 ? 8.109 2.979 24.629 1.00 51.75 360 GLU A C 1
ATOM 2801 O O . GLU A 1 360 ? 7.981 4.131 24.202 1.00 51.75 360 GLU A O 1
ATOM 2806 N N . ILE A 1 361 ? 7.176 2.046 24.405 1.00 54.53 361 ILE A N 1
ATOM 2807 C CA . ILE A 1 361 ? 5.828 2.371 23.922 1.00 54.53 361 ILE A CA 1
ATOM 2808 C C . ILE A 1 361 ? 5.103 3.109 25.054 1.00 54.53 361 ILE A C 1
ATOM 2810 O O . ILE A 1 361 ? 4.715 2.511 26.060 1.00 54.53 361 ILE A O 1
ATOM 2814 N N . ASP A 1 362 ? 4.930 4.422 24.897 1.00 48.06 362 ASP A N 1
ATOM 2815 C CA . ASP A 1 362 ? 4.230 5.244 25.879 1.00 48.06 362 ASP A CA 1
ATOM 2816 C C . ASP A 1 362 ? 2.734 4.884 25.894 1.00 48.06 362 ASP A C 1
ATOM 2818 O O . ASP A 1 362 ? 1.990 5.085 24.931 1.00 48.06 362 ASP A O 1
ATOM 2822 N N . THR A 1 363 ? 2.293 4.294 27.002 1.00 48.97 363 THR A N 1
ATOM 2823 C CA . THR A 1 363 ? 0.885 3.962 27.268 1.00 48.97 363 THR A CA 1
ATOM 2824 C C . THR A 1 363 ? 0.334 4.782 28.434 1.00 48.97 363 THR A C 1
ATOM 2826 O O . THR A 1 363 ? -0.611 4.356 29.113 1.00 48.97 363 THR A O 1
ATOM 2829 N N . SER A 1 364 ? 0.932 5.945 28.717 1.00 36.81 364 SER A N 1
ATOM 2830 C CA . SER A 1 364 ? 0.505 6.830 29.799 1.00 36.81 364 SER A CA 1
ATOM 2831 C C . SER A 1 364 ? -0.972 7.225 29.650 1.00 36.81 364 SER A C 1
ATOM 2833 O O . SER A 1 364 ? -1.447 7.478 28.544 1.00 36.81 364 SER A O 1
ATOM 2835 N N . PRO A 1 365 ? -1.748 7.223 30.748 1.00 40.44 365 PRO A N 1
ATOM 2836 C CA . PRO A 1 365 ? -3.176 7.499 30.692 1.00 40.44 365 PRO A CA 1
ATOM 2837 C C . PRO A 1 365 ? -3.434 8.978 30.387 1.00 40.44 365 PRO A C 1
ATOM 2839 O O . PRO A 1 365 ? -2.951 9.850 31.103 1.00 40.44 365 PRO A O 1
ATOM 2842 N N . THR A 1 366 ? -4.295 9.261 29.412 1.00 36.38 366 THR A N 1
ATOM 2843 C CA . THR A 1 366 ? -5.012 10.545 29.332 1.00 36.38 366 THR A CA 1
ATOM 2844 C C . THR A 1 366 ? -6.489 10.318 29.642 1.00 36.38 366 THR A C 1
ATOM 2846 O O . THR A 1 366 ? -7.380 10.612 28.858 1.00 36.38 366 THR A O 1
ATOM 2849 N N . SER A 1 367 ? -6.767 9.715 30.795 1.00 33.09 367 SER A N 1
ATOM 2850 C CA . SER A 1 367 ? -8.075 9.756 31.455 1.00 33.09 367 SER A CA 1
ATOM 2851 C C . SER A 1 367 ? -7.834 9.560 32.948 1.00 33.09 367 SER A C 1
ATOM 2853 O O . SER A 1 367 ? -7.074 8.679 33.350 1.00 33.09 367 SER A O 1
ATOM 2855 N N . ALA A 1 368 ? -8.400 10.457 33.748 1.00 33.50 368 ALA A N 1
ATOM 2856 C CA . ALA A 1 368 ? -8.144 10.614 35.170 1.00 33.50 368 ALA A CA 1
ATOM 2857 C C . ALA A 1 368 ? -8.342 9.320 35.984 1.00 33.50 368 ALA A C 1
ATOM 2859 O O . ALA A 1 368 ? -9.303 8.589 35.779 1.00 33.50 368 ALA A O 1
ATOM 2860 N N . GLY A 1 369 ? -7.420 9.098 36.929 1.00 34.19 369 GLY A N 1
ATOM 2861 C CA . GLY A 1 369 ? -7.578 8.311 38.156 1.00 34.19 369 GLY A CA 1
ATOM 2862 C C . GLY A 1 369 ? -8.492 7.088 38.109 1.00 34.19 369 GLY A C 1
ATOM 2863 O O . GLY A 1 369 ? -9.611 7.149 38.603 1.00 34.19 369 GLY A O 1
ATOM 2864 N N . ILE A 1 370 ? -7.973 5.949 37.653 1.00 39.22 370 ILE A N 1
ATOM 2865 C CA . ILE A 1 370 ? -8.493 4.653 38.100 1.00 39.22 370 ILE A CA 1
ATOM 2866 C C . ILE A 1 370 ? -7.561 4.177 39.212 1.00 39.22 370 ILE A C 1
ATOM 2868 O O . ILE A 1 370 ? -6.477 3.643 38.961 1.00 39.22 370 ILE A O 1
ATOM 2872 N N . GLU A 1 371 ? -7.958 4.440 40.456 1.00 33.91 371 GLU A N 1
ATOM 2873 C CA . GLU A 1 371 ? -7.380 3.757 41.609 1.00 33.91 371 GLU A CA 1
ATOM 2874 C C . GLU A 1 371 ? -7.569 2.248 41.425 1.00 33.91 371 GLU A C 1
ATOM 2876 O O . GLU A 1 371 ? -8.644 1.772 41.056 1.00 33.91 371 GLU A O 1
ATOM 2881 N N . ARG A 1 372 ? -6.499 1.482 41.661 1.00 37.38 372 ARG A N 1
ATOM 2882 C CA . ARG A 1 372 ? -6.534 0.017 41.648 1.00 37.38 372 ARG A CA 1
ATOM 2883 C C . ARG A 1 372 ? -7.469 -0.470 42.758 1.00 37.38 372 ARG A C 1
ATOM 2885 O O . ARG A 1 372 ? -7.036 -0.648 43.894 1.00 37.38 372 ARG A O 1
ATOM 2892 N N . SER A 1 373 ? -8.734 -0.707 42.422 1.00 36.41 373 SER A N 1
ATOM 2893 C CA . SER A 1 373 ? -9.640 -1.511 43.241 1.00 36.41 373 SER A CA 1
ATOM 2894 C C . SER A 1 373 ? -9.042 -2.911 43.395 1.00 36.41 373 SER A C 1
ATOM 2896 O O . SER A 1 373 ? -8.816 -3.620 42.417 1.00 36.41 373 SER A O 1
ATOM 2898 N N . THR A 1 374 ? -8.778 -3.322 44.632 1.00 37.12 374 THR A N 1
ATOM 2899 C CA . THR A 1 374 ? -8.264 -4.649 45.012 1.00 37.12 374 THR A CA 1
ATOM 2900 C C . THR A 1 374 ? -9.334 -5.751 44.969 1.00 37.12 374 THR A C 1
ATOM 2902 O O . THR A 1 374 ? -9.114 -6.862 45.455 1.00 37.12 374 THR A O 1
ATOM 2905 N N . HIS A 1 375 ? -10.485 -5.480 44.354 1.00 40.09 375 HIS A N 1
ATOM 2906 C CA . HIS A 1 375 ? -11.498 -6.467 43.998 1.00 40.09 375 HIS A CA 1
ATOM 2907 C C . HIS A 1 375 ? -11.752 -6.389 42.496 1.00 40.09 375 HIS A C 1
ATOM 2909 O O . HIS A 1 375 ? -12.560 -5.585 42.035 1.00 40.09 375 HIS A O 1
ATOM 2915 N N . HIS A 1 376 ? -11.054 -7.229 41.732 1.00 52.38 376 HIS A N 1
ATOM 2916 C CA . HIS A 1 376 ? -11.453 -7.507 40.359 1.00 52.38 376 HIS A CA 1
ATOM 2917 C C . HIS A 1 376 ? -12.614 -8.510 40.411 1.00 52.38 376 HIS A C 1
ATOM 2919 O O . HIS A 1 376 ? -12.386 -9.648 40.835 1.00 52.38 376 HIS A O 1
ATOM 2925 N N . PRO A 1 377 ? -13.850 -8.135 40.027 1.00 58.78 377 PRO A N 1
ATOM 2926 C CA . PRO A 1 377 ? -14.835 -9.140 39.643 1.00 58.78 377 PRO A CA 1
ATOM 2927 C C . PRO A 1 377 ? -14.220 -10.055 38.572 1.00 58.78 377 PRO A C 1
ATOM 2929 O O . PRO A 1 377 ? -13.345 -9.632 37.813 1.00 58.78 377 PRO A O 1
ATOM 2932 N N . SER A 1 378 ? -14.623 -11.325 38.537 1.00 80.50 378 SER A N 1
ATOM 2933 C CA . SER A 1 378 ? -14.153 -12.250 37.504 1.00 80.50 378 SER A CA 1
ATOM 2934 C C . SER A 1 378 ? -14.569 -11.719 36.131 1.00 80.50 378 SER A C 1
ATOM 2936 O O . SER A 1 378 ? -15.760 -11.649 35.836 1.00 80.50 378 SER A O 1
ATOM 2938 N N . VAL A 1 379 ? -13.595 -11.301 35.320 1.00 91.31 379 VAL A N 1
ATOM 2939 C CA . VAL A 1 379 ? -13.844 -10.839 33.951 1.00 91.31 379 VAL A CA 1
ATOM 2940 C C . VAL A 1 379 ? -14.025 -12.060 33.054 1.00 91.31 379 VAL A C 1
ATOM 2942 O O . VAL A 1 379 ? -13.099 -12.849 32.869 1.00 91.31 379 VAL A O 1
ATOM 2945 N N . ASP A 1 380 ? -15.217 -12.193 32.483 1.00 93.62 380 ASP A N 1
ATOM 2946 C CA . ASP A 1 380 ? -15.612 -13.283 31.591 1.00 93.62 380 ASP A CA 1
ATOM 2947 C C . ASP A 1 380 ? -15.256 -12.994 30.125 1.00 93.62 380 ASP A C 1
ATOM 2949 O O . ASP A 1 380 ? -15.165 -13.917 29.313 1.00 93.62 380 ASP A O 1
ATOM 2953 N N . ARG A 1 381 ? -15.080 -11.717 29.755 1.00 95.50 381 ARG A N 1
ATOM 2954 C CA . ARG A 1 381 ? -14.705 -11.287 28.398 1.00 95.50 381 ARG A CA 1
ATOM 2955 C C . ARG A 1 381 ? -14.110 -9.883 28.402 1.00 95.50 381 ARG A C 1
ATOM 2957 O O . ARG A 1 381 ? -14.596 -9.003 29.103 1.00 95.50 381 ARG A O 1
ATOM 2964 N N . TYR A 1 382 ? -13.134 -9.651 27.530 1.00 97.50 382 TYR A N 1
ATOM 2965 C CA . TYR A 1 382 ? -12.648 -8.306 27.218 1.00 97.50 382 TYR A CA 1
ATOM 2966 C C . TYR A 1 382 ? -13.211 -7.840 25.875 1.00 97.50 382 TYR A C 1
ATOM 2968 O O . TYR A 1 382 ? -13.160 -8.581 24.893 1.00 97.50 382 TYR A O 1
ATOM 2976 N N . VAL A 1 383 ? -13.724 -6.614 25.809 1.00 97.94 383 VAL A N 1
ATOM 2977 C CA . VAL A 1 383 ? -14.131 -5.952 24.562 1.00 97.94 383 VAL A CA 1
ATOM 2978 C C . VAL A 1 383 ? -13.183 -4.791 24.313 1.00 97.94 383 VAL A C 1
ATOM 2980 O O . VAL A 1 383 ? -13.116 -3.869 25.112 1.00 97.94 383 VAL A O 1
ATOM 2983 N N . VAL A 1 384 ? -12.445 -4.819 23.209 1.00 97.56 384 VAL A N 1
ATOM 2984 C CA . VAL A 1 384 ? -11.528 -3.742 22.821 1.00 97.56 384 VAL A CA 1
ATOM 2985 C C . VAL A 1 384 ? -12.190 -2.907 21.738 1.00 97.56 384 VAL A C 1
ATOM 2987 O O . VAL A 1 384 ? -12.517 -3.445 20.685 1.00 97.56 384 VAL A O 1
ATOM 2990 N N . TYR A 1 385 ? -12.382 -1.611 21.978 1.00 96.81 385 TYR A N 1
ATOM 2991 C CA . TYR A 1 385 ? -12.899 -0.685 20.972 1.00 96.81 385 TYR A CA 1
ATOM 2992 C C . TYR A 1 385 ? -11.764 -0.136 20.094 1.00 96.81 385 TYR A C 1
ATOM 2994 O O . TYR A 1 385 ? -10.756 0.357 20.604 1.00 96.81 385 TYR A O 1
ATOM 3002 N N . LEU A 1 386 ? -11.932 -0.229 18.773 1.00 95.50 386 LEU A N 1
ATOM 3003 C CA . LEU A 1 386 ? -11.000 0.259 17.759 1.00 95.50 386 LEU A CA 1
ATOM 3004 C C . LEU A 1 386 ? -11.706 1.284 16.868 1.00 95.50 386 LEU A C 1
ATOM 3006 O O . LEU A 1 386 ? -12.625 0.949 16.112 1.00 95.50 386 LEU A O 1
ATOM 3010 N N . ASP A 1 387 ? -11.241 2.528 16.945 1.00 92.19 387 ASP A N 1
ATOM 3011 C CA . ASP A 1 387 ? -11.886 3.665 16.298 1.00 92.19 387 ASP A CA 1
ATOM 3012 C C . ASP A 1 387 ? -11.650 3.740 14.774 1.00 92.19 387 ASP A C 1
ATOM 3014 O O . ASP A 1 387 ? -10.738 3.127 14.200 1.00 92.19 387 ASP A O 1
ATOM 3018 N N . GLY A 1 388 ? -12.493 4.522 14.105 1.00 89.56 388 GLY A N 1
ATOM 3019 C CA . GLY A 1 388 ? -12.427 4.787 12.675 1.00 89.56 388 GLY A CA 1
ATOM 3020 C C . GLY A 1 388 ? -11.302 5.743 12.272 1.00 89.56 388 GLY A C 1
ATOM 3021 O O . GLY A 1 388 ? -10.521 6.239 13.082 1.00 89.56 388 GLY A O 1
ATOM 3022 N N . VAL A 1 389 ? -11.236 6.046 10.972 1.00 81.31 389 VAL A N 1
ATOM 3023 C CA . VAL A 1 389 ? -10.172 6.885 10.382 1.00 81.31 389 VAL A CA 1
ATOM 3024 C C . VAL A 1 389 ? -10.185 8.339 10.869 1.00 81.31 389 VAL A C 1
ATOM 3026 O O . VAL A 1 389 ? -9.282 9.098 10.532 1.00 81.31 389 VAL A O 1
ATOM 3029 N N . GLY A 1 390 ? -11.176 8.727 11.671 1.00 72.50 390 GLY A N 1
ATOM 3030 C CA . GLY A 1 390 ? -11.220 10.015 12.353 1.00 72.50 390 GLY A CA 1
ATOM 3031 C C . GLY A 1 390 ? -10.228 10.149 13.512 1.00 72.50 390 GLY A C 1
ATOM 3032 O O . GLY A 1 390 ? -10.001 11.265 13.959 1.00 72.50 390 GLY A O 1
ATOM 3033 N N . GLN A 1 391 ? -9.612 9.075 14.007 1.00 75.62 391 GLN A N 1
ATOM 3034 C CA . GLN A 1 391 ? -8.757 9.144 15.197 1.00 75.62 391 GLN A CA 1
ATOM 3035 C C . GLN A 1 391 ? -7.469 9.971 14.971 1.00 75.62 391 GLN A C 1
ATOM 3037 O O . GLN A 1 391 ? -6.625 9.613 14.149 1.00 75.62 391 GLN A O 1
ATOM 3042 N N . SER A 1 392 ? -7.269 11.055 15.725 1.00 67.62 392 SER A N 1
ATOM 3043 C CA . SER A 1 392 ? -6.026 11.859 15.707 1.00 67.62 392 SER A CA 1
ATOM 3044 C C . SER A 1 392 ? -5.267 11.877 17.036 1.00 67.62 392 SER A C 1
ATOM 3046 O O . SER A 1 392 ? -4.054 12.117 17.052 1.00 67.62 392 SER A O 1
ATOM 3048 N N . GLY A 1 393 ? -5.970 11.596 18.133 1.00 66.75 393 GLY A N 1
ATOM 3049 C CA . GLY A 1 393 ? -5.472 11.605 19.504 1.00 66.75 393 GLY A CA 1
ATOM 3050 C C . GLY A 1 393 ? -6.144 10.521 20.351 1.00 66.75 393 GLY A C 1
ATOM 3051 O O . GLY A 1 393 ? -6.883 9.685 19.829 1.00 66.75 393 GLY A O 1
ATOM 3052 N N . ALA A 1 394 ? -5.855 10.524 21.653 1.00 62.00 394 ALA A N 1
ATOM 3053 C CA . ALA A 1 394 ? -6.521 9.640 22.612 1.00 62.00 394 ALA A CA 1
ATOM 3054 C C . ALA A 1 394 ? -7.999 10.018 22.827 1.00 62.00 394 ALA A C 1
ATOM 3056 O O . ALA A 1 394 ? -8.797 9.176 23.229 1.00 62.00 394 ALA A O 1
ATOM 3057 N N . GLU A 1 395 ? -8.352 11.275 22.550 1.00 68.12 395 GLU A N 1
ATOM 3058 C CA . GLU A 1 395 ? -9.722 11.782 22.609 1.00 68.12 395 GLU A CA 1
ATOM 3059 C C . GLU A 1 395 ? -10.557 11.285 21.424 1.00 68.12 395 GLU A C 1
ATOM 3061 O O . GLU A 1 395 ? -10.099 11.263 20.275 1.00 68.12 395 GLU A O 1
ATOM 3066 N N . TYR A 1 396 ? -11.806 10.935 21.715 1.00 80.50 396 TYR A N 1
ATOM 3067 C CA . TYR A 1 396 ? -12.780 10.484 20.731 1.00 80.50 396 TYR A CA 1
ATOM 3068 C C . TYR A 1 396 ? -13.610 11.640 20.174 1.00 80.50 396 TYR A C 1
ATOM 3070 O O . TYR A 1 396 ? -13.780 12.667 20.823 1.00 80.50 396 TYR A O 1
ATOM 3078 N N . THR A 1 397 ? -14.152 11.489 18.964 1.00 77.38 397 THR A N 1
ATOM 3079 C CA . THR A 1 397 ? -15.125 12.462 18.450 1.00 77.38 397 THR A CA 1
ATOM 3080 C C . THR A 1 397 ? -16.441 12.387 19.243 1.00 77.38 397 THR A C 1
ATOM 3082 O O . THR A 1 397 ? -16.731 11.348 19.839 1.00 77.38 397 THR A O 1
ATOM 3085 N N . PRO A 1 398 ? -17.264 13.457 19.267 1.00 78.69 398 PRO A N 1
ATOM 3086 C CA . PRO A 1 398 ? -18.457 13.514 20.121 1.00 78.69 398 PRO A CA 1
ATOM 3087 C C . PRO A 1 398 ? -19.437 12.349 19.920 1.00 78.69 398 PRO A C 1
ATOM 3089 O O . PRO A 1 398 ? -19.988 11.833 20.883 1.00 78.69 398 PRO A O 1
ATOM 3092 N N . ASP A 1 399 ? -19.618 11.899 18.679 1.00 79.62 399 ASP A N 1
ATOM 3093 C CA . ASP A 1 399 ? -20.456 10.748 18.334 1.00 79.62 399 ASP A CA 1
ATOM 3094 C C . ASP A 1 399 ? -19.926 9.423 18.903 1.00 79.62 399 ASP A C 1
ATOM 3096 O O . ASP A 1 399 ? -20.705 8.597 19.378 1.00 79.62 399 ASP A O 1
ATOM 3100 N N . ILE A 1 400 ? -18.604 9.236 18.911 1.00 87.69 400 ILE A N 1
ATOM 3101 C CA . ILE A 1 400 ? -17.963 8.064 19.513 1.00 87.69 400 ILE A CA 1
ATOM 3102 C C . ILE A 1 400 ? -18.050 8.130 21.041 1.00 87.69 400 ILE A C 1
ATOM 3104 O O . ILE A 1 400 ? -18.292 7.112 21.686 1.00 87.69 400 ILE A O 1
ATOM 3108 N N . GLU A 1 401 ? -17.892 9.313 21.639 1.00 87.56 401 GLU A N 1
ATOM 3109 C CA . GLU A 1 401 ? -18.090 9.480 23.080 1.00 87.56 401 GLU A CA 1
ATOM 3110 C C . GLU A 1 401 ? -19.523 9.151 23.503 1.00 87.56 401 GLU A C 1
ATOM 3112 O O . GLU A 1 401 ? -19.713 8.447 24.492 1.00 87.56 401 GLU A O 1
ATOM 3117 N N . ASP A 1 402 ? -20.523 9.647 22.771 1.00 87.56 402 ASP A N 1
ATOM 3118 C CA . ASP A 1 402 ? -21.935 9.347 23.026 1.00 87.56 402 ASP A CA 1
ATOM 3119 C C . ASP A 1 402 ? -22.198 7.838 22.913 1.00 87.56 402 ASP A C 1
ATOM 3121 O O . ASP A 1 402 ? -22.874 7.253 23.764 1.00 87.56 402 ASP A O 1
ATOM 3125 N N . PHE A 1 403 ? -21.602 7.186 21.910 1.00 93.56 403 PHE A N 1
ATOM 3126 C CA . PHE A 1 403 ? -21.657 5.737 21.752 1.00 93.56 403 PHE A CA 1
ATOM 3127 C C . PHE A 1 403 ? -21.037 4.988 22.936 1.00 93.56 403 PHE A C 1
ATOM 3129 O O . PHE A 1 403 ? -21.682 4.100 23.493 1.00 93.56 403 PHE A O 1
ATOM 3136 N N . LEU A 1 404 ? -19.820 5.341 23.354 1.00 93.38 404 LEU A N 1
ATOM 3137 C CA . LEU A 1 404 ? -19.123 4.666 24.453 1.00 93.38 404 LEU A CA 1
ATOM 3138 C C . LEU A 1 404 ? -19.820 4.904 25.800 1.00 93.38 404 LEU A C 1
ATOM 3140 O O . LEU A 1 404 ? -20.005 3.951 26.556 1.00 93.38 404 LEU A O 1
ATOM 3144 N N . LYS A 1 405 ? -20.312 6.128 26.053 1.00 93.31 405 LYS A N 1
ATOM 3145 C CA . LYS A 1 405 ? -21.123 6.471 27.238 1.00 93.31 405 LYS A CA 1
ATOM 3146 C C . LYS A 1 405 ? -22.419 5.665 27.312 1.00 93.31 405 LYS A C 1
ATOM 3148 O O . LYS A 1 405 ? -22.897 5.394 28.410 1.00 93.31 405 LYS A O 1
ATOM 3153 N N . ALA A 1 406 ? -22.996 5.293 26.170 1.00 93.50 406 ALA A N 1
ATOM 3154 C CA . ALA A 1 406 ? -24.189 4.454 26.116 1.00 93.50 406 ALA A CA 1
ATOM 3155 C C . ALA A 1 406 ? -23.860 2.948 26.172 1.00 93.50 406 ALA A C 1
ATOM 3157 O O . ALA A 1 406 ? -24.605 2.174 26.778 1.00 93.50 406 ALA A O 1
ATOM 3158 N N . LEU A 1 407 ? -22.745 2.520 25.572 1.00 95.00 407 LEU A N 1
ATOM 3159 C CA . LEU A 1 407 ? -22.328 1.119 25.521 1.00 95.00 407 LEU A CA 1
ATOM 3160 C C . LEU A 1 407 ? -21.827 0.614 26.876 1.00 95.00 407 LEU A C 1
ATOM 3162 O O . LEU A 1 407 ? -22.306 -0.419 27.331 1.00 95.00 407 LEU A O 1
ATOM 3166 N N . GLU A 1 408 ? -20.889 1.322 27.510 1.00 92.62 408 GLU A N 1
ATOM 3167 C CA . GLU A 1 408 ? -20.220 0.903 28.750 1.00 92.62 408 GLU A CA 1
ATOM 3168 C C . GLU A 1 408 ? -21.197 0.476 29.866 1.00 92.62 408 GLU A C 1
ATOM 3170 O O . GLU A 1 408 ? -21.084 -0.658 30.332 1.00 92.62 408 GLU A O 1
ATOM 3175 N N . PRO A 1 409 ? -22.223 1.270 30.242 1.00 93.31 409 PRO A N 1
ATOM 3176 C CA . PRO A 1 409 ? -23.190 0.855 31.263 1.00 93.31 409 PRO A CA 1
ATOM 3177 C C . PRO A 1 409 ? -24.151 -0.250 30.796 1.00 93.31 409 PRO A C 1
ATOM 3179 O O . PRO A 1 409 ? -24.830 -0.859 31.621 1.00 93.31 409 PRO A O 1
ATOM 3182 N N . SER A 1 410 ? -24.241 -0.502 29.488 1.00 93.88 410 SER A N 1
ATOM 3183 C CA . SER A 1 410 ? -25.113 -1.528 28.905 1.00 93.88 410 SER A CA 1
ATOM 3184 C C . SER A 1 410 ? -24.438 -2.903 28.816 1.00 93.88 410 SER A C 1
ATOM 3186 O O . SER A 1 410 ? -25.109 -3.902 28.532 1.00 93.88 410 SER A O 1
ATOM 3188 N N . LEU A 1 411 ? -23.119 -2.970 29.028 1.00 93.94 411 LEU A N 1
ATOM 3189 C CA . LEU A 1 411 ? -22.359 -4.213 28.975 1.00 93.94 411 LEU A CA 1
ATOM 3190 C C . LEU A 1 411 ? -22.724 -5.146 30.146 1.00 93.94 411 LEU A C 1
ATOM 3192 O O . LEU A 1 411 ? -23.033 -4.688 31.247 1.00 93.94 411 LEU A O 1
ATOM 3196 N N . PRO A 1 412 ? -22.693 -6.477 29.941 1.00 89.75 412 PRO A N 1
ATOM 3197 C CA . PRO A 1 412 ? -22.875 -7.431 31.033 1.00 89.75 412 PRO A CA 1
ATOM 3198 C C . PRO A 1 412 ? -21.809 -7.256 32.128 1.00 89.75 412 PRO A C 1
ATOM 3200 O O . PRO A 1 412 ? -20.667 -6.923 31.830 1.00 89.75 412 PRO A O 1
ATOM 3203 N N . SER A 1 413 ? -22.143 -7.578 33.381 1.00 86.31 413 SER A N 1
ATOM 3204 C CA . SER A 1 413 ? -21.287 -7.341 34.560 1.00 86.31 413 SER A CA 1
ATOM 3205 C C . SER A 1 413 ? -19.911 -8.027 34.544 1.00 86.31 413 SER A C 1
ATOM 3207 O O . SER A 1 413 ? -19.043 -7.645 35.320 1.00 86.31 413 SER A O 1
ATOM 3209 N N . GLY A 1 414 ? -19.720 -9.048 33.704 1.00 89.69 414 GLY A N 1
ATOM 3210 C CA . GLY A 1 414 ? -18.444 -9.749 33.507 1.00 89.69 414 GLY A CA 1
ATOM 3211 C C . GLY A 1 414 ? -17.654 -9.283 32.278 1.00 89.69 414 GLY A C 1
ATOM 3212 O O . GLY A 1 414 ? -16.677 -9.930 31.911 1.00 89.69 414 GLY A O 1
ATOM 3213 N N . VAL A 1 415 ? -18.079 -8.217 31.592 1.00 93.81 415 VAL A N 1
ATOM 3214 C CA . VAL A 1 415 ? -17.424 -7.719 30.375 1.00 93.81 415 VAL A CA 1
ATOM 3215 C C . VAL A 1 415 ? -16.639 -6.447 30.671 1.00 93.81 415 VAL A C 1
ATOM 3217 O O . VAL A 1 415 ? -17.220 -5.429 31.026 1.00 93.81 415 VAL A O 1
ATOM 3220 N N . GLU A 1 416 ? -15.326 -6.497 30.457 1.00 94.88 416 GLU A N 1
ATOM 3221 C CA . GLU A 1 416 ? -14.431 -5.347 30.619 1.00 94.88 416 GLU A CA 1
ATOM 3222 C C . GLU A 1 416 ? -14.235 -4.626 29.279 1.00 94.88 416 GLU A C 1
ATOM 3224 O O . GLU A 1 416 ? -13.819 -5.242 28.290 1.00 94.88 416 GLU A O 1
ATOM 3229 N N . LEU A 1 417 ? -14.498 -3.315 29.240 1.00 94.88 417 LEU A N 1
ATOM 3230 C CA . LEU A 1 417 ? -14.294 -2.486 28.051 1.00 94.88 417 LEU A CA 1
ATOM 3231 C C . LEU A 1 417 ? -12.902 -1.836 28.046 1.00 94.88 417 LEU A C 1
ATOM 3233 O O . LEU A 1 417 ? -12.519 -1.077 28.935 1.00 94.88 417 LEU A O 1
ATOM 3237 N N . VAL A 1 418 ? -12.149 -2.077 26.978 1.00 92.88 418 VAL A N 1
ATOM 3238 C CA . VAL A 1 418 ? -10.835 -1.487 26.721 1.00 92.88 418 VAL A CA 1
ATOM 3239 C C . VAL A 1 418 ? -10.976 -0.398 25.663 1.00 92.88 418 VAL A C 1
ATOM 3241 O O . VAL A 1 418 ? -11.337 -0.666 24.519 1.00 92.88 418 VAL A O 1
ATOM 3244 N N . GLN A 1 419 ? -10.650 0.833 26.049 1.00 89.50 419 GLN A N 1
ATOM 3245 C CA . GLN A 1 419 ? -10.737 2.031 25.213 1.00 89.50 419 GLN A CA 1
ATOM 3246 C C . GLN A 1 419 ? -9.489 2.920 25.365 1.00 89.50 419 GLN A C 1
ATOM 3248 O O . GLN A 1 419 ? -8.688 2.727 26.288 1.00 89.50 419 GLN A O 1
ATOM 3253 N N . GLY A 1 420 ? -9.326 3.887 24.458 1.00 82.44 420 GLY A N 1
ATOM 3254 C CA . GLY A 1 420 ? -8.246 4.877 24.454 1.00 82.44 420 GLY A CA 1
ATOM 3255 C C . GLY A 1 420 ? -6.967 4.395 23.768 1.00 82.44 420 GLY A C 1
ATOM 3256 O O . GLY A 1 420 ? -5.890 4.899 24.067 1.00 82.44 420 GLY A O 1
ATOM 3257 N N . LEU A 1 421 ? -7.060 3.388 22.895 1.00 85.56 421 LEU A N 1
ATOM 3258 C CA . LEU A 1 421 ? -5.908 2.839 22.181 1.00 85.56 421 LEU A CA 1
ATOM 3259 C C . LEU A 1 421 ? -5.749 3.506 20.808 1.00 85.56 421 LEU A C 1
ATOM 3261 O O . LEU A 1 421 ? -6.729 3.672 20.079 1.00 85.56 421 LEU A O 1
ATOM 3265 N N . MET A 1 422 ? -4.516 3.840 20.421 1.00 85.62 422 MET A N 1
ATOM 3266 C CA . MET A 1 422 ? -4.227 4.500 19.145 1.00 85.62 422 MET A CA 1
ATOM 3267 C C . MET A 1 422 ? -4.008 3.479 18.022 1.00 85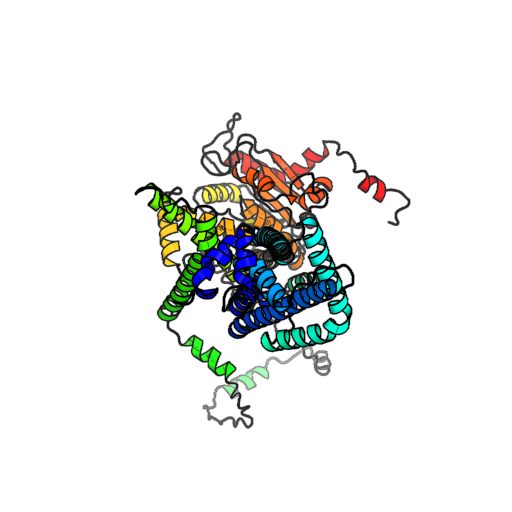.62 422 MET A C 1
ATOM 3269 O O . MET A 1 422 ? -2.932 2.900 17.894 1.00 85.62 422 MET A O 1
ATOM 3273 N N . MET A 1 423 ? -5.012 3.271 17.168 1.00 87.88 423 MET A N 1
ATOM 3274 C CA . MET A 1 423 ? -4.980 2.217 16.139 1.00 87.88 423 MET A CA 1
ATOM 3275 C C . MET A 1 423 ? -4.281 2.634 14.847 1.00 87.88 423 MET A C 1
ATOM 3277 O O . MET A 1 423 ? -4.010 1.792 13.997 1.00 87.88 423 MET A O 1
ATOM 3281 N N . TYR A 1 424 ? -3.965 3.923 14.707 1.00 88.06 424 TYR A N 1
ATOM 3282 C CA . TYR A 1 424 ? -3.284 4.466 13.534 1.00 88.06 424 TYR A CA 1
ATOM 3283 C C . TYR A 1 424 ? -1.827 4.870 13.831 1.00 88.06 424 TYR A C 1
ATOM 3285 O O . TYR A 1 424 ? -1.202 5.570 13.030 1.00 88.06 424 TYR A O 1
ATOM 3293 N N . SER A 1 425 ? -1.250 4.419 14.950 1.00 85.00 425 SER A N 1
ATOM 3294 C CA . SER A 1 425 ? 0.180 4.555 15.258 1.00 85.00 425 SER A CA 1
ATOM 3295 C C . SER A 1 425 ? 0.698 3.323 15.990 1.00 85.00 425 SER A C 1
ATOM 3297 O O . SER A 1 425 ? 0.200 2.980 17.056 1.00 85.00 425 SER A O 1
ATOM 3299 N N . VAL A 1 426 ? 1.758 2.705 15.463 1.00 80.31 426 VAL A N 1
ATOM 3300 C CA . VAL A 1 426 ? 2.388 1.542 16.119 1.00 80.31 426 VAL A CA 1
ATOM 3301 C C . VAL A 1 426 ? 3.148 1.918 17.391 1.00 80.31 426 VAL A C 1
ATOM 3303 O O . VAL A 1 426 ? 3.446 1.058 18.207 1.00 80.31 426 VAL A O 1
ATOM 3306 N N . LEU A 1 427 ? 3.455 3.206 17.562 1.00 77.75 427 LEU A N 1
ATOM 3307 C CA . LEU A 1 427 ? 4.109 3.741 18.755 1.00 77.75 427 LEU A CA 1
ATOM 3308 C C . LEU A 1 427 ? 3.102 4.135 19.841 1.00 77.75 427 LEU A C 1
ATOM 3310 O O . LEU A 1 427 ? 3.508 4.675 20.863 1.00 77.75 427 LEU A O 1
ATOM 3314 N N . ASN A 1 428 ? 1.802 3.934 19.598 1.00 76.31 428 ASN A N 1
ATOM 3315 C CA . ASN A 1 428 ? 0.716 4.424 20.442 1.00 76.31 428 ASN A CA 1
ATOM 3316 C C . ASN A 1 428 ? 0.777 5.947 20.714 1.00 76.31 428 ASN A C 1
ATOM 3318 O O . ASN A 1 428 ? 0.316 6.421 21.747 1.00 76.31 428 ASN A O 1
ATOM 3322 N N . LYS A 1 429 ? 1.348 6.734 19.786 1.00 72.31 429 LYS A N 1
ATOM 3323 C CA . LYS A 1 429 ? 1.552 8.185 19.954 1.00 72.31 429 LYS A CA 1
ATOM 3324 C C . LYS A 1 429 ? 0.578 9.016 19.119 1.00 72.31 429 LYS A C 1
ATOM 3326 O O . LYS A 1 429 ? 0.416 8.711 17.929 1.00 72.31 429 LYS A O 1
ATOM 3331 N N . PRO A 1 430 ? 0.010 10.103 19.674 1.00 73.19 430 PRO A N 1
ATOM 3332 C CA . PRO A 1 430 ? -0.867 11.002 18.932 1.00 73.19 430 PRO A CA 1
ATOM 3333 C C . PRO A 1 430 ? -0.099 11.789 17.855 1.00 73.19 430 PRO A C 1
ATOM 3335 O O . PRO A 1 430 ? 1.135 11.827 17.831 1.00 73.19 430 PRO A O 1
ATOM 3338 N N . LEU A 1 431 ? -0.826 12.403 16.915 1.00 70.06 431 LEU A N 1
ATOM 3339 C CA . LEU A 1 431 ? -0.227 13.145 15.791 1.00 70.06 431 LEU A CA 1
ATOM 3340 C C . LEU A 1 431 ? 0.308 14.535 16.181 1.00 70.06 431 LEU A C 1
ATOM 3342 O O . LEU A 1 431 ? 1.135 15.113 15.473 1.00 70.06 431 LEU A O 1
ATOM 3346 N N . ASN A 1 432 ? -0.183 15.083 17.287 1.00 66.38 432 ASN A N 1
ATOM 3347 C CA . ASN A 1 432 ? 0.017 16.464 17.726 1.00 66.38 432 ASN A CA 1
ATOM 3348 C C . ASN A 1 432 ? 1.264 16.682 18.613 1.00 66.38 432 ASN A C 1
ATOM 3350 O O . ASN A 1 432 ? 1.574 17.836 18.947 1.00 66.38 432 ASN A O 1
ATOM 3354 N N . GLU A 1 433 ? 1.995 15.612 18.937 1.00 63.91 433 GLU A N 1
ATOM 3355 C CA . GLU A 1 433 ? 3.142 15.593 19.853 1.00 63.91 433 GLU A CA 1
ATOM 3356 C C . GLU A 1 433 ? 4.347 14.864 19.232 1.00 63.91 433 GLU A C 1
ATOM 3358 O O . GLU A 1 433 ? 4.186 13.940 18.438 1.00 63.91 433 GLU A O 1
ATOM 3363 N N . ASP A 1 434 ? 5.562 15.331 19.548 1.00 64.56 434 ASP A N 1
ATOM 3364 C CA . ASP A 1 434 ? 6.860 14.704 19.228 1.00 64.56 434 ASP A CA 1
ATOM 3365 C C . ASP A 1 434 ? 7.076 14.209 17.783 1.00 64.56 434 ASP A C 1
ATOM 3367 O O . ASP A 1 434 ? 7.841 13.277 17.519 1.00 64.56 434 ASP A O 1
ATOM 3371 N N . ARG A 1 435 ? 6.444 14.874 16.808 1.00 71.81 435 ARG A N 1
ATOM 3372 C CA . ARG A 1 435 ? 6.520 14.544 15.376 1.00 71.81 435 ARG A CA 1
ATOM 3373 C C . ARG A 1 435 ? 6.878 15.762 14.516 1.00 71.81 435 ARG A C 1
ATOM 3375 O O . ARG A 1 435 ? 6.432 16.881 14.805 1.00 71.81 435 ARG A O 1
ATOM 3382 N N . PRO A 1 436 ? 7.604 15.575 13.394 1.00 61.06 436 PRO A N 1
ATOM 3383 C CA . PRO A 1 436 ? 7.651 16.581 12.338 1.00 61.06 436 PRO A CA 1
ATOM 3384 C C . PRO A 1 436 ? 6.222 16.950 11.919 1.00 61.06 436 PRO A C 1
ATOM 3386 O O . PRO A 1 436 ? 5.380 16.073 11.744 1.00 61.06 436 PRO A O 1
ATOM 3389 N N . LEU A 1 437 ? 5.942 18.249 11.774 1.00 75.62 437 LEU A N 1
ATOM 3390 C CA . LEU A 1 437 ? 4.608 18.793 11.465 1.00 75.62 437 LEU A CA 1
ATOM 3391 C C . LEU A 1 437 ? 3.545 18.661 12.577 1.00 75.62 437 LEU A C 1
ATOM 3393 O O . LEU A 1 437 ? 2.381 18.943 12.314 1.00 75.62 437 LEU A O 1
ATOM 3397 N N . ALA A 1 438 ? 3.907 18.353 13.829 1.00 75.38 438 ALA A N 1
ATOM 3398 C CA . ALA A 1 438 ? 2.969 18.373 14.966 1.00 75.38 438 ALA A CA 1
ATOM 3399 C C . ALA A 1 438 ? 2.142 19.677 15.062 1.00 75.38 438 ALA A C 1
ATOM 3401 O O . ALA A 1 438 ? 0.961 19.657 15.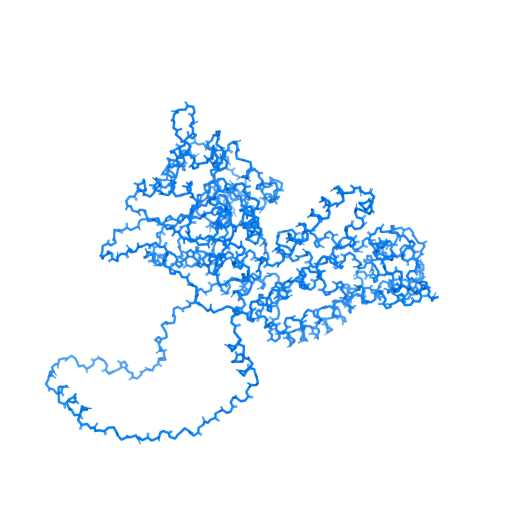406 1.00 75.38 438 ALA A O 1
ATOM 3402 N N . PHE A 1 439 ? 2.728 20.824 14.688 1.00 75.69 439 PHE A N 1
ATOM 3403 C CA . PHE A 1 439 ? 2.016 22.108 14.629 1.00 75.69 439 PHE A CA 1
ATOM 3404 C C . PHE A 1 439 ? 0.856 22.118 13.617 1.00 75.69 439 PHE A C 1
ATOM 3406 O O . PHE A 1 439 ? -0.173 22.735 13.883 1.00 75.69 439 PHE A O 1
ATOM 3413 N N . LEU A 1 440 ? 1.017 21.441 12.474 1.00 74.62 440 LEU A N 1
ATOM 3414 C CA . LEU A 1 440 ? -0.001 21.332 11.431 1.00 74.62 440 LEU A CA 1
ATOM 3415 C C . LEU A 1 440 ? -1.149 20.448 11.915 1.00 74.62 440 LEU A C 1
ATOM 3417 O O . LEU A 1 440 ? -2.308 20.802 11.724 1.00 74.62 440 LEU A O 1
ATOM 3421 N N . TRP A 1 441 ? -0.828 19.344 12.593 1.00 76.69 441 TRP A N 1
ATOM 3422 C CA . TRP A 1 441 ? -1.824 18.442 13.168 1.00 76.69 441 TRP A CA 1
ATOM 3423 C C . TRP A 1 441 ? -2.631 19.113 14.280 1.00 76.69 441 TRP A C 1
ATOM 3425 O O . TRP A 1 441 ? -3.853 19.045 14.248 1.00 76.69 441 TRP A O 1
ATOM 3435 N N . ARG A 1 442 ? -1.995 19.896 15.165 1.00 77.12 442 ARG A N 1
ATOM 3436 C CA . ARG A 1 442 ? -2.718 20.718 16.158 1.00 77.12 442 ARG A CA 1
ATOM 3437 C C . ARG A 1 442 ? -3.694 21.702 15.512 1.00 77.12 442 ARG A C 1
ATOM 3439 O O . ARG A 1 442 ? -4.790 21.916 16.025 1.00 77.12 442 ARG A O 1
ATOM 3446 N N . LEU A 1 443 ? -3.301 22.315 14.393 1.00 71.75 443 LEU A N 1
ATOM 3447 C CA . LEU A 1 443 ? -4.182 23.209 13.643 1.00 71.75 443 LEU A CA 1
ATOM 3448 C C . LEU A 1 443 ? -5.340 22.437 12.993 1.00 71.75 443 LEU A C 1
ATOM 3450 O O . LEU A 1 443 ? -6.482 22.889 13.068 1.00 71.75 443 LEU A O 1
ATOM 3454 N N . ALA A 1 444 ? -5.058 21.280 12.391 1.00 71.56 444 ALA A N 1
ATOM 3455 C CA . ALA A 1 444 ? -6.063 20.401 11.800 1.00 71.56 444 ALA A CA 1
ATOM 3456 C C . ALA A 1 444 ? -7.086 19.920 12.840 1.00 71.56 444 ALA A C 1
ATOM 3458 O O . ALA A 1 444 ? -8.287 20.030 12.596 1.00 71.56 444 ALA A O 1
ATOM 3459 N N . ASP A 1 445 ? -6.624 19.496 14.019 1.00 70.94 445 ASP A N 1
ATOM 3460 C CA . ASP A 1 445 ? -7.475 19.089 15.136 1.00 70.94 445 ASP A CA 1
ATOM 3461 C C . ASP A 1 445 ? -8.367 20.241 15.598 1.00 70.94 445 ASP A C 1
ATOM 3463 O O . ASP A 1 445 ? -9.588 20.096 15.630 1.00 70.94 445 ASP A O 1
ATOM 3467 N N . LYS A 1 446 ? -7.796 21.425 15.862 1.00 72.94 446 LYS A N 1
ATOM 3468 C CA . LYS A 1 446 ? -8.570 22.606 16.284 1.00 72.94 446 LYS A CA 1
ATOM 3469 C C . LYS A 1 446 ? -9.670 22.970 15.277 1.00 72.94 446 LYS A C 1
ATOM 3471 O O . LYS A 1 446 ? -10.794 23.297 15.661 1.00 72.94 446 LYS A O 1
ATOM 3476 N N . MET A 1 447 ? -9.352 22.907 13.984 1.00 66.69 447 MET A N 1
ATOM 3477 C CA . MET A 1 447 ? -10.302 23.197 12.907 1.00 66.69 447 MET A CA 1
ATOM 3478 C C . MET A 1 447 ? -11.396 22.132 12.809 1.00 66.69 447 MET A C 1
ATOM 3480 O O . MET A 1 447 ? -12.554 22.489 12.612 1.00 66.69 447 MET A O 1
ATOM 3484 N N . ARG A 1 448 ? -11.057 20.853 13.002 1.00 67.69 448 ARG A N 1
ATOM 3485 C CA . ARG A 1 448 ? -12.004 19.731 12.992 1.00 67.69 448 ARG A CA 1
ATOM 3486 C C . ARG A 1 448 ? -13.044 19.838 14.105 1.00 67.69 448 ARG A C 1
ATOM 3488 O O . ARG A 1 448 ? -14.225 19.655 13.835 1.00 67.69 448 ARG A O 1
ATOM 3495 N N . TRP A 1 449 ? -12.620 20.189 15.318 1.00 66.19 449 TRP A N 1
ATOM 3496 C CA . TRP A 1 449 ? -13.529 20.402 16.451 1.00 66.19 449 TRP A CA 1
ATOM 3497 C C . TRP A 1 449 ? -14.503 21.564 16.223 1.00 66.19 449 TRP A C 1
ATOM 3499 O O . TRP A 1 449 ? -15.609 21.559 16.751 1.00 66.19 449 TRP A O 1
ATOM 3509 N N . THR A 1 450 ? -14.107 22.547 15.408 1.00 62.50 450 THR A N 1
ATOM 3510 C CA . THR A 1 450 ? -14.959 23.695 15.062 1.00 62.50 450 THR A CA 1
ATOM 3511 C C . THR A 1 450 ? -15.873 23.390 13.868 1.00 62.50 450 THR A C 1
ATOM 3513 O O . THR A 1 450 ? -17.019 23.830 13.833 1.00 62.50 450 THR A O 1
ATOM 3516 N N . ASN A 1 451 ? -15.372 22.652 12.872 1.00 62.56 451 ASN A N 1
ATOM 3517 C CA . ASN A 1 451 ? -16.115 22.214 11.695 1.00 62.56 451 ASN A CA 1
ATOM 3518 C C . ASN A 1 451 ? -15.539 20.882 11.159 1.00 62.56 451 ASN A C 1
ATOM 3520 O O . ASN A 1 451 ? -14.485 20.891 10.514 1.00 62.56 451 ASN A O 1
ATOM 3524 N N . PRO A 1 452 ? -16.246 19.751 11.332 1.00 56.75 452 PRO A N 1
ATOM 3525 C CA . PRO A 1 452 ? -15.820 18.440 10.832 1.00 56.75 452 PRO A CA 1
ATOM 3526 C C . PRO A 1 452 ? -15.623 18.375 9.307 1.00 56.75 452 PRO A C 1
ATOM 3528 O O . PRO A 1 452 ? -14.868 17.537 8.822 1.00 56.75 452 PRO A O 1
ATOM 3531 N N . ALA A 1 453 ? -16.259 19.275 8.546 1.00 56.06 453 ALA A N 1
ATOM 3532 C CA . ALA A 1 453 ? -16.110 19.390 7.093 1.00 56.06 453 ALA A CA 1
ATOM 3533 C C . ALA A 1 453 ? -14.965 20.331 6.660 1.00 56.06 453 ALA A C 1
ATOM 3535 O O . ALA A 1 453 ? -14.772 20.564 5.465 1.00 56.06 453 ALA A O 1
ATOM 3536 N N . ALA A 1 454 ? -14.202 20.902 7.601 1.00 60.16 454 ALA A N 1
ATOM 3537 C CA . ALA A 1 454 ? -13.062 21.748 7.271 1.00 60.16 454 ALA A CA 1
ATOM 3538 C C . ALA A 1 454 ? -11.990 20.948 6.513 1.00 60.16 454 ALA A C 1
ATOM 3540 O O . ALA A 1 454 ? -11.593 19.860 6.930 1.00 60.16 454 ALA A O 1
ATOM 3541 N N . LEU A 1 455 ? -11.452 21.534 5.437 1.00 59.16 455 LEU A N 1
ATOM 3542 C CA . LEU A 1 455 ? -10.437 20.915 4.573 1.00 59.16 455 LEU A CA 1
ATOM 3543 C C . LEU A 1 455 ? -9.224 20.371 5.352 1.00 59.16 455 LEU A C 1
ATOM 3545 O O . LEU A 1 455 ? -8.671 19.337 4.991 1.00 59.16 455 LEU A O 1
ATOM 3549 N N . LEU A 1 456 ? -8.831 21.042 6.441 1.00 62.16 456 LEU A N 1
ATOM 3550 C CA . LEU A 1 456 ? -7.732 20.600 7.303 1.00 62.16 456 LEU A CA 1
ATOM 3551 C C . LEU A 1 456 ? -8.104 19.393 8.183 1.00 62.16 456 LEU A C 1
ATOM 3553 O O . LEU A 1 456 ? -7.244 18.553 8.420 1.00 62.16 456 LEU A O 1
ATOM 3557 N N . GLY A 1 457 ? -9.365 19.252 8.607 1.00 61.59 457 GLY A N 1
ATOM 3558 C CA . GLY A 1 457 ? -9.843 18.066 9.332 1.00 61.59 457 GLY A CA 1
ATOM 3559 C C . G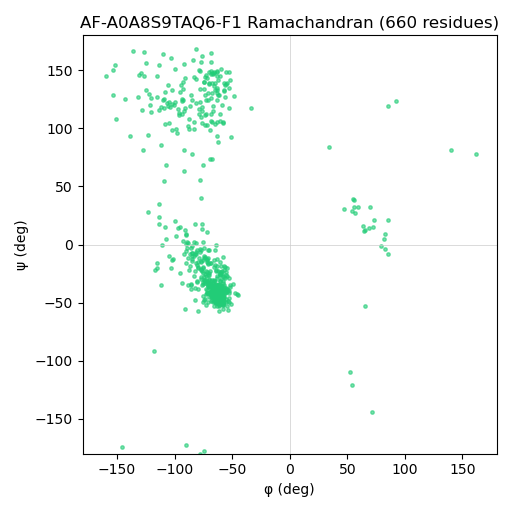LY A 1 457 ? -9.845 16.806 8.459 1.00 61.59 457 GLY A C 1
ATOM 3560 O O . GLY A 1 457 ? -9.509 15.722 8.933 1.00 61.59 457 GLY A O 1
ATOM 3561 N N . LEU A 1 458 ? -10.101 16.956 7.153 1.00 73.38 458 LEU A N 1
ATOM 3562 C CA . LEU A 1 458 ? -10.012 15.860 6.178 1.00 73.38 458 LEU A CA 1
ATOM 3563 C C . LEU A 1 458 ? -8.587 15.306 6.011 1.00 73.38 458 LEU A C 1
ATOM 3565 O O . LEU A 1 458 ? -8.436 14.163 5.581 1.00 73.38 458 LEU A O 1
ATOM 3569 N N . LEU A 1 459 ? -7.542 16.068 6.360 1.00 77.50 459 LEU A N 1
ATOM 3570 C CA . LEU A 1 459 ? -6.153 15.602 6.255 1.00 77.50 459 LEU A CA 1
ATOM 3571 C C . LEU A 1 459 ? -5.851 14.445 7.215 1.00 77.50 459 LEU A C 1
ATOM 3573 O O . LEU A 1 459 ? -5.102 13.541 6.846 1.00 77.50 459 LEU A O 1
ATOM 3577 N N . VAL A 1 460 ? -6.450 14.445 8.412 1.00 78.56 460 VAL A N 1
ATOM 3578 C CA . VAL A 1 460 ? -6.335 13.331 9.371 1.00 78.56 460 VAL A CA 1
ATOM 3579 C C . VAL A 1 460 ? -6.965 12.077 8.774 1.00 78.56 460 VAL A C 1
ATOM 3581 O O . VAL A 1 460 ? -6.305 11.042 8.687 1.00 78.56 460 VAL A O 1
ATOM 3584 N N . ASN A 1 461 ? -8.199 12.196 8.274 1.00 84.56 461 ASN A N 1
ATOM 3585 C CA . ASN A 1 461 ? -8.912 11.082 7.652 1.00 84.56 461 ASN A CA 1
ATOM 3586 C C . ASN A 1 461 ? -8.127 10.529 6.460 1.00 84.56 461 ASN A C 1
ATOM 3588 O O . ASN A 1 461 ? -7.956 9.320 6.344 1.00 84.56 461 ASN A O 1
ATOM 3592 N N . LEU A 1 462 ? -7.598 11.405 5.600 1.00 86.50 462 LEU A N 1
ATOM 3593 C CA . LEU A 1 462 ? -6.792 11.002 4.451 1.00 86.50 462 LEU A CA 1
ATOM 3594 C C . LEU A 1 462 ? -5.535 10.242 4.885 1.00 86.50 462 LEU A C 1
ATOM 3596 O O . LEU A 1 462 ? -5.247 9.174 4.347 1.00 86.50 462 LEU A O 1
ATOM 3600 N N . ARG A 1 463 ? -4.809 10.754 5.886 1.00 87.44 463 ARG A N 1
ATOM 3601 C CA . ARG A 1 463 ? -3.636 10.074 6.446 1.00 87.44 463 ARG A CA 1
ATOM 3602 C C . ARG A 1 463 ? -4.014 8.701 6.992 1.00 87.44 463 ARG A C 1
ATOM 3604 O O . ARG A 1 463 ? -3.333 7.726 6.693 1.00 87.44 463 ARG A O 1
ATOM 3611 N N . ASN A 1 464 ? -5.095 8.599 7.755 1.00 90.81 464 ASN A N 1
ATOM 3612 C CA . ASN A 1 464 ? -5.520 7.333 8.347 1.00 90.81 464 ASN A CA 1
ATOM 3613 C C . ASN A 1 464 ? -6.048 6.340 7.304 1.00 90.81 464 ASN A C 1
ATOM 3615 O O . ASN A 1 464 ? -5.808 5.147 7.444 1.00 90.81 464 ASN A O 1
ATOM 3619 N N . VAL A 1 465 ? -6.651 6.800 6.205 1.00 92.19 465 VAL A N 1
ATOM 3620 C CA . VAL A 1 465 ? -6.982 5.946 5.050 1.00 92.19 465 VAL A CA 1
ATOM 3621 C C . VAL A 1 465 ? -5.718 5.359 4.413 1.00 92.19 465 VAL A C 1
ATOM 3623 O O . VAL A 1 465 ? -5.697 4.177 4.070 1.00 92.19 465 VAL A O 1
ATOM 3626 N N . ILE A 1 466 ? -4.635 6.135 4.297 1.00 93.25 466 ILE A N 1
ATOM 3627 C CA . ILE A 1 466 ? -3.344 5.601 3.834 1.00 93.25 466 ILE A CA 1
ATOM 3628 C C . ILE A 1 466 ? -2.824 4.543 4.817 1.00 93.25 466 ILE A C 1
ATOM 3630 O O . ILE A 1 466 ? -2.301 3.521 4.388 1.00 93.25 466 ILE A O 1
ATOM 3634 N N . ILE A 1 467 ? -3.003 4.739 6.124 1.00 94.94 467 ILE A N 1
ATOM 3635 C CA . ILE A 1 467 ? -2.626 3.743 7.135 1.00 94.94 467 ILE A CA 1
ATOM 3636 C C . ILE A 1 467 ? -3.476 2.469 7.047 1.00 94.94 467 ILE A C 1
ATOM 3638 O O . ILE A 1 467 ? -2.929 1.375 7.161 1.00 94.94 467 ILE A O 1
ATOM 3642 N N . VAL A 1 468 ? -4.774 2.569 6.748 1.00 95.12 468 VAL A N 1
ATOM 3643 C CA . VAL A 1 468 ? -5.594 1.395 6.397 1.00 95.12 468 VAL A CA 1
ATOM 3644 C C . VAL A 1 468 ? -4.990 0.675 5.189 1.00 95.12 468 VAL A C 1
ATOM 3646 O O . VAL A 1 468 ? -4.812 -0.538 5.226 1.00 95.12 468 VAL A O 1
ATOM 3649 N N . ALA A 1 469 ? -4.564 1.407 4.153 1.00 94.88 469 ALA A N 1
ATOM 3650 C CA . ALA A 1 469 ? -3.874 0.805 3.012 1.00 94.88 469 ALA A CA 1
ATOM 3651 C C . ALA A 1 469 ? -2.535 0.141 3.399 1.00 94.88 469 ALA A C 1
ATOM 3653 O O . ALA A 1 469 ? -2.191 -0.891 2.824 1.00 94.88 469 ALA A O 1
ATOM 3654 N N . VAL A 1 470 ? -1.794 0.691 4.373 1.00 94.81 470 VAL A N 1
ATOM 3655 C CA . VAL A 1 470 ? -0.579 0.071 4.936 1.00 94.81 470 VAL A CA 1
ATOM 3656 C C . VAL A 1 470 ? -0.926 -1.250 5.626 1.00 94.81 470 VAL A C 1
ATOM 3658 O O . VAL A 1 470 ? -0.312 -2.266 5.304 1.00 94.81 470 VAL A O 1
ATOM 3661 N N . SER A 1 471 ? -1.927 -1.253 6.511 1.00 95.81 471 SER A N 1
ATOM 3662 C CA . SER A 1 471 ? -2.416 -2.445 7.222 1.00 95.81 471 SER A CA 1
ATOM 3663 C C . SER A 1 471 ? -2.879 -3.552 6.261 1.00 95.81 471 SER A C 1
ATOM 3665 O O . SER A 1 471 ? -2.551 -4.726 6.456 1.00 95.81 471 SER A O 1
ATOM 3667 N N . SER A 1 472 ? -3.539 -3.170 5.163 1.00 94.69 472 SER A N 1
ATOM 3668 C CA . SER A 1 472 ? -4.043 -4.077 4.126 1.00 94.69 472 SER A CA 1
ATOM 3669 C C . SER A 1 472 ? -2.997 -4.575 3.117 1.00 94.69 472 SER A C 1
ATOM 3671 O O . SER A 1 472 ? -3.281 -5.512 2.350 1.00 94.69 472 SER A O 1
ATOM 3673 N N . ASP A 1 473 ? -1.816 -3.950 3.042 1.00 92.81 473 ASP A N 1
ATOM 3674 C CA . ASP A 1 473 ? -0.747 -4.321 2.106 1.00 92.81 473 ASP A CA 1
ATOM 3675 C C . ASP A 1 473 ? -0.049 -5.608 2.574 1.00 92.81 473 ASP A C 1
ATOM 3677 O O . ASP A 1 473 ? 0.338 -5.748 3.728 1.00 92.81 473 ASP A O 1
ATOM 3681 N N . LYS A 1 474 ? 0.183 -6.560 1.666 1.00 88.44 474 LYS A N 1
ATOM 3682 C CA . LYS A 1 474 ? 0.851 -7.835 1.993 1.00 88.44 474 LYS A CA 1
ATOM 3683 C C . LYS A 1 474 ? 2.314 -7.682 2.422 1.00 88.44 474 LYS A C 1
ATOM 3685 O O . LYS A 1 474 ? 2.870 -8.623 2.978 1.00 88.44 474 LYS A O 1
ATOM 3690 N N . ARG A 1 475 ? 2.944 -6.555 2.092 1.00 87.94 475 ARG A N 1
ATOM 3691 C CA . ARG A 1 475 ? 4.343 -6.232 2.383 1.00 87.94 475 ARG A CA 1
ATOM 3692 C C . ARG A 1 475 ? 4.444 -5.509 3.720 1.00 87.94 475 ARG A C 1
ATOM 3694 O O . ARG A 1 475 ? 5.157 -5.971 4.598 1.00 87.94 475 ARG A O 1
ATOM 3701 N N . TYR A 1 476 ? 3.716 -4.400 3.870 1.00 90.25 476 TYR A N 1
ATOM 3702 C CA . TYR A 1 476 ? 3.797 -3.540 5.058 1.00 90.25 476 TYR A CA 1
ATOM 3703 C C . TYR A 1 476 ? 2.882 -3.995 6.199 1.00 90.25 476 TYR A C 1
ATOM 3705 O O . TYR A 1 476 ? 3.248 -3.867 7.368 1.00 90.25 476 TYR A O 1
ATOM 3713 N N . GLY A 1 477 ? 1.719 -4.555 5.862 1.00 91.75 477 GLY A N 1
ATOM 3714 C CA . GLY A 1 477 ? 0.682 -4.965 6.800 1.00 91.75 477 GLY A CA 1
ATOM 3715 C C . GLY A 1 477 ? 1.192 -5.883 7.902 1.00 91.75 477 GLY A C 1
ATOM 3716 O O . GLY A 1 477 ? 0.979 -5.555 9.059 1.00 91.75 477 GLY A O 1
ATOM 3717 N N . PRO A 1 478 ? 1.933 -6.971 7.615 1.00 89.56 478 PRO A N 1
ATOM 3718 C CA . PRO A 1 478 ? 2.406 -7.871 8.664 1.00 89.56 478 PRO A CA 1
ATOM 3719 C C . PRO A 1 478 ? 3.165 -7.184 9.810 1.00 89.56 478 PRO A C 1
ATOM 3721 O O . PRO A 1 478 ? 2.939 -7.502 10.973 1.00 89.56 478 PRO A O 1
ATOM 3724 N N . ILE A 1 479 ? 4.008 -6.201 9.486 1.00 87.56 479 ILE A N 1
ATOM 3725 C CA . ILE A 1 479 ? 4.775 -5.423 10.468 1.00 87.56 479 ILE A CA 1
ATOM 3726 C C . ILE A 1 479 ? 3.862 -4.439 11.199 1.00 87.56 479 ILE A C 1
ATOM 3728 O O . ILE A 1 479 ? 3.877 -4.360 12.426 1.00 87.56 479 ILE A O 1
ATOM 3732 N N . TYR A 1 480 ? 3.049 -3.702 10.440 1.00 90.88 480 TYR A N 1
ATOM 3733 C CA . TYR A 1 480 ? 2.110 -2.724 10.982 1.00 90.88 480 TYR A CA 1
ATOM 3734 C C . TYR A 1 480 ? 1.129 -3.370 11.971 1.00 90.88 480 TYR A C 1
ATOM 3736 O O . TYR A 1 480 ? 0.980 -2.930 13.108 1.00 90.88 480 TYR A O 1
ATOM 3744 N N . ASN A 1 481 ? 0.499 -4.461 11.543 1.00 93.62 481 ASN A N 1
ATOM 3745 C CA . ASN A 1 481 ? -0.552 -5.173 12.258 1.00 93.62 481 ASN A CA 1
ATOM 3746 C C . ASN A 1 481 ? -0.019 -5.864 13.514 1.00 93.62 481 ASN A C 1
ATOM 3748 O O . ASN A 1 481 ? -0.737 -5.951 14.508 1.00 93.62 481 ASN A O 1
ATOM 3752 N N . GLN A 1 482 ? 1.242 -6.308 13.502 1.00 89.38 482 GLN A N 1
ATOM 3753 C CA . GLN A 1 482 ? 1.917 -6.770 14.710 1.00 89.38 482 GLN A CA 1
ATOM 3754 C C . GLN A 1 482 ? 2.132 -5.627 15.710 1.00 89.38 482 GLN A C 1
ATOM 3756 O O . GLN A 1 482 ? 1.879 -5.815 16.897 1.00 89.38 482 GLN A O 1
ATOM 3761 N N . GLY A 1 483 ? 2.546 -4.443 15.246 1.00 87.12 483 GLY A N 1
ATOM 3762 C CA . GLY A 1 483 ? 2.653 -3.254 16.096 1.00 87.12 483 GLY A CA 1
ATOM 3763 C C . GLY A 1 483 ? 1.314 -2.884 16.736 1.00 87.12 483 GLY A C 1
ATOM 3764 O O . GLY A 1 483 ? 1.239 -2.680 17.942 1.00 87.12 483 GLY A O 1
ATOM 3765 N N . ILE A 1 484 ? 0.221 -2.903 15.970 1.00 92.31 484 ILE A N 1
ATOM 3766 C CA . ILE A 1 484 ? -1.124 -2.670 16.523 1.00 92.31 484 ILE A CA 1
ATOM 3767 C C . ILE A 1 484 ? -1.549 -3.775 17.496 1.00 92.31 484 ILE A C 1
ATOM 3769 O O . ILE A 1 484 ? -2.128 -3.484 18.541 1.00 92.31 484 ILE A O 1
ATOM 3773 N N . ALA A 1 485 ? -1.223 -5.038 17.216 1.00 92.31 485 ALA A N 1
ATOM 3774 C CA . ALA A 1 485 ? -1.478 -6.123 18.158 1.00 92.31 485 ALA A CA 1
ATOM 3775 C C . ALA A 1 485 ? -0.719 -5.940 19.481 1.00 92.31 485 ALA A C 1
ATOM 3777 O O . ALA A 1 485 ? -1.271 -6.278 20.525 1.00 92.31 485 ALA A O 1
ATOM 3778 N N . GLN A 1 486 ? 0.495 -5.377 19.452 1.00 88.38 486 GLN A N 1
ATOM 3779 C CA . GLN A 1 486 ? 1.252 -5.014 20.652 1.00 88.38 486 GLN A CA 1
ATOM 3780 C C . GLN A 1 486 ? 0.530 -3.920 21.451 1.00 88.38 486 GLN A C 1
ATOM 3782 O O . GLN A 1 486 ? 0.323 -4.090 22.647 1.00 88.38 486 GLN A O 1
ATOM 3787 N N . VAL A 1 487 ? 0.045 -2.863 20.789 1.00 89.00 487 VAL A N 1
ATOM 3788 C CA . VAL A 1 487 ? -0.746 -1.802 21.445 1.00 89.00 487 VAL A CA 1
ATOM 3789 C C . VAL A 1 487 ? -1.993 -2.375 22.131 1.00 89.00 487 VAL A C 1
ATOM 3791 O O . VAL A 1 487 ? -2.296 -2.028 23.274 1.00 89.00 487 VAL A O 1
ATOM 3794 N N . ILE A 1 488 ? -2.709 -3.287 21.463 1.00 93.31 488 ILE A N 1
ATOM 3795 C CA . ILE A 1 488 ? -3.881 -3.958 22.044 1.00 93.31 488 ILE A CA 1
ATOM 3796 C C . ILE A 1 488 ? -3.476 -4.854 23.217 1.00 93.31 488 ILE A C 1
ATOM 3798 O O . ILE A 1 488 ? -4.123 -4.825 24.264 1.00 93.31 488 ILE A O 1
ATOM 3802 N N . PHE A 1 489 ? -2.407 -5.635 23.059 1.00 92.19 489 PHE A N 1
ATOM 3803 C CA . PHE A 1 489 ? -1.881 -6.512 24.098 1.00 92.19 489 PHE A CA 1
ATOM 3804 C C . PHE A 1 489 ? -1.521 -5.724 25.361 1.00 92.19 489 PHE A C 1
ATOM 3806 O O . PHE A 1 489 ? -2.016 -6.049 26.436 1.00 92.19 489 PHE A O 1
ATOM 3813 N N . ASP A 1 490 ? -0.754 -4.643 25.239 1.00 85.62 490 ASP A N 1
ATOM 3814 C CA . ASP A 1 490 ? -0.356 -3.812 26.377 1.00 85.62 490 ASP A CA 1
ATOM 3815 C C . ASP A 1 490 ? -1.573 -3.158 27.047 1.00 85.62 490 ASP A C 1
ATOM 3817 O O . ASP A 1 490 ? -1.690 -3.143 28.278 1.00 85.62 490 ASP A O 1
ATOM 3821 N N . GLY A 1 491 ? -2.541 -2.702 26.242 1.00 87.62 491 GLY A N 1
ATOM 3822 C CA . GLY A 1 491 ? -3.822 -2.180 26.720 1.00 87.62 491 GLY A CA 1
ATOM 3823 C C . GLY A 1 491 ? -4.643 -3.189 27.533 1.00 87.62 491 GLY A C 1
ATOM 3824 O O . GLY A 1 491 ? -5.299 -2.794 28.504 1.00 87.62 491 GLY A O 1
ATOM 3825 N N . LEU A 1 492 ? -4.581 -4.473 27.162 1.00 91.69 492 LEU A N 1
ATOM 3826 C CA . LEU A 1 492 ? -5.217 -5.596 27.856 1.00 91.69 492 LEU A CA 1
ATOM 3827 C C . LEU A 1 492 ? -4.470 -5.972 29.143 1.00 91.69 492 LEU A C 1
ATOM 3829 O O . LEU A 1 492 ? -5.094 -6.073 30.200 1.00 91.69 492 LEU A O 1
ATOM 3833 N N . ILE A 1 493 ? -3.142 -6.138 29.088 1.00 89.62 493 ILE A N 1
ATOM 3834 C CA . ILE A 1 493 ? -2.313 -6.483 30.259 1.00 89.62 493 ILE A CA 1
ATOM 3835 C C . ILE A 1 493 ? -2.463 -5.429 31.356 1.00 89.62 493 ILE A C 1
ATOM 3837 O O . ILE A 1 493 ? -2.638 -5.764 32.529 1.00 89.62 493 ILE A O 1
ATOM 3841 N N . LYS A 1 494 ? -2.471 -4.145 30.984 1.00 85.12 494 LYS A N 1
ATOM 3842 C CA . LYS A 1 494 ? -2.660 -3.035 31.927 1.00 85.12 494 LYS A CA 1
ATOM 3843 C C . LYS A 1 494 ? -4.011 -3.086 32.655 1.00 85.12 494 LYS A C 1
ATOM 3845 O O . LYS A 1 494 ? -4.111 -2.579 33.770 1.00 85.12 494 LYS A O 1
ATOM 3850 N N . ARG A 1 495 ? -5.022 -3.724 32.054 1.00 89.31 495 ARG A N 1
ATOM 3851 C CA . ARG A 1 495 ? -6.366 -3.965 32.616 1.00 89.31 495 ARG A CA 1
ATOM 3852 C C . ARG A 1 495 ? -6.535 -5.378 33.190 1.00 89.31 495 ARG A C 1
ATOM 3854 O O . ARG A 1 495 ? -7.648 -5.867 33.363 1.00 89.31 495 ARG A O 1
ATOM 3861 N N . GLY A 1 496 ? -5.423 -6.045 33.492 1.00 88.75 496 GLY A N 1
ATOM 3862 C CA . GLY A 1 496 ? -5.417 -7.314 34.214 1.00 88.75 496 GLY A CA 1
ATOM 3863 C C . GLY A 1 496 ? -5.672 -8.552 33.358 1.00 88.75 496 GLY A C 1
ATOM 3864 O O . GLY A 1 496 ? -5.814 -9.634 33.925 1.00 88.75 496 GLY A O 1
ATOM 3865 N N . TYR A 1 497 ? -5.694 -8.439 32.023 1.00 91.88 497 TYR A N 1
ATOM 3866 C CA . TYR A 1 497 ? -5.792 -9.622 31.171 1.00 91.88 497 TYR A CA 1
ATOM 3867 C C . TYR A 1 497 ? -4.585 -10.535 31.405 1.00 91.88 497 TYR A C 1
ATOM 3869 O O . TYR A 1 497 ? -3.434 -10.103 31.327 1.00 91.88 497 TYR A O 1
ATOM 3877 N N . GLN A 1 498 ? -4.838 -11.817 31.659 1.00 91.56 498 GLN A N 1
ATOM 3878 C CA . GLN A 1 498 ? -3.784 -12.813 31.822 1.00 91.56 498 GLN A CA 1
ATOM 3879 C C . GLN A 1 498 ? -3.627 -13.620 30.525 1.00 91.56 498 GLN A C 1
ATOM 3881 O O . GLN A 1 498 ? -4.579 -14.289 30.105 1.00 91.56 498 GLN A O 1
ATOM 3886 N N . PRO A 1 499 ? -2.445 -13.609 29.877 1.00 89.75 499 PRO A N 1
ATOM 3887 C CA . PRO A 1 499 ? -2.179 -14.467 28.731 1.00 89.75 499 PRO A CA 1
ATOM 3888 C C . PRO A 1 499 ? -2.428 -15.937 29.064 1.00 89.75 499 PRO A C 1
ATOM 3890 O O . PRO A 1 499 ? -2.033 -16.425 30.119 1.00 89.75 499 PRO A O 1
ATOM 3893 N N . ARG A 1 500 ? -3.054 -16.652 28.129 1.00 90.00 500 ARG A N 1
ATOM 3894 C CA . ARG A 1 500 ? -3.439 -18.068 28.224 1.00 90.00 500 ARG A CA 1
ATOM 3895 C C . ARG A 1 500 ? -4.467 -18.372 29.317 1.00 90.00 500 ARG A C 1
ATOM 3897 O O . ARG A 1 500 ? -4.676 -19.540 29.626 1.00 90.00 500 ARG A O 1
ATOM 3904 N N . SER A 1 501 ? -5.147 -17.355 29.851 1.00 91.00 501 SER A N 1
ATOM 3905 C CA . SER A 1 501 ? -6.307 -17.541 30.737 1.00 91.00 501 SER A CA 1
ATOM 3906 C C . SER A 1 501 ? -7.492 -18.218 30.042 1.00 91.00 501 SER A C 1
ATOM 3908 O O . SER A 1 501 ? -8.346 -18.792 30.708 1.00 91.00 501 SER A O 1
ATOM 3910 N N . GLY A 1 502 ? -7.556 -18.144 28.707 1.00 90.44 502 GLY A N 1
ATOM 3911 C CA . GLY A 1 502 ? -8.688 -18.624 27.914 1.00 90.44 502 GLY A CA 1
ATOM 3912 C C . GLY A 1 502 ? -9.877 -17.659 27.890 1.00 90.44 502 GLY A C 1
ATOM 3913 O O . GLY A 1 502 ? -10.849 -17.938 27.190 1.00 90.44 502 GLY A O 1
ATOM 3914 N N . VAL A 1 503 ? -9.794 -16.522 28.595 1.00 95.25 503 VAL A N 1
ATOM 3915 C CA . VAL A 1 503 ? -10.826 -15.480 28.567 1.00 95.25 503 VAL A CA 1
ATOM 3916 C C . VAL A 1 503 ? -10.918 -14.909 27.144 1.00 95.25 503 VAL A C 1
ATOM 3918 O O . VAL A 1 503 ? -9.900 -14.478 26.596 1.00 95.25 503 VAL A O 1
ATOM 3921 N N . PRO A 1 504 ? -12.102 -14.918 26.508 1.00 96.94 504 PRO A N 1
ATOM 3922 C CA . PRO A 1 504 ? -12.266 -14.437 25.146 1.00 96.94 504 PRO A CA 1
ATOM 3923 C C . PRO A 1 504 ? -12.052 -12.924 25.031 1.00 96.94 504 PRO A C 1
ATOM 3925 O O . PRO A 1 504 ? -12.405 -12.146 25.922 1.00 96.94 504 PRO A O 1
ATOM 3928 N N . ILE A 1 505 ? -11.523 -12.515 23.878 1.00 98.19 505 ILE A N 1
ATOM 3929 C CA . ILE A 1 505 ? -11.336 -11.114 23.496 1.00 98.19 505 ILE A CA 1
ATOM 3930 C C . ILE A 1 505 ? -12.227 -10.820 22.286 1.00 98.19 505 ILE A C 1
ATOM 3932 O O . ILE A 1 505 ? -12.141 -11.498 21.264 1.00 98.19 505 ILE A O 1
ATOM 3936 N N . THR A 1 506 ? -13.058 -9.786 22.372 1.00 98.44 506 THR A N 1
ATOM 3937 C CA . THR A 1 506 ? -13.813 -9.252 21.234 1.00 98.44 506 THR A CA 1
ATOM 3938 C C . THR A 1 506 ? -13.187 -7.945 20.776 1.00 98.44 506 THR A C 1
ATOM 3940 O O . THR A 1 506 ? -13.121 -6.993 21.547 1.00 98.44 506 THR A O 1
ATOM 3943 N N . LEU A 1 507 ? -12.778 -7.861 19.513 1.00 98.56 507 LEU A N 1
ATOM 3944 C CA . LEU A 1 507 ? -12.353 -6.602 18.901 1.00 98.56 507 LEU A CA 1
ATOM 3945 C C . LEU A 1 507 ? -13.565 -5.940 18.232 1.00 98.56 507 LEU A C 1
ATOM 3947 O O . LEU A 1 507 ? -14.135 -6.495 17.293 1.00 98.56 507 LEU A O 1
ATOM 3951 N N . LEU A 1 508 ? -13.979 -4.780 18.734 1.00 98.25 508 LEU A N 1
ATOM 3952 C CA . LEU A 1 508 ? -15.079 -3.976 18.212 1.00 98.25 508 LEU A CA 1
ATOM 3953 C C . LEU A 1 508 ? -14.515 -2.851 17.337 1.00 98.25 508 LEU A C 1
ATOM 3955 O O . LEU A 1 508 ? -14.058 -1.834 17.850 1.00 98.25 508 LEU A O 1
ATOM 3959 N N . GLY A 1 509 ? -14.537 -3.043 16.020 1.00 97.44 509 GLY A N 1
ATOM 3960 C CA . GLY A 1 509 ? -13.940 -2.124 15.052 1.00 97.44 509 GLY A CA 1
ATOM 3961 C C . GLY A 1 509 ? -14.968 -1.311 14.269 1.00 97.44 509 GLY A C 1
ATOM 3962 O O . GLY A 1 509 ? -15.779 -1.883 13.536 1.00 97.44 509 GLY A O 1
ATOM 3963 N N . TYR A 1 510 ? -14.884 0.017 14.347 1.00 96.19 510 TYR A N 1
ATOM 3964 C CA . TYR A 1 510 ? -15.685 0.937 13.533 1.00 96.19 510 TYR A CA 1
ATOM 3965 C C . TYR A 1 510 ? -14.920 1.380 12.279 1.00 96.19 510 TYR A C 1
ATOM 3967 O O . TYR A 1 510 ? -13.767 1.801 12.365 1.00 96.19 510 TYR A O 1
ATOM 3975 N N . SER A 1 511 ? -15.546 1.319 11.097 1.00 93.94 511 SER A N 1
ATOM 3976 C CA . SER A 1 511 ? -14.950 1.819 9.845 1.00 93.94 511 SER A CA 1
ATOM 3977 C C . SER A 1 511 ? -13.554 1.214 9.562 1.00 93.94 511 SER A C 1
ATOM 3979 O O . SER A 1 511 ? -13.413 -0.009 9.473 1.00 93.94 511 SER A O 1
ATOM 3981 N N . GLY A 1 512 ? -12.502 2.032 9.439 1.00 93.88 512 GLY A N 1
ATOM 3982 C CA . GLY A 1 512 ? -11.105 1.582 9.328 1.00 93.88 512 GLY A CA 1
ATOM 3983 C C . GLY A 1 512 ? -10.619 0.731 10.511 1.00 93.88 512 GLY A C 1
ATOM 3984 O O . GLY A 1 512 ? -9.794 -0.160 10.316 1.00 93.88 512 GLY A O 1
ATOM 3985 N N . GLY A 1 513 ? -11.192 0.902 11.707 1.00 95.44 513 GLY A N 1
ATOM 3986 C CA . GLY A 1 513 ? -10.941 0.046 12.868 1.00 95.44 513 GLY A CA 1
ATOM 3987 C C . GLY A 1 513 ? -11.367 -1.407 12.641 1.00 95.44 513 GLY A C 1
ATOM 3988 O O . GLY A 1 513 ? -10.809 -2.317 13.253 1.00 95.44 513 GLY A O 1
ATOM 3989 N N . GLY A 1 514 ? -12.294 -1.656 11.706 1.00 96.50 514 GLY A N 1
ATOM 3990 C CA . GLY A 1 514 ? -12.630 -3.002 11.243 1.00 96.50 514 GLY A CA 1
ATOM 3991 C C . GLY A 1 514 ? -11.444 -3.714 10.586 1.00 96.50 514 GLY A C 1
ATOM 3992 O O . GLY A 1 514 ? -11.219 -4.885 10.884 1.00 96.50 514 GLY A O 1
ATOM 3993 N N . GLU A 1 515 ? -10.660 -3.011 9.756 1.00 96.94 515 GLU A N 1
ATOM 3994 C CA . GLU A 1 515 ? -9.405 -3.542 9.197 1.00 96.94 515 GLU A CA 1
ATOM 3995 C C . GLU A 1 515 ? -8.407 -3.826 10.314 1.00 96.94 515 GLU A C 1
ATOM 3997 O O . GLU A 1 515 ? -7.935 -4.954 10.432 1.00 96.94 515 GLU A O 1
ATOM 4002 N N . MET A 1 516 ? -8.149 -2.837 11.176 1.00 96.94 516 MET A N 1
ATOM 4003 C CA . MET A 1 516 ? -7.190 -2.972 12.279 1.00 96.94 516 MET A CA 1
ATOM 4004 C C . MET A 1 516 ? -7.527 -4.164 13.184 1.00 96.94 516 MET A C 1
ATOM 4006 O O . MET A 1 516 ? -6.635 -4.919 13.567 1.00 96.94 516 MET A O 1
ATOM 4010 N N . SER A 1 517 ? -8.818 -4.397 13.444 1.00 97.75 517 SER A N 1
ATOM 4011 C CA . SER A 1 517 ? -9.301 -5.534 14.235 1.00 97.75 517 SER A CA 1
ATOM 4012 C C . SER A 1 517 ? -8.928 -6.871 13.594 1.00 97.75 517 SER A C 1
ATOM 4014 O O . SER A 1 517 ? -8.251 -7.698 14.207 1.00 97.75 517 SER A O 1
ATOM 4016 N N . VAL A 1 518 ? -9.347 -7.101 12.344 1.00 97.50 518 VAL A N 1
ATOM 4017 C CA . VAL A 1 518 ? -9.127 -8.402 11.686 1.00 97.50 518 VAL A CA 1
ATOM 4018 C C . VAL A 1 518 ? -7.659 -8.632 11.337 1.00 97.50 518 VAL A C 1
ATOM 4020 O O . VAL A 1 518 ? -7.217 -9.780 11.261 1.00 97.50 518 VAL A O 1
ATOM 4023 N N . ALA A 1 519 ? -6.903 -7.554 11.141 1.00 96.38 519 ALA A N 1
ATOM 4024 C CA . ALA A 1 519 ? -5.505 -7.597 10.765 1.00 96.38 519 ALA A CA 1
ATOM 4025 C C . ALA A 1 519 ? -4.584 -7.868 11.969 1.00 96.38 519 ALA A C 1
ATOM 4027 O O . ALA A 1 519 ? -3.635 -8.646 11.849 1.00 96.38 519 ALA A O 1
ATOM 4028 N N . ALA A 1 520 ? -4.884 -7.297 13.142 1.00 95.69 520 ALA A N 1
ATOM 4029 C CA . ALA A 1 520 ? -4.132 -7.528 14.379 1.00 95.69 520 ALA A CA 1
ATOM 4030 C C . ALA A 1 520 ? -4.460 -8.880 15.045 1.00 95.69 520 ALA A C 1
ATOM 4032 O O . ALA A 1 520 ? -3.606 -9.470 15.712 1.00 95.69 520 ALA A O 1
ATOM 4033 N N . ALA A 1 521 ? -5.674 -9.405 14.849 1.00 95.50 521 ALA A N 1
ATOM 4034 C CA . ALA A 1 521 ? -6.161 -10.596 15.546 1.00 95.50 521 ALA A CA 1
ATOM 4035 C C . ALA A 1 521 ? -5.249 -11.842 15.463 1.00 95.50 521 ALA A C 1
ATOM 4037 O O . ALA A 1 521 ? -5.062 -12.484 16.498 1.00 95.50 521 ALA A O 1
ATOM 4038 N N . PRO A 1 522 ? -4.628 -12.213 14.321 1.00 91.69 522 PRO A N 1
ATOM 4039 C CA . PRO A 1 522 ? -3.739 -13.378 14.275 1.00 91.69 522 PRO A CA 1
ATOM 4040 C C . PRO A 1 522 ? -2.506 -13.248 15.179 1.00 91.69 522 PRO A C 1
ATOM 4042 O O . PRO A 1 522 ? -2.055 -14.237 15.761 1.00 91.69 522 PRO A O 1
ATOM 4045 N N . TYR A 1 523 ? -1.970 -12.034 15.308 1.00 91.88 523 TYR A N 1
ATOM 4046 C CA . TYR A 1 523 ? -0.825 -11.731 16.166 1.00 91.88 523 TYR A CA 1
ATOM 4047 C C . TYR A 1 523 ? -1.245 -11.701 17.633 1.00 91.88 523 TYR A C 1
ATOM 4049 O O . TYR A 1 523 ? -0.606 -12.336 18.471 1.00 91.88 523 TYR A O 1
ATOM 4057 N N . LEU A 1 524 ? -2.375 -11.053 17.924 1.00 93.00 524 LEU A N 1
ATOM 4058 C CA . LEU A 1 524 ? -2.928 -10.991 19.271 1.00 93.00 524 LEU A CA 1
ATOM 4059 C C . LEU A 1 524 ? -3.298 -12.385 19.794 1.00 93.00 524 LEU A C 1
ATOM 4061 O O . LEU A 1 524 ? -2.992 -12.716 20.935 1.00 93.00 524 LEU A O 1
ATOM 4065 N N . LYS A 1 525 ? -3.891 -13.247 18.961 1.00 92.31 525 LYS A N 1
ATOM 4066 C CA . LYS A 1 525 ? -4.219 -14.633 19.332 1.00 92.31 525 LYS A CA 1
ATOM 4067 C C . LYS A 1 525 ? -2.968 -15.438 19.668 1.00 92.31 525 LYS A C 1
ATOM 4069 O O . LYS A 1 525 ? -2.982 -16.231 20.603 1.00 92.31 525 LYS A O 1
ATOM 4074 N N . ARG A 1 526 ? -1.866 -15.210 18.947 1.00 89.44 526 ARG A N 1
ATOM 4075 C CA . ARG A 1 526 ? -0.578 -15.858 19.224 1.00 89.44 526 ARG A CA 1
ATOM 4076 C C . ARG A 1 526 ? 0.013 -15.420 20.565 1.00 89.44 526 ARG A C 1
ATOM 4078 O O . ARG A 1 526 ? 0.501 -16.274 21.298 1.00 89.44 526 ARG A O 1
ATOM 4085 N N . SER A 1 527 ? -0.021 -14.126 20.884 1.00 87.00 527 SER A N 1
ATOM 4086 C CA . SER A 1 527 ? 0.559 -13.596 22.128 1.00 87.00 527 SER A CA 1
ATOM 4087 C C . SER A 1 527 ? -0.308 -13.881 23.357 1.00 87.00 527 SER A C 1
ATOM 4089 O O . SER A 1 527 ? 0.213 -14.147 24.439 1.00 87.00 527 SER A O 1
ATOM 4091 N N . THR A 1 528 ? -1.632 -13.872 23.198 1.00 91.00 528 THR A N 1
ATOM 4092 C CA . THR A 1 528 ? -2.587 -14.049 24.302 1.00 91.00 528 THR A CA 1
ATOM 4093 C C . THR A 1 528 ? -3.077 -15.480 24.481 1.00 91.00 528 THR A C 1
ATOM 4095 O O . THR A 1 528 ? -3.532 -15.810 25.571 1.00 91.00 528 THR A O 1
ATOM 4098 N N . GLY A 1 529 ? -3.048 -16.320 23.443 1.00 89.69 529 GLY A N 1
ATOM 4099 C CA . GLY A 1 529 ? -3.713 -17.628 23.439 1.00 89.69 529 GLY A CA 1
ATOM 4100 C C . GLY A 1 529 ? -5.246 -17.564 23.520 1.00 89.69 529 GLY A C 1
ATOM 4101 O O . GLY A 1 529 ? -5.868 -18.589 23.787 1.00 89.69 529 GLY A O 1
ATOM 4102 N N . ALA A 1 530 ? -5.855 -16.387 23.339 1.00 93.12 530 ALA A N 1
ATOM 4103 C CA . ALA A 1 530 ? -7.289 -16.177 23.530 1.00 93.12 530 ALA A CA 1
ATOM 4104 C C . ALA A 1 530 ? -8.136 -16.680 22.345 1.00 93.12 530 ALA A C 1
ATOM 4106 O O . ALA A 1 530 ? -7.704 -16.581 21.189 1.00 93.12 530 ALA A O 1
ATOM 4107 N N . PRO A 1 531 ? -9.387 -17.111 22.584 1.00 96.44 531 PRO A N 1
ATOM 4108 C CA . PRO A 1 531 ? -10.435 -17.057 21.570 1.00 96.44 531 PRO A CA 1
ATOM 4109 C C . PRO A 1 531 ? -10.689 -15.591 21.187 1.00 96.44 531 PRO A C 1
ATOM 4111 O O . PRO A 1 531 ? -10.879 -14.751 22.069 1.00 96.44 531 PRO A O 1
ATOM 4114 N N . ILE A 1 532 ? -10.670 -15.274 19.888 1.00 97.50 532 ILE A N 1
ATOM 4115 C CA . ILE A 1 532 ? -10.871 -13.904 19.396 1.00 97.50 532 ILE A CA 1
ATOM 4116 C C . ILE A 1 532 ? -12.067 -13.833 18.452 1.00 97.50 532 ILE A C 1
ATOM 4118 O O . ILE A 1 532 ? -12.055 -14.447 17.381 1.00 97.50 532 ILE A O 1
ATOM 4122 N N . ASP A 1 533 ? -13.047 -13.021 18.841 1.00 97.69 533 ASP A N 1
ATOM 4123 C CA . ASP A 1 533 ? -14.159 -12.576 18.005 1.00 97.69 533 ASP A CA 1
ATOM 4124 C C . ASP A 1 533 ? -13.881 -11.166 17.471 1.00 97.69 533 ASP A C 1
ATOM 4126 O O . ASP A 1 533 ? -13.231 -10.347 18.126 1.00 97.69 533 ASP A O 1
ATOM 4130 N N . VAL A 1 534 ? -14.423 -10.843 16.300 1.00 98.50 534 VAL A N 1
ATOM 4131 C CA . VAL A 1 534 ? -14.449 -9.469 15.786 1.00 98.50 534 VAL A CA 1
ATOM 4132 C C . VAL A 1 534 ? -15.889 -9.056 15.534 1.00 98.50 534 VAL A C 1
ATOM 4134 O O . VAL A 1 534 ? -16.629 -9.755 14.844 1.00 98.50 534 VAL A O 1
ATOM 4137 N N . ILE A 1 535 ? -16.274 -7.893 16.053 1.00 98.38 535 ILE A N 1
ATOM 4138 C CA . ILE A 1 535 ? -17.506 -7.210 15.673 1.00 98.38 535 ILE A CA 1
ATOM 4139 C C . ILE A 1 535 ? -17.114 -5.973 14.877 1.00 98.38 535 ILE A C 1
ATOM 4141 O O . ILE A 1 535 ? -16.430 -5.084 15.371 1.00 98.38 535 ILE A O 1
ATOM 4145 N N . SER A 1 536 ? -17.522 -5.927 13.619 1.00 97.88 536 SER A N 1
ATOM 4146 C CA . SER A 1 536 ? -17.220 -4.840 12.705 1.00 97.88 536 SER A CA 1
ATOM 4147 C C . SER A 1 536 ? -18.472 -4.025 12.425 1.00 97.88 536 SER A C 1
ATOM 4149 O O . SER A 1 536 ? -19.463 -4.575 11.954 1.00 97.88 536 SER A O 1
ATOM 4151 N N . LEU A 1 537 ? -18.396 -2.716 12.651 1.00 96.81 537 LEU A N 1
ATOM 4152 C CA . LEU A 1 537 ? -19.461 -1.758 12.373 1.00 96.81 537 LEU A CA 1
ATOM 4153 C C . LEU A 1 537 ? -19.110 -0.944 11.122 1.00 96.81 537 LEU A C 1
ATOM 4155 O O . LEU A 1 537 ? -18.200 -0.112 11.162 1.00 96.81 537 LEU A O 1
ATOM 4159 N N . GLY A 1 538 ? -19.758 -1.242 9.990 1.00 95.44 538 GLY A N 1
ATOM 4160 C CA . GLY A 1 538 ? -19.467 -0.594 8.704 1.00 95.44 538 GLY A CA 1
ATOM 4161 C C . GLY A 1 538 ? -18.005 -0.725 8.260 1.00 95.44 538 GLY A C 1
ATOM 4162 O O . GLY A 1 538 ? -17.465 0.166 7.607 1.00 95.44 538 GLY A O 1
ATOM 4163 N N . GLY A 1 539 ? -17.311 -1.784 8.689 1.00 95.62 539 GLY A N 1
ATOM 4164 C CA . GLY A 1 539 ? -15.860 -1.862 8.545 1.00 95.62 539 GLY A CA 1
ATOM 4165 C C . GLY A 1 539 ? -15.378 -2.043 7.108 1.00 95.62 539 GLY A C 1
ATOM 4166 O O . GLY A 1 539 ? -15.902 -2.858 6.349 1.00 95.62 539 GLY A O 1
ATOM 4167 N N . VAL A 1 540 ? -14.307 -1.337 6.749 1.00 94.31 540 VAL A N 1
ATOM 4168 C CA . VAL A 1 540 ? -13.665 -1.454 5.433 1.00 94.31 540 VAL A CA 1
ATOM 4169 C C . VAL A 1 540 ? -12.409 -2.291 5.582 1.00 94.31 540 VAL A C 1
ATOM 4171 O O . VAL A 1 540 ? -11.380 -1.783 6.004 1.00 94.31 540 VAL A O 1
ATOM 4174 N N . MET A 1 541 ? -12.513 -3.578 5.250 1.00 94.75 541 MET A N 1
ATOM 4175 C CA . MET A 1 541 ? -11.455 -4.556 5.510 1.00 94.75 541 MET A CA 1
ATOM 4176 C C . MET A 1 541 ? -11.018 -5.340 4.271 1.00 94.75 541 MET A C 1
ATOM 4178 O O . MET A 1 541 ? -11.828 -5.676 3.399 1.00 94.75 541 MET A O 1
ATOM 4182 N N . SER A 1 542 ? -9.728 -5.655 4.214 1.00 95.06 542 SER A N 1
ATOM 4183 C CA . SER A 1 542 ? -9.063 -6.351 3.120 1.00 95.06 542 SER A CA 1
ATOM 4184 C C . SER A 1 542 ? -9.255 -7.861 3.185 1.00 95.06 542 SER A C 1
ATOM 4186 O O . SER A 1 542 ? -9.171 -8.495 4.236 1.00 95.06 542 SER A O 1
ATOM 4188 N N . ALA A 1 543 ? -9.409 -8.482 2.013 1.00 93.38 543 ALA A N 1
ATOM 4189 C CA . ALA A 1 543 ? -9.424 -9.938 1.878 1.00 93.38 543 ALA A CA 1
ATOM 4190 C C . ALA A 1 543 ? -8.047 -10.598 2.107 1.00 93.38 543 ALA A C 1
ATOM 4192 O O . ALA A 1 543 ? -7.950 -11.828 2.063 1.00 93.38 543 ALA A O 1
ATOM 4193 N N . ASN A 1 544 ? -6.991 -9.799 2.307 1.00 90.50 544 ASN A N 1
ATOM 4194 C CA . ASN A 1 544 ? -5.649 -10.286 2.624 1.00 90.50 544 ASN A CA 1
ATOM 4195 C C . ASN A 1 544 ? -5.521 -10.767 4.079 1.00 90.50 544 ASN A C 1
ATOM 4197 O O . ASN A 1 544 ? -4.606 -11.539 4.363 1.00 90.50 544 ASN A O 1
ATOM 4201 N N . ASN A 1 545 ? -6.430 -10.356 4.968 1.00 93.44 545 ASN A N 1
ATOM 4202 C CA . ASN A 1 545 ? -6.417 -10.748 6.376 1.00 93.44 545 ASN A CA 1
ATOM 4203 C C . ASN A 1 545 ? -6.862 -12.196 6.566 1.00 93.44 545 ASN A C 1
ATOM 4205 O O . ASN A 1 545 ? -7.748 -12.689 5.868 1.00 93.44 545 ASN A O 1
ATOM 4209 N N . ASN A 1 546 ? -6.257 -12.894 7.527 1.00 90.38 546 ASN A N 1
ATOM 4210 C CA . ASN A 1 546 ? -6.553 -14.300 7.772 1.00 90.38 546 ASN A CA 1
ATOM 4211 C C . ASN A 1 546 ? -7.777 -14.474 8.688 1.00 90.38 546 ASN A C 1
ATOM 4213 O O . ASN A 1 546 ? -7.650 -14.813 9.864 1.00 90.38 546 ASN A O 1
ATOM 4217 N N . PHE A 1 547 ? -8.972 -14.300 8.117 1.00 92.19 547 PHE A N 1
ATOM 4218 C CA . PHE A 1 547 ? -10.255 -14.486 8.814 1.00 92.19 547 PHE A CA 1
ATOM 4219 C C . PHE A 1 547 ? -10.436 -15.885 9.422 1.00 92.19 547 PHE A C 1
ATOM 4221 O O . PHE A 1 547 ? -11.265 -16.073 10.305 1.00 92.19 547 PHE A O 1
ATOM 4228 N N . LEU A 1 548 ? -9.666 -16.878 8.970 1.00 92.69 548 LEU A N 1
ATOM 4229 C CA . LEU A 1 548 ? -9.793 -18.261 9.429 1.00 92.69 548 LEU A CA 1
ATOM 4230 C C . LEU A 1 548 ? -9.208 -18.483 10.824 1.00 92.69 548 LEU A C 1
ATOM 4232 O O . LEU A 1 548 ? -9.470 -19.516 11.432 1.00 92.69 548 LEU A O 1
ATOM 4236 N N . VAL A 1 549 ? -8.429 -17.534 11.340 1.00 91.75 549 VAL A N 1
ATOM 4237 C CA . VAL A 1 549 ? -7.871 -17.594 12.700 1.00 91.75 549 VAL A CA 1
ATOM 4238 C C . VAL A 1 549 ? -8.880 -17.123 13.750 1.00 91.75 549 VAL A C 1
ATOM 4240 O O . VAL A 1 549 ? -8.771 -17.512 14.916 1.00 91.75 549 VAL A O 1
ATOM 4243 N N . LEU A 1 550 ? -9.869 -16.328 13.336 1.00 95.12 550 LEU A N 1
ATOM 4244 C CA . LEU A 1 550 ? -10.938 -15.840 14.200 1.00 95.12 550 LEU A CA 1
ATOM 4245 C C . LEU A 1 550 ? -11.862 -16.985 14.621 1.00 95.12 550 LEU A C 1
ATOM 4247 O O . LEU A 1 550 ? -12.061 -17.945 13.861 1.00 95.12 550 LEU A O 1
ATOM 4251 N N . GLU A 1 551 ? -12.435 -16.854 15.815 1.00 95.19 551 GLU A N 1
ATOM 4252 C CA . GLU A 1 551 ? -13.606 -17.645 16.193 1.00 95.19 551 GLU A CA 1
ATOM 4253 C C . GLU A 1 551 ? -14.777 -17.231 15.309 1.00 95.19 551 GLU A C 1
ATOM 4255 O O . GLU A 1 551 ? -15.329 -18.065 14.590 1.00 95.19 551 GLU A O 1
ATOM 4260 N N . HIS A 1 552 ? -15.063 -15.926 15.264 1.00 96.75 552 HIS A N 1
ATOM 4261 C CA . HIS A 1 552 ? -16.076 -15.373 14.378 1.00 96.75 552 HIS A CA 1
ATOM 4262 C C . HIS A 1 552 ? -15.821 -13.908 14.012 1.00 96.75 552 HIS A C 1
ATOM 4264 O O . HIS A 1 552 ? -15.276 -13.134 14.797 1.00 96.75 552 HIS A O 1
ATOM 4270 N N . LEU A 1 553 ? -16.269 -13.511 12.822 1.00 97.44 553 LEU A N 1
ATOM 4271 C CA . LEU A 1 553 ? -16.430 -12.120 12.406 1.00 97.44 553 LEU A CA 1
ATOM 4272 C C . LEU A 1 553 ? -17.920 -11.819 12.213 1.00 97.44 553 LEU A C 1
ATOM 4274 O O . LEU A 1 553 ? -18.556 -12.342 11.295 1.00 97.44 553 LEU A O 1
ATOM 4278 N N . TYR A 1 554 ? -18.456 -10.924 13.035 1.00 97.75 554 TYR A N 1
ATOM 4279 C CA . TYR A 1 554 ? -19.779 -10.332 12.862 1.00 97.75 554 TYR A CA 1
ATOM 4280 C C . TYR A 1 554 ? -19.621 -8.990 12.159 1.00 97.75 554 TYR A C 1
ATOM 4282 O O . TYR A 1 554 ? -19.072 -8.050 12.725 1.00 97.75 554 TYR A O 1
ATOM 4290 N N . HIS A 1 555 ? -20.073 -8.895 10.916 1.00 97.00 555 HIS A N 1
ATOM 4291 C CA . HIS A 1 555 ? -19.945 -7.690 10.109 1.00 97.00 555 HIS A CA 1
ATOM 4292 C C . HIS A 1 555 ? -21.308 -7.020 9.938 1.00 97.00 555 HIS A C 1
ATOM 4294 O O . HIS A 1 555 ? -22.151 -7.499 9.181 1.00 97.00 555 HIS A O 1
ATOM 4300 N N . ILE A 1 556 ? -21.524 -5.936 10.677 1.00 97.00 556 ILE A N 1
ATOM 4301 C CA . ILE A 1 556 ? -22.751 -5.142 10.682 1.00 97.00 556 ILE A CA 1
ATOM 4302 C C . ILE A 1 556 ? -22.677 -4.121 9.542 1.00 97.00 556 ILE A C 1
ATOM 4304 O O . ILE A 1 556 ? -21.725 -3.340 9.475 1.00 97.00 556 ILE A O 1
ATOM 4308 N N . VAL A 1 557 ? -23.672 -4.136 8.653 1.00 95.62 557 VAL A N 1
ATOM 4309 C CA . VAL A 1 557 ? -23.706 -3.334 7.421 1.00 95.62 557 VAL A CA 1
ATOM 4310 C C . VAL A 1 557 ? -25.047 -2.619 7.281 1.00 95.62 557 VAL A C 1
ATOM 4312 O O . VAL A 1 557 ? -26.101 -3.251 7.326 1.00 95.62 557 VAL A O 1
ATOM 4315 N N . GLY A 1 558 ? -25.007 -1.304 7.088 1.00 94.06 558 GLY A N 1
ATOM 4316 C CA . GLY A 1 558 ? -26.165 -0.472 6.778 1.00 94.06 558 GLY A CA 1
ATOM 4317 C C . GLY A 1 558 ? -26.404 -0.318 5.273 1.00 94.06 558 GLY A C 1
ATOM 4318 O O . GLY A 1 558 ? -25.475 -0.171 4.478 1.00 94.06 558 GLY A O 1
ATOM 4319 N N . ASP A 1 559 ? -27.669 -0.287 4.863 1.00 93.00 559 ASP A N 1
ATOM 4320 C CA . ASP A 1 559 ? -28.081 -0.181 3.460 1.00 93.00 559 ASP A CA 1
ATOM 4321 C C . ASP A 1 559 ? -27.779 1.195 2.845 1.00 93.00 559 ASP A C 1
ATOM 4323 O O . ASP A 1 559 ? -27.799 1.350 1.621 1.00 93.00 559 ASP A O 1
ATOM 4327 N N . LYS A 1 560 ? -27.500 2.214 3.665 1.00 94.69 560 LYS A N 1
ATOM 4328 C CA . LYS A 1 560 ? -27.079 3.551 3.213 1.00 94.69 560 LYS A CA 1
ATOM 4329 C C . LYS A 1 560 ? -25.597 3.817 3.485 1.00 94.69 560 LYS A C 1
ATOM 4331 O O . LYS A 1 560 ? -25.126 4.923 3.225 1.00 94.69 560 LYS A O 1
ATOM 4336 N N . ASP A 1 561 ? -24.854 2.830 3.983 1.00 94.50 561 ASP A N 1
ATOM 4337 C CA . ASP A 1 561 ? -23.421 2.951 4.222 1.00 94.50 561 ASP A CA 1
ATOM 4338 C C . ASP A 1 561 ? -22.657 2.922 2.888 1.00 94.50 561 ASP A C 1
ATOM 4340 O O . ASP A 1 561 ? -22.486 1.884 2.247 1.00 94.50 561 ASP A O 1
ATOM 4344 N N . THR A 1 562 ? -22.212 4.092 2.432 1.00 92.38 562 THR A N 1
ATOM 4345 C CA . THR A 1 562 ? -21.412 4.225 1.208 1.00 92.38 562 THR A CA 1
ATOM 4346 C C . THR A 1 562 ? -19.942 3.885 1.417 1.00 92.38 562 THR A C 1
ATOM 4348 O O . THR A 1 562 ? -19.259 3.598 0.436 1.00 92.38 562 THR A O 1
ATOM 4351 N N . VAL A 1 563 ? -19.453 3.897 2.658 1.00 91.00 563 VAL A N 1
ATOM 4352 C CA . VAL A 1 563 ? -18.048 3.650 2.992 1.00 91.00 563 VAL A CA 1
ATOM 4353 C C . VAL A 1 563 ? -17.777 2.149 3.040 1.00 91.00 563 VAL A C 1
ATOM 4355 O O . VAL A 1 563 ? -16.850 1.699 2.369 1.00 91.00 563 VAL A O 1
ATOM 4358 N N . GLU A 1 564 ? -18.614 1.351 3.715 1.00 92.69 564 GLU A N 1
ATOM 4359 C CA . GLU A 1 564 ? -18.498 -0.121 3.711 1.00 92.69 564 GLU A CA 1
ATOM 4360 C C . GLU A 1 564 ? -18.525 -0.667 2.277 1.00 92.69 564 GLU A C 1
ATOM 4362 O O . GLU A 1 564 ? -17.691 -1.501 1.910 1.00 92.69 564 GLU A O 1
ATOM 4367 N N . ARG A 1 565 ? -19.394 -0.102 1.426 1.00 91.56 565 ARG A N 1
ATOM 4368 C CA . ARG A 1 565 ? -19.531 -0.470 0.007 1.00 91.56 565 ARG A CA 1
ATOM 4369 C C . ARG A 1 565 ? -18.259 -0.275 -0.813 1.00 91.56 565 ARG A C 1
ATOM 4371 O O . ARG A 1 565 ? -18.099 -0.935 -1.843 1.00 91.56 565 ARG A O 1
ATOM 4378 N N . LEU A 1 566 ? -17.343 0.594 -0.381 1.00 89.06 566 LEU A N 1
ATOM 4379 C CA . LEU A 1 566 ? -16.034 0.728 -1.022 1.00 89.06 566 LEU A CA 1
ATOM 4380 C C . LEU A 1 566 ? -15.153 -0.496 -0.775 1.00 89.06 566 LEU A C 1
ATOM 4382 O O . LEU A 1 566 ? -14.308 -0.799 -1.612 1.00 89.06 566 LEU A O 1
ATOM 4386 N N . GLY A 1 567 ? -15.354 -1.233 0.319 1.00 87.00 567 GLY A N 1
ATOM 4387 C CA . GLY A 1 567 ? -14.534 -2.383 0.685 1.00 87.00 567 GLY A CA 1
ATOM 4388 C C . GLY A 1 567 ? -14.430 -3.427 -0.431 1.00 87.00 567 GLY A C 1
ATOM 4389 O O . GLY A 1 567 ? -13.319 -3.721 -0.871 1.00 87.00 567 GLY A O 1
ATOM 4390 N N . PRO A 1 568 ? -15.540 -3.969 -0.962 1.00 89.19 568 PRO A N 1
ATOM 4391 C CA . PRO A 1 568 ? -15.478 -4.882 -2.096 1.00 89.19 568 PRO A CA 1
ATOM 4392 C C . PRO A 1 568 ? -14.866 -4.258 -3.357 1.00 89.19 568 PRO A C 1
ATOM 4394 O O . PRO A 1 568 ? -14.221 -4.976 -4.107 1.00 89.19 568 PRO A O 1
ATOM 4397 N N . ILE A 1 569 ? -15.025 -2.954 -3.604 1.00 90.69 569 ILE A N 1
ATOM 4398 C CA . ILE A 1 569 ? -14.474 -2.280 -4.797 1.00 90.69 569 ILE A CA 1
ATOM 4399 C C . ILE A 1 569 ? -12.950 -2.165 -4.699 1.00 90.69 569 ILE A C 1
ATOM 4401 O O . ILE A 1 569 ? -12.231 -2.527 -5.629 1.00 90.69 569 ILE A O 1
ATOM 4405 N N . VAL A 1 570 ? -12.462 -1.680 -3.558 1.00 90.00 570 VAL A N 1
ATOM 4406 C CA . VAL A 1 570 ? -11.039 -1.446 -3.307 1.00 90.00 570 VAL A CA 1
ATOM 4407 C C . VAL A 1 570 ? -10.300 -2.760 -3.102 1.00 90.00 570 VAL A C 1
ATOM 4409 O O . VAL A 1 570 ? -9.142 -2.846 -3.502 1.00 90.00 570 VAL A O 1
ATOM 4412 N N . PHE A 1 571 ? -10.952 -3.795 -2.556 1.00 93.62 571 PHE A N 1
ATOM 4413 C CA . PHE A 1 571 ? -10.367 -5.111 -2.288 1.00 93.62 571 PHE A CA 1
ATOM 4414 C C . PHE A 1 571 ? -10.957 -6.206 -3.191 1.00 93.62 571 PHE A C 1
ATOM 4416 O O . PHE A 1 571 ? -11.832 -6.959 -2.745 1.00 93.62 571 PHE A O 1
ATOM 4423 N N . PRO A 1 572 ? -10.426 -6.401 -4.421 1.00 91.81 572 PRO A N 1
ATOM 4424 C CA . PRO A 1 572 ? -10.913 -7.419 -5.351 1.00 91.81 572 PRO A CA 1
ATOM 4425 C C . PRO A 1 572 ? -10.973 -8.825 -4.759 1.00 91.81 572 PRO A C 1
ATOM 4427 O O . PRO A 1 572 ? -11.842 -9.602 -5.125 1.00 91.81 572 PRO A O 1
ATOM 4430 N N . GLY A 1 573 ? -10.119 -9.159 -3.784 1.00 92.31 573 GLY A N 1
ATOM 4431 C CA . GLY A 1 573 ? -10.171 -10.451 -3.093 1.00 92.31 573 GLY A CA 1
ATOM 4432 C C . GLY A 1 573 ? -11.490 -10.732 -2.351 1.00 92.31 573 GLY A C 1
ATOM 4433 O O . GLY A 1 573 ? -11.745 -11.888 -2.015 1.00 92.31 573 GLY A O 1
ATOM 4434 N N . ARG A 1 574 ? -12.351 -9.730 -2.116 1.00 94.31 574 ARG A N 1
ATOM 4435 C CA . ARG A 1 574 ? -13.719 -9.922 -1.596 1.00 94.31 574 ARG A CA 1
ATOM 4436 C C . ARG A 1 574 ? -14.707 -10.381 -2.679 1.00 94.31 574 ARG A C 1
ATOM 4438 O O . ARG A 1 574 ? -15.818 -10.792 -2.347 1.00 94.31 574 ARG A O 1
ATOM 4445 N N . TRP A 1 575 ? -14.338 -10.333 -3.963 1.00 94.94 575 TRP A N 1
ATOM 4446 C CA . TRP A 1 575 ? -15.203 -10.753 -5.069 1.00 94.94 575 TRP A CA 1
ATOM 4447 C C . TRP A 1 575 ? -15.345 -12.271 -5.119 1.00 94.94 575 TRP A C 1
ATOM 4449 O O . TRP A 1 575 ? -14.398 -13.014 -4.862 1.00 94.94 575 TRP A O 1
ATOM 4459 N N . LYS A 1 576 ? -16.525 -12.744 -5.533 1.00 92.31 576 LYS A N 1
ATOM 4460 C CA . LYS A 1 576 ? -16.855 -14.179 -5.606 1.00 92.31 576 LYS A CA 1
ATOM 4461 C C . LYS A 1 576 ? -15.941 -14.975 -6.550 1.00 92.31 576 LYS A C 1
ATOM 4463 O O . LYS A 1 576 ? -15.793 -16.177 -6.364 1.00 92.31 576 LYS A O 1
ATOM 4468 N N . ILE A 1 577 ? -15.314 -14.313 -7.528 1.00 95.12 577 ILE A N 1
ATOM 4469 C CA . ILE A 1 577 ? -14.394 -14.943 -8.490 1.00 95.12 577 ILE A CA 1
ATOM 4470 C C . ILE A 1 577 ? -13.057 -15.378 -7.869 1.00 95.12 577 ILE A C 1
ATOM 4472 O O . ILE A 1 577 ? -12.319 -16.128 -8.498 1.00 95.12 577 ILE A O 1
ATOM 4476 N N . PHE A 1 578 ? -12.753 -14.954 -6.636 1.00 94.00 578 PHE A N 1
ATOM 4477 C CA . PHE A 1 578 ? -11.563 -15.378 -5.893 1.00 94.00 578 PHE A CA 1
ATOM 4478 C C . PHE A 1 578 ? -11.943 -16.329 -4.742 1.00 94.00 578 PHE A C 1
ATOM 4480 O O . PHE A 1 578 ? -11.811 -15.964 -3.572 1.00 94.00 578 PHE A O 1
ATOM 4487 N N . PRO A 1 579 ? -12.408 -17.564 -5.018 1.00 92.38 579 PRO A N 1
ATOM 4488 C CA . PRO A 1 579 ? -12.971 -18.464 -4.000 1.00 92.38 579 PRO A CA 1
ATOM 4489 C C . PRO A 1 579 ? -11.964 -18.917 -2.927 1.00 92.38 579 PRO A C 1
ATOM 4491 O O . PRO A 1 579 ? -12.368 -19.400 -1.862 1.00 92.38 579 PRO A O 1
ATOM 4494 N N . LEU A 1 580 ? -10.665 -18.768 -3.215 1.00 93.81 580 LEU A N 1
ATOM 4495 C CA . LEU A 1 580 ? -9.550 -19.110 -2.331 1.00 93.81 580 LEU A CA 1
ATOM 4496 C C . LEU A 1 580 ? -9.105 -17.952 -1.427 1.00 93.81 580 LEU A C 1
ATOM 4498 O O . LEU A 1 580 ? -8.250 -18.164 -0.569 1.00 93.81 580 LEU A O 1
ATOM 4502 N N . SER A 1 581 ? -9.662 -16.746 -1.589 1.00 93.88 581 SER A N 1
ATOM 4503 C CA . SER A 1 581 ? -9.356 -15.636 -0.682 1.00 93.88 581 SER A CA 1
ATOM 4504 C C . SER A 1 581 ? -9.814 -15.959 0.740 1.00 93.88 581 SER A C 1
ATOM 4506 O O . SER A 1 581 ? -10.819 -16.649 0.935 1.00 93.88 581 SER A O 1
ATOM 4508 N N . TYR A 1 582 ? -9.107 -15.444 1.750 1.00 94.62 582 TYR A N 1
ATOM 4509 C CA . TYR A 1 582 ? -9.478 -15.678 3.147 1.00 94.62 582 TYR A CA 1
ATOM 4510 C C . TYR A 1 582 ? -10.907 -15.222 3.449 1.00 94.62 582 TYR A C 1
ATOM 4512 O O . TYR A 1 582 ? -11.620 -15.914 4.166 1.00 94.62 582 TYR A O 1
ATOM 4520 N N . TRP A 1 583 ? -11.349 -14.119 2.839 1.00 94.75 583 TRP A N 1
ATOM 4521 C CA . TRP A 1 583 ? -12.727 -13.639 2.935 1.00 94.75 583 TRP A CA 1
ATOM 4522 C C . TRP A 1 583 ? -13.739 -14.685 2.449 1.00 94.75 583 TRP A C 1
ATOM 4524 O O . TRP A 1 583 ? -14.639 -15.085 3.185 1.00 94.75 583 TRP A O 1
ATOM 4534 N N . ASN A 1 584 ? -13.587 -15.180 1.217 1.00 94.69 584 ASN A N 1
ATOM 4535 C CA . ASN A 1 584 ? -14.542 -16.130 0.642 1.00 94.69 584 ASN A CA 1
ATOM 4536 C C . ASN A 1 584 ? -14.475 -17.509 1.310 1.00 94.69 584 ASN A C 1
ATOM 4538 O O . ASN A 1 584 ? -15.490 -18.204 1.393 1.00 94.69 584 ASN A O 1
ATOM 4542 N N . ARG A 1 585 ? -13.299 -17.905 1.809 1.00 95.31 585 ARG A N 1
ATOM 4543 C CA . ARG A 1 585 ? -13.142 -19.096 2.649 1.00 95.31 585 ARG A CA 1
ATOM 4544 C C . ARG A 1 585 ? -13.850 -18.929 3.989 1.00 95.31 585 ARG A C 1
ATOM 4546 O O . ARG A 1 585 ? -14.668 -19.775 4.319 1.00 95.31 585 ARG A O 1
ATOM 4553 N N . GLY A 1 586 ? -13.624 -17.819 4.693 1.00 92.94 586 GLY A N 1
ATOM 4554 C CA . GLY A 1 586 ? -14.262 -17.524 5.977 1.00 92.94 586 GLY A CA 1
ATOM 4555 C C . GLY A 1 586 ? -15.784 -17.493 5.870 1.00 92.94 586 GLY A C 1
ATOM 4556 O O . GLY A 1 586 ? -16.466 -18.113 6.679 1.00 92.94 586 GLY A O 1
ATOM 4557 N N . LYS A 1 587 ? -16.327 -16.886 4.806 1.00 92.38 587 LYS A N 1
ATOM 4558 C CA . LYS A 1 587 ? -17.768 -16.943 4.514 1.00 92.38 587 LYS A CA 1
ATOM 4559 C C . LYS A 1 587 ? -18.280 -18.369 4.302 1.00 92.38 587 LYS A C 1
ATOM 4561 O O . LYS A 1 587 ? -19.362 -18.703 4.764 1.00 92.38 587 LYS A O 1
ATOM 4566 N N . ARG A 1 588 ? -17.533 -19.207 3.580 1.00 92.75 588 ARG A N 1
ATOM 4567 C CA . ARG A 1 588 ? -17.934 -20.593 3.283 1.00 92.75 588 ARG A CA 1
ATOM 4568 C C . ARG A 1 588 ? -17.818 -21.517 4.495 1.00 92.75 588 ARG A C 1
ATOM 4570 O O . ARG A 1 588 ? -18.609 -22.443 4.616 1.00 92.75 588 ARG A O 1
ATOM 4577 N N . GLU A 1 589 ? -16.841 -21.270 5.360 1.00 91.00 589 GLU A N 1
ATOM 4578 C CA . GLU A 1 589 ? -16.628 -21.997 6.617 1.00 91.00 589 GLU A CA 1
ATOM 4579 C C . GLU A 1 589 ? -17.545 -21.494 7.748 1.00 91.00 589 GLU A C 1
ATOM 4581 O O . GLU A 1 589 ? -17.470 -22.000 8.861 1.00 91.00 589 GLU A O 1
ATOM 4586 N N . GLY A 1 590 ? -18.414 -20.511 7.479 1.00 89.19 590 GLY A N 1
ATOM 4587 C CA . GLY A 1 590 ? -19.338 -19.962 8.472 1.00 89.19 590 GLY A CA 1
ATOM 4588 C C . GLY A 1 590 ? -18.666 -19.102 9.543 1.00 89.19 590 GLY A C 1
ATOM 4589 O O . GLY A 1 590 ? -19.293 -18.818 10.549 1.00 89.19 590 GLY A O 1
ATOM 4590 N N . LYS A 1 591 ? -17.417 -18.665 9.332 1.00 92.25 591 LYS A N 1
ATOM 4591 C CA . LYS A 1 591 ? -16.664 -17.786 10.248 1.00 92.25 591 LYS A CA 1
ATOM 4592 C C . LYS A 1 591 ? -17.000 -16.304 10.094 1.00 92.25 591 LYS A C 1
ATOM 4594 O O . LYS A 1 591 ? -16.485 -15.478 10.836 1.00 92.25 591 LYS A O 1
ATOM 4599 N N . ILE A 1 592 ? -17.783 -15.947 9.076 1.00 94.50 592 ILE A N 1
ATOM 4600 C CA . ILE A 1 592 ? -18.171 -14.566 8.783 1.00 94.50 592 ILE A CA 1
ATOM 4601 C C . ILE A 1 592 ? -19.687 -14.512 8.634 1.00 94.50 592 ILE A C 1
ATOM 4603 O O . ILE A 1 592 ? -20.226 -15.060 7.669 1.00 94.50 592 ILE A O 1
ATOM 4607 N N . THR A 1 593 ? -20.350 -13.784 9.530 1.00 93.00 593 THR A N 1
ATOM 4608 C CA . THR A 1 593 ? -21.781 -13.468 9.438 1.00 93.00 593 THR A CA 1
ATOM 4609 C C . THR A 1 593 ? -21.941 -11.995 9.098 1.00 93.00 593 THR A C 1
ATOM 4611 O O . THR A 1 593 ? -21.323 -11.136 9.724 1.00 93.00 593 THR A O 1
ATOM 4614 N N . ILE A 1 594 ? -22.774 -11.700 8.101 1.00 92.81 594 ILE A N 1
ATOM 4615 C CA . ILE A 1 594 ? -23.131 -10.327 7.737 1.00 92.81 594 ILE A CA 1
ATOM 4616 C C . ILE A 1 594 ? -24.497 -10.029 8.349 1.00 92.81 594 ILE A C 1
ATOM 4618 O O . ILE A 1 594 ? -25.456 -10.747 8.074 1.00 92.81 594 ILE A O 1
ATOM 4622 N N . ILE A 1 595 ? -24.572 -8.988 9.173 1.00 92.88 595 ILE A N 1
ATOM 4623 C CA . ILE A 1 595 ? -25.778 -8.560 9.883 1.00 92.88 595 ILE A CA 1
ATOM 4624 C C . ILE A 1 595 ? -26.235 -7.242 9.262 1.00 92.88 595 ILE A C 1
ATOM 4626 O O . ILE A 1 595 ? -25.457 -6.295 9.185 1.00 92.88 595 ILE A O 1
ATOM 4630 N N . SER A 1 596 ? -27.483 -7.168 8.803 1.00 92.12 596 SER A N 1
ATOM 4631 C CA . SER A 1 596 ? -28.027 -5.906 8.295 1.00 92.12 596 SER A CA 1
ATOM 4632 C C . SER A 1 596 ? -28.414 -4.990 9.458 1.00 92.12 596 SER A C 1
ATOM 4634 O O . SER A 1 596 ? -29.082 -5.424 10.395 1.00 92.12 596 SER A O 1
ATOM 4636 N N . ALA A 1 597 ? -28.021 -3.721 9.372 1.00 91.62 597 ALA A N 1
ATOM 4637 C CA . ALA A 1 597 ? -28.522 -2.646 10.225 1.00 91.62 597 ALA A CA 1
ATOM 4638 C C . ALA A 1 597 ? -29.767 -1.956 9.624 1.00 91.62 597 ALA A C 1
ATOM 4640 O O . ALA A 1 597 ? -30.315 -1.040 10.226 1.00 91.62 597 ALA A O 1
ATOM 4641 N N . GLY A 1 598 ? -30.244 -2.384 8.450 1.00 92.31 598 GLY A N 1
ATOM 4642 C CA . GLY A 1 598 ? -31.335 -1.724 7.732 1.00 92.31 598 GLY A CA 1
ATOM 4643 C C . GLY A 1 598 ? -30.902 -0.376 7.133 1.00 92.31 598 GLY A C 1
ATOM 4644 O O . GLY A 1 598 ? -29.749 -0.243 6.714 1.00 92.31 598 GLY A O 1
ATOM 4645 N N . PRO A 1 599 ? -31.771 0.654 7.088 1.00 93.62 599 PRO A N 1
ATOM 4646 C CA . PRO A 1 599 ? -31.550 1.906 6.349 1.00 93.62 599 PRO A CA 1
ATOM 4647 C C . PRO A 1 599 ? -30.580 2.894 7.034 1.00 93.62 599 PRO A C 1
ATOM 4649 O O . PRO A 1 599 ? -30.797 4.110 6.993 1.00 93.62 599 PRO A O 1
ATOM 4652 N N . VAL A 1 600 ? -29.505 2.374 7.623 1.00 94.12 600 VAL A N 1
ATOM 4653 C CA . VAL A 1 600 ? -28.465 3.084 8.378 1.00 94.12 600 VAL A CA 1
ATOM 4654 C C . VAL A 1 600 ? -27.295 3.469 7.460 1.00 94.12 600 VAL A C 1
ATOM 4656 O O . VAL A 1 600 ? -26.920 2.718 6.556 1.00 94.12 600 VAL A O 1
ATOM 4659 N N . GLY A 1 601 ? -26.758 4.677 7.651 1.00 93.00 601 GLY A N 1
ATOM 4660 C CA . GLY A 1 601 ? -25.567 5.204 6.977 1.00 93.00 601 GLY A CA 1
ATOM 4661 C C . GLY A 1 601 ? -24.268 4.895 7.729 1.00 93.00 601 GLY A C 1
ATOM 4662 O O . GLY A 1 601 ? -24.269 4.178 8.721 1.00 93.00 601 GLY A O 1
ATOM 4663 N N . HIS A 1 602 ? -23.145 5.460 7.281 1.00 92.56 602 HIS A N 1
ATOM 4664 C CA . HIS A 1 602 ? -21.845 5.178 7.904 1.00 92.56 602 HIS A CA 1
ATOM 4665 C C . HIS A 1 602 ? -21.606 5.966 9.199 1.00 92.56 602 HIS A C 1
ATOM 4667 O O . HIS A 1 602 ? -21.381 5.396 10.259 1.00 92.56 602 HIS A O 1
ATOM 4673 N N . GLN A 1 603 ? -21.683 7.291 9.100 1.00 88.12 603 GLN A N 1
ATOM 4674 C CA . GLN A 1 603 ? -21.337 8.246 10.154 1.00 88.12 603 GLN A CA 1
ATOM 4675 C C . GLN A 1 603 ? -22.501 9.206 10.398 1.00 88.12 603 GLN A C 1
ATOM 4677 O O . GLN A 1 603 ? -23.413 9.290 9.574 1.00 88.12 603 GLN A O 1
ATOM 4682 N N . VAL A 1 604 ? -22.473 9.941 11.509 1.00 81.75 604 VAL A N 1
ATOM 4683 C CA . VAL A 1 604 ? -23.480 10.971 11.788 1.00 81.75 604 VAL A CA 1
ATOM 4684 C C . VAL A 1 604 ? -23.448 12.092 10.729 1.00 81.75 604 VAL A C 1
ATOM 4686 O O . VAL A 1 604 ? -22.365 12.490 10.289 1.00 81.75 604 VAL A O 1
ATOM 4689 N N . PRO A 1 605 ? -24.608 12.637 10.314 1.00 87.12 605 PRO A N 1
ATOM 4690 C CA . PRO A 1 605 ? -25.966 12.216 10.668 1.00 87.12 605 PRO A CA 1
ATOM 4691 C C . PRO A 1 605 ? -26.434 10.960 9.902 1.00 87.12 605 PRO A C 1
ATOM 4693 O O . PRO A 1 605 ? -26.074 10.741 8.747 1.00 87.12 605 PRO A O 1
ATOM 4696 N N . GLY A 1 606 ? -27.297 10.161 10.527 1.00 89.31 606 GLY A N 1
ATOM 4697 C CA . GLY A 1 606 ? -27.886 8.936 9.983 1.00 89.31 606 GLY A CA 1
ATOM 4698 C C . GLY A 1 606 ? -27.002 7.689 10.087 1.00 89.31 606 GLY A C 1
ATOM 4699 O O . GLY A 1 606 ? -27.385 6.646 9.558 1.00 89.31 606 GLY A O 1
ATOM 4700 N N . GLY A 1 607 ? -25.841 7.778 10.739 1.00 91.62 607 GLY A N 1
ATOM 4701 C CA . GLY A 1 607 ? -24.890 6.676 10.920 1.00 91.62 607 GLY A CA 1
ATOM 4702 C C . GLY A 1 607 ? -25.273 5.682 12.014 1.00 91.62 607 GLY A C 1
ATOM 4703 O O . GLY A 1 607 ? -26.289 5.855 12.685 1.00 91.62 607 GLY A O 1
ATOM 4704 N N . TYR A 1 608 ? -24.439 4.660 12.221 1.00 93.12 608 TYR A N 1
ATOM 4705 C CA . TYR A 1 608 ? -24.671 3.626 13.242 1.00 93.12 608 TYR A CA 1
ATOM 4706 C C . TYR A 1 608 ? -24.739 4.178 14.671 1.00 93.12 608 TYR A C 1
ATOM 4708 O O . TYR A 1 608 ? -25.501 3.685 15.495 1.00 93.12 608 TYR A O 1
ATOM 4716 N N . MET A 1 609 ? -23.944 5.206 14.962 1.00 92.94 609 MET A N 1
ATOM 4717 C CA . MET A 1 609 ? -23.818 5.793 16.299 1.00 92.94 609 MET A CA 1
ATOM 4718 C C . MET A 1 609 ? -24.692 7.037 16.486 1.00 92.94 609 MET A C 1
ATOM 4720 O O . MET A 1 609 ? -24.489 7.793 17.426 1.00 92.94 609 MET A O 1
ATOM 4724 N N . ASP A 1 610 ? -25.655 7.282 15.590 1.00 91.81 610 ASP A N 1
ATOM 4725 C CA . ASP A 1 610 ? -26.489 8.481 15.659 1.00 91.81 610 ASP A CA 1
ATOM 4726 C C . ASP A 1 610 ? -27.563 8.363 16.763 1.00 91.81 610 ASP A C 1
ATOM 4728 O O . ASP A 1 610 ? -28.437 7.491 16.674 1.00 91.81 610 ASP A O 1
ATOM 4732 N N . PRO A 1 611 ? -27.554 9.241 17.789 1.00 91.81 611 PRO A N 1
ATOM 4733 C CA . PRO A 1 611 ? -28.552 9.221 18.856 1.00 91.81 611 PRO A CA 1
ATOM 4734 C C . PRO A 1 611 ? -29.874 9.909 18.475 1.00 91.81 611 PRO A C 1
ATOM 4736 O O . PRO A 1 611 ? -30.818 9.887 19.259 1.00 91.81 611 PRO A O 1
ATOM 4739 N N . LYS A 1 612 ? -29.954 10.559 17.308 1.00 91.94 612 LYS A N 1
ATOM 4740 C CA . LYS A 1 612 ? -31.103 11.359 16.850 1.00 91.94 612 LYS A CA 1
ATOM 4741 C C . LYS A 1 612 ? -31.828 10.726 15.667 1.00 91.94 612 LYS A C 1
ATOM 4743 O O . LYS A 1 612 ? -33.044 10.871 15.560 1.00 91.94 612 LYS A O 1
ATOM 4748 N N . ALA A 1 613 ? -31.103 10.065 14.767 1.00 92.12 613 ALA A N 1
ATOM 4749 C CA . ALA A 1 613 ? -31.711 9.366 13.640 1.00 92.12 613 ALA A CA 1
ATOM 4750 C C . ALA A 1 613 ? -32.517 8.158 14.134 1.00 92.12 613 ALA A C 1
ATOM 4752 O O . ALA A 1 613 ? -32.014 7.353 14.920 1.00 92.12 613 ALA A O 1
ATOM 4753 N N . THR A 1 614 ? -33.764 8.044 13.680 1.00 93.50 614 THR A N 1
ATOM 4754 C CA . THR A 1 614 ? -34.712 7.009 14.106 1.00 93.50 614 THR A CA 1
ATOM 4755 C C . THR A 1 614 ? -35.084 6.080 12.960 1.00 93.50 614 THR A C 1
ATOM 4757 O O . THR A 1 614 ? -35.183 6.488 11.800 1.00 93.50 614 THR A O 1
ATOM 4760 N N . LEU A 1 615 ? -35.289 4.814 13.308 1.00 89.75 615 LEU A N 1
ATOM 4761 C CA . LEU A 1 615 ? -35.874 3.801 12.441 1.00 89.75 615 LEU A CA 1
ATOM 4762 C C . LEU A 1 615 ? -37.402 3.927 12.444 1.00 89.75 615 LEU A C 1
ATOM 4764 O O . LEU A 1 615 ? -37.991 4.591 13.297 1.00 89.75 615 LEU A O 1
ATOM 4768 N N . GLU A 1 616 ? -38.059 3.229 11.518 1.00 89.25 616 GLU A N 1
ATOM 4769 C CA . GLU A 1 616 ? -39.528 3.192 11.433 1.00 89.25 616 GLU A CA 1
ATOM 4770 C C . GLU A 1 616 ? -40.194 2.632 12.701 1.00 89.25 616 GLU A C 1
ATOM 4772 O O . GLU A 1 616 ? -41.332 2.979 13.004 1.00 89.25 616 GLU A O 1
ATOM 4777 N N . ASP A 1 617 ? -39.480 1.803 13.468 1.00 86.38 617 ASP A N 1
ATOM 4778 C CA . ASP A 1 617 ? -39.951 1.234 14.736 1.00 86.38 617 ASP A CA 1
ATOM 4779 C C . ASP A 1 617 ? -39.763 2.164 15.951 1.00 86.38 617 ASP A C 1
ATOM 4781 O O . ASP A 1 617 ? -40.100 1.793 17.076 1.00 86.38 617 ASP A O 1
ATOM 4785 N N . GLY A 1 618 ? -39.242 3.376 15.735 1.00 89.31 618 GLY A N 1
ATOM 4786 C CA . GLY A 1 618 ? -39.047 4.397 16.762 1.00 89.31 618 GLY A CA 1
ATOM 4787 C C . GLY A 1 618 ? -37.737 4.293 17.546 1.00 89.31 618 GLY A C 1
ATOM 4788 O O . GLY A 1 618 ? -37.416 5.232 18.276 1.00 89.31 618 GLY A O 1
ATOM 4789 N N . ARG A 1 619 ? -36.946 3.220 17.389 1.00 93.19 619 ARG A N 1
ATOM 4790 C CA . ARG A 1 619 ? -35.601 3.142 17.986 1.00 93.19 619 ARG A CA 1
ATOM 4791 C C . ARG A 1 619 ? -34.651 4.107 17.288 1.00 93.19 619 ARG A C 1
ATOM 4793 O O . ARG A 1 619 ? -34.759 4.345 16.083 1.00 93.19 619 ARG A O 1
ATOM 4800 N N . THR A 1 620 ? -33.678 4.633 18.026 1.00 95.31 620 THR A N 1
ATOM 4801 C CA . THR A 1 620 ? -32.569 5.378 17.413 1.00 95.31 620 THR A CA 1
ATOM 4802 C C . THR A 1 620 ? -31.567 4.416 16.775 1.00 95.31 620 THR A C 1
ATOM 4804 O O . THR A 1 620 ? -31.477 3.249 17.165 1.00 95.31 620 THR A O 1
ATOM 4807 N N . HIS A 1 621 ? -30.782 4.892 15.808 1.00 94.44 621 HIS A N 1
ATOM 4808 C CA . HIS A 1 621 ? -29.715 4.084 15.210 1.00 94.44 621 HIS A CA 1
ATOM 4809 C C . HIS A 1 621 ? -28.690 3.639 16.267 1.00 94.44 621 HIS A C 1
ATOM 4811 O O . HIS A 1 621 ? -28.286 2.475 16.281 1.00 94.44 621 HIS A O 1
ATOM 4817 N N . LEU A 1 622 ? -28.327 4.531 17.200 1.00 94.69 622 LEU A N 1
ATOM 4818 C CA . LEU A 1 622 ? -27.463 4.200 18.335 1.00 94.69 622 LEU A CA 1
ATOM 4819 C C . LEU A 1 622 ? -28.055 3.073 19.194 1.00 94.69 622 LEU A C 1
ATOM 4821 O O . LEU A 1 622 ? -27.355 2.112 19.518 1.00 94.69 622 LEU A O 1
ATOM 4825 N N . GLN A 1 623 ? -29.345 3.164 19.531 1.00 94.19 623 GLN A N 1
ATOM 4826 C CA . GLN A 1 623 ? -30.028 2.145 20.325 1.00 94.19 623 GLN A CA 1
ATOM 4827 C C . GLN A 1 623 ? -30.021 0.786 19.614 1.00 94.19 623 GLN A C 1
ATOM 4829 O O . GLN A 1 623 ? -29.625 -0.214 20.212 1.00 94.19 623 GLN A O 1
ATOM 4834 N N . GLN A 1 624 ? -30.395 0.748 18.332 1.00 95.12 624 GLN A N 1
ATOM 4835 C CA . GLN A 1 624 ? -30.350 -0.473 17.525 1.00 95.12 624 GLN A CA 1
ATOM 4836 C C . GLN A 1 624 ? -28.936 -1.071 17.493 1.00 95.12 624 GLN A C 1
ATOM 4838 O O . GLN A 1 624 ? -28.775 -2.281 17.651 1.00 95.12 624 GLN A O 1
ATOM 4843 N N . THR A 1 625 ? -27.910 -0.236 17.309 1.00 95.50 625 THR A N 1
ATOM 4844 C CA . THR A 1 625 ? -26.514 -0.682 17.281 1.00 95.50 625 THR A CA 1
ATOM 4845 C C . THR A 1 625 ? -26.120 -1.335 18.604 1.00 95.50 625 THR A C 1
ATOM 4847 O O . THR A 1 625 ? -25.614 -2.455 18.589 1.00 95.50 625 THR A O 1
ATOM 4850 N N . ILE A 1 626 ? -26.401 -0.700 19.748 1.00 96.25 626 ILE A N 1
ATOM 4851 C CA . ILE A 1 626 ? -26.113 -1.277 21.072 1.00 96.25 626 ILE A CA 1
ATOM 4852 C C . ILE A 1 626 ? -26.857 -2.602 21.262 1.00 96.25 626 ILE A C 1
ATOM 4854 O O . ILE A 1 626 ? -26.254 -3.583 21.690 1.00 96.25 626 ILE A O 1
ATOM 4858 N N . GLU A 1 627 ? -28.136 -2.673 20.894 1.00 93.69 627 GLU A N 1
ATOM 4859 C CA . GLU A 1 627 ? -28.924 -3.905 20.998 1.00 93.69 627 GLU A CA 1
ATOM 4860 C C . GLU A 1 627 ? -28.310 -5.055 20.180 1.00 93.69 627 GLU A C 1
ATOM 4862 O O . GLU A 1 627 ? -28.163 -6.162 20.702 1.00 93.69 627 GLU A O 1
ATOM 4867 N N . ILE A 1 628 ? -27.874 -4.797 18.940 1.00 94.12 628 ILE A N 1
ATOM 4868 C CA . ILE A 1 628 ? -27.181 -5.791 18.102 1.00 94.12 628 ILE A CA 1
ATOM 4869 C C . ILE A 1 628 ? -25.870 -6.242 18.763 1.00 94.12 628 ILE A C 1
ATOM 4871 O O . ILE A 1 628 ? -25.595 -7.443 18.826 1.00 94.12 628 ILE A O 1
ATOM 4875 N N . LEU A 1 629 ? -25.064 -5.308 19.285 1.00 95.81 629 LEU A N 1
ATOM 4876 C CA . LEU A 1 629 ? -23.809 -5.636 19.972 1.00 95.81 629 LEU A CA 1
ATOM 4877 C C . LEU A 1 629 ? -24.053 -6.546 21.178 1.00 95.81 629 LEU A C 1
ATOM 4879 O O . LEU A 1 629 ? -23.373 -7.560 21.336 1.00 95.81 629 LEU A O 1
ATOM 4883 N N . LEU A 1 630 ? -25.054 -6.231 22.001 1.00 94.62 630 LEU A N 1
ATOM 4884 C CA . LEU A 1 630 ? -25.395 -7.033 23.172 1.00 94.62 630 LEU A CA 1
ATOM 4885 C C . LEU A 1 630 ? -25.905 -8.426 22.787 1.00 94.62 630 LEU A C 1
ATOM 4887 O O . LEU A 1 630 ? -25.516 -9.400 23.429 1.00 94.62 630 LEU A O 1
ATOM 4891 N N . GLN A 1 631 ? -26.709 -8.552 21.727 1.00 91.56 631 GLN A N 1
ATOM 4892 C CA . GLN A 1 631 ? -27.144 -9.857 21.212 1.00 91.56 631 GLN A CA 1
ATOM 4893 C C . GLN A 1 631 ? -25.957 -10.717 20.759 1.00 91.56 631 GLN A C 1
ATOM 4895 O O . GLN A 1 631 ? -25.911 -11.919 21.038 1.00 91.56 631 GLN A O 1
ATOM 4900 N N . ILE A 1 632 ? -24.970 -10.116 20.088 1.00 92.31 632 ILE A N 1
ATOM 4901 C CA . ILE A 1 632 ? -23.746 -10.818 19.683 1.00 92.31 632 ILE A CA 1
ATOM 4902 C C . ILE A 1 632 ? -22.949 -11.257 20.917 1.00 92.31 632 ILE A C 1
ATOM 4904 O O . ILE A 1 632 ? -22.587 -12.428 21.019 1.00 92.31 632 ILE A O 1
ATOM 4908 N N . LEU A 1 633 ? -22.717 -10.354 21.876 1.00 91.19 633 LEU A N 1
ATOM 4909 C CA . LEU A 1 633 ? -21.941 -10.645 23.089 1.00 91.19 633 LEU A CA 1
ATOM 4910 C C . LEU A 1 633 ? -22.599 -11.714 23.979 1.00 91.19 633 LEU A C 1
ATOM 4912 O O . LEU A 1 633 ? -21.894 -12.473 24.640 1.00 91.19 633 LEU A O 1
ATOM 4916 N N . ARG A 1 634 ? -23.933 -11.826 23.954 1.00 88.88 634 ARG A N 1
ATOM 4917 C CA . ARG A 1 634 ? -24.703 -12.895 24.622 1.00 88.88 634 ARG A CA 1
ATOM 4918 C C . ARG A 1 634 ? -24.744 -14.213 23.834 1.00 88.88 634 ARG A C 1
ATOM 4920 O O . ARG A 1 634 ? -25.289 -15.205 24.319 1.00 88.88 634 ARG A O 1
ATOM 4927 N N . GLY A 1 635 ? -24.193 -14.245 22.619 1.00 82.50 635 GLY A N 1
ATOM 4928 C CA . GLY A 1 635 ? -24.198 -15.420 21.742 1.00 82.50 635 GLY A CA 1
ATOM 4929 C C . GLY A 1 635 ? -25.564 -15.733 21.117 1.00 82.50 635 GLY A C 1
ATOM 4930 O O . GLY A 1 635 ? -25.813 -16.869 20.709 1.00 82.50 635 GLY A O 1
ATOM 4931 N N . GLU A 1 636 ? -26.470 -14.757 21.050 1.00 78.00 636 GLU A N 1
ATOM 4932 C CA . GLU A 1 636 ? -27.822 -14.918 20.497 1.00 78.00 636 GLU A CA 1
ATOM 4933 C C . GLU A 1 636 ? -27.819 -14.858 18.960 1.00 78.00 636 GLU A C 1
ATOM 4935 O O . GLU A 1 636 ? -28.562 -15.596 18.310 1.00 78.00 636 GLU A O 1
ATOM 4940 N N . ALA A 1 637 ? -26.911 -14.074 18.367 1.00 69.44 637 ALA A N 1
ATOM 4941 C CA . ALA A 1 637 ? -26.811 -13.889 16.916 1.00 69.44 637 ALA A CA 1
ATOM 4942 C C . ALA A 1 637 ? -26.562 -15.204 16.141 1.00 69.44 637 ALA A C 1
ATOM 4944 O O . ALA A 1 637 ? -27.168 -15.440 15.097 1.00 69.44 637 ALA A O 1
ATOM 4945 N N . LEU A 1 638 ? -25.728 -16.107 16.672 1.00 59.59 638 LEU A N 1
ATOM 4946 C CA . LEU A 1 638 ? -25.452 -17.411 16.045 1.00 59.59 638 LEU A CA 1
ATOM 4947 C C . LEU A 1 638 ? -26.596 -18.421 16.210 1.00 59.59 638 LEU A C 1
ATOM 4949 O O . LEU A 1 638 ? -26.712 -19.355 15.415 1.00 59.59 638 LEU A O 1
ATOM 4953 N N . LYS A 1 639 ? -27.443 -18.268 17.238 1.00 56.06 639 LYS A N 1
ATOM 4954 C CA . LYS A 1 639 ? -28.604 -19.150 17.445 1.00 56.06 639 LYS A CA 1
ATOM 4955 C C . LYS A 1 639 ? -29.681 -18.895 16.391 1.00 56.06 639 LYS A C 1
ATOM 4957 O O . LYS A 1 639 ? -30.305 -19.851 15.938 1.00 56.06 639 LYS A O 1
ATOM 4962 N N . ALA A 1 640 ? -29.850 -17.640 15.969 1.00 51.50 640 ALA A N 1
ATOM 4963 C CA . ALA A 1 640 ? -30.764 -17.266 14.894 1.00 51.50 640 ALA A CA 1
ATOM 4964 C C . ALA A 1 640 ? -30.313 -17.819 13.527 1.00 51.50 640 ALA A C 1
ATOM 4966 O O . ALA A 1 640 ? -31.131 -18.374 12.799 1.00 51.50 640 ALA A O 1
ATOM 4967 N N . ASP A 1 641 ? -29.016 -17.762 13.204 1.00 47.88 641 ASP A N 1
ATOM 4968 C CA . ASP A 1 641 ? -28.473 -18.240 11.917 1.00 47.88 641 ASP A CA 1
ATOM 4969 C C . ASP A 1 641 ? -28.537 -19.777 11.776 1.00 47.88 641 ASP A C 1
ATOM 4971 O O . ASP A 1 641 ? -28.899 -20.306 10.728 1.00 47.88 641 ASP A O 1
ATOM 4975 N N . ARG A 1 642 ? -28.321 -20.531 12.868 1.00 43.94 642 ARG A N 1
ATOM 4976 C CA . ARG A 1 642 ? -28.469 -22.005 12.886 1.00 43.94 642 ARG A CA 1
ATOM 4977 C C . ARG A 1 642 ? -29.892 -22.509 12.600 1.00 43.94 642 ARG A C 1
ATOM 4979 O O . ARG A 1 642 ? -30.063 -23.705 12.374 1.00 43.94 642 ARG A O 1
ATOM 4986 N N . SER A 1 643 ? -30.901 -21.635 12.617 1.00 39.72 643 SER A N 1
ATOM 4987 C CA . SER A 1 643 ? -32.269 -21.978 12.202 1.00 39.72 643 SER A CA 1
ATOM 4988 C C . SER A 1 643 ? -32.440 -22.039 10.677 1.00 39.72 643 SER A C 1
ATOM 4990 O O . SER A 1 643 ? -33.422 -22.600 10.191 1.00 39.72 643 SER A O 1
ATOM 4992 N N . ILE A 1 644 ? -31.469 -21.517 9.917 1.00 40.09 644 ILE A N 1
ATOM 4993 C CA . ILE A 1 644 ? -31.439 -21.535 8.456 1.00 40.09 644 ILE A CA 1
ATOM 4994 C C . ILE A 1 644 ? -30.574 -22.729 8.013 1.00 40.09 644 ILE A C 1
ATOM 4996 O O . ILE A 1 644 ? -29.375 -22.760 8.300 1.00 40.09 644 ILE A O 1
ATOM 5000 N N . PRO A 1 645 ? -31.126 -23.735 7.307 1.00 39.50 645 PRO A N 1
ATOM 5001 C CA . PRO A 1 645 ? -30.351 -24.888 6.862 1.00 39.50 645 PRO A CA 1
ATOM 5002 C C . PRO A 1 645 ? -29.247 -24.471 5.877 1.00 39.50 645 PRO A C 1
ATOM 5004 O O . PRO A 1 645 ? -29.502 -24.178 4.707 1.00 39.50 645 PRO A O 1
ATOM 5007 N N . GLY A 1 646 ? -27.997 -24.460 6.339 1.00 51.50 646 GLY A N 1
ATOM 5008 C CA . GLY A 1 646 ? -26.834 -24.268 5.480 1.00 51.50 646 GLY A CA 1
ATOM 5009 C C . GLY A 1 646 ? -26.608 -25.496 4.596 1.00 51.50 646 GLY A C 1
ATOM 5010 O O . GLY A 1 646 ? -26.462 -26.611 5.093 1.00 51.50 646 GLY A O 1
ATOM 5011 N N . LYS A 1 647 ? -26.553 -25.315 3.272 1.00 48.31 647 LYS A N 1
ATOM 5012 C CA . LYS A 1 647 ? -26.209 -26.402 2.343 1.00 48.31 647 LYS A CA 1
ATOM 5013 C C . LYS A 1 647 ? -24.749 -26.814 2.571 1.00 48.31 647 LYS A C 1
ATOM 5015 O O . LYS A 1 647 ? -23.842 -26.018 2.327 1.00 48.31 647 LYS A O 1
ATOM 5020 N N . THR A 1 648 ? -24.516 -28.044 3.028 1.00 53.59 648 THR A N 1
ATOM 5021 C CA . THR A 1 648 ? -23.170 -28.589 3.263 1.00 53.59 648 THR A CA 1
ATOM 5022 C C . THR A 1 648 ? -22.348 -28.512 1.976 1.00 53.59 648 THR A C 1
ATOM 5024 O O . THR A 1 648 ? -22.798 -28.947 0.915 1.00 53.59 648 THR A O 1
ATOM 5027 N N . SER A 1 649 ? -21.153 -27.916 2.035 1.00 52.31 649 SER A N 1
ATOM 5028 C CA . SER A 1 649 ? -20.314 -27.786 0.839 1.00 52.31 649 SER A CA 1
ATOM 5029 C C . SER A 1 649 ? -19.829 -29.158 0.356 1.00 52.31 649 SER A C 1
ATOM 5031 O O . SER A 1 649 ? -19.522 -30.029 1.169 1.00 52.31 649 SER A O 1
ATOM 5033 N N . ASN A 1 650 ? -19.680 -29.338 -0.961 1.00 65.50 650 ASN A N 1
ATOM 5034 C CA . ASN A 1 650 ? -19.163 -30.586 -1.545 1.00 65.50 650 ASN A CA 1
ATOM 5035 C C . ASN A 1 650 ? -17.775 -30.969 -1.001 1.00 65.50 650 ASN A C 1
ATOM 5037 O O . ASN A 1 650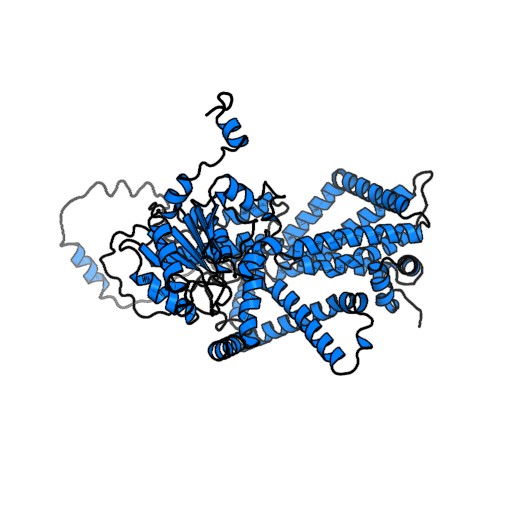 ? -17.449 -32.145 -0.910 1.00 65.50 650 ASN A O 1
ATOM 5041 N N . TYR A 1 651 ? -16.970 -29.982 -0.598 1.00 53.78 651 TYR A N 1
ATOM 5042 C CA . TYR A 1 651 ? -15.672 -30.217 0.031 1.00 53.78 651 TYR A CA 1
ATOM 5043 C C . TYR A 1 651 ? -15.807 -30.765 1.459 1.00 53.78 651 TYR A C 1
ATOM 5045 O O . TYR A 1 651 ? -15.107 -31.703 1.816 1.00 53.78 651 TYR A O 1
ATOM 5053 N N . ALA A 1 652 ? -16.739 -30.235 2.258 1.00 58.88 652 ALA A N 1
ATOM 5054 C CA . ALA A 1 652 ? -17.023 -30.754 3.598 1.00 58.88 652 ALA A CA 1
ATOM 5055 C C . ALA A 1 652 ? -17.615 -32.173 3.541 1.00 58.88 652 ALA A C 1
ATOM 5057 O O . ALA A 1 652 ? -17.243 -33.024 4.340 1.00 58.88 652 ALA A O 1
ATOM 5058 N N . LEU A 1 653 ? -18.460 -32.451 2.542 1.00 67.19 653 LEU A N 1
ATOM 5059 C CA . LEU A 1 653 ? -18.935 -33.806 2.246 1.00 67.19 653 LEU A CA 1
ATOM 5060 C C . LEU A 1 653 ? -17.782 -34.736 1.835 1.00 67.19 653 LEU A C 1
ATOM 5062 O O . LEU A 1 653 ? -17.747 -35.885 2.254 1.00 67.19 653 LEU A O 1
ATOM 5066 N N . SER A 1 654 ? -16.813 -34.232 1.065 1.00 67.06 654 SER A N 1
ATOM 5067 C CA . SER A 1 654 ? -15.619 -34.992 0.681 1.00 67.06 654 SER A CA 1
ATOM 5068 C C . SER A 1 654 ? -14.669 -35.244 1.854 1.00 67.06 654 SER A C 1
ATOM 5070 O O . SER A 1 654 ? -14.063 -36.306 1.899 1.00 67.06 654 SER A O 1
ATOM 5072 N N . GLN A 1 655 ? -14.513 -34.303 2.791 1.00 60.34 655 GLN A N 1
ATOM 5073 C CA . GLN A 1 655 ? -13.707 -34.499 4.004 1.00 60.34 655 GLN A CA 1
ATOM 5074 C C . GLN A 1 655 ? -14.365 -35.469 4.988 1.00 60.34 655 GLN A C 1
ATOM 5076 O O . GLN A 1 655 ? -13.663 -36.246 5.620 1.00 60.34 655 GLN A O 1
ATOM 5081 N N . ALA A 1 656 ? -15.695 -35.445 5.087 1.00 66.94 656 ALA A N 1
ATOM 5082 C CA . ALA A 1 656 ? -16.466 -36.346 5.939 1.00 66.94 656 ALA A CA 1
ATOM 5083 C C . ALA A 1 656 ? -16.648 -37.757 5.349 1.00 66.94 656 ALA A C 1
ATOM 5085 O O . ALA A 1 656 ? -17.240 -38.613 6.003 1.00 66.94 656 ALA A O 1
ATOM 5086 N N . ALA A 1 657 ? -16.182 -38.001 4.122 1.00 71.62 657 ALA A N 1
ATOM 5087 C CA . ALA A 1 657 ? -16.287 -39.302 3.481 1.00 71.62 657 ALA A CA 1
ATOM 5088 C C . ALA A 1 657 ? -15.287 -40.305 4.080 1.00 71.62 657 ALA A C 1
ATOM 5090 O O . ALA A 1 657 ? -14.125 -39.970 4.312 1.00 71.62 657 ALA A O 1
ATOM 5091 N N . ASP A 1 658 ? -15.732 -41.552 4.261 1.00 68.25 658 ASP A N 1
ATOM 5092 C CA . ASP A 1 658 ? -15.026 -42.625 4.987 1.00 68.25 658 ASP A CA 1
ATOM 5093 C C . ASP A 1 658 ? -13.627 -42.986 4.444 1.00 68.25 658 ASP A C 1
ATOM 5095 O O . ASP A 1 658 ? -12.883 -43.721 5.090 1.00 68.25 658 ASP A O 1
ATOM 5099 N N . PHE A 1 659 ? -13.243 -42.480 3.269 1.00 77.75 659 PHE A N 1
ATOM 5100 C CA . PHE A 1 659 ? -11.927 -42.707 2.669 1.00 77.75 659 PHE A CA 1
ATOM 5101 C C . PHE A 1 659 ? -10.842 -41.714 3.124 1.00 77.75 659 PHE A C 1
ATOM 5103 O O . PHE A 1 659 ? -9.676 -41.915 2.784 1.00 77.75 659 PHE A O 1
ATOM 5110 N N . ASN A 1 660 ? -11.185 -40.658 3.872 1.00 54.28 660 ASN A N 1
ATOM 5111 C CA . ASN A 1 660 ? -10.197 -39.750 4.458 1.00 54.28 660 ASN A CA 1
ATOM 5112 C C . ASN A 1 660 ? -9.850 -40.189 5.895 1.00 54.28 660 ASN A C 1
ATOM 5114 O O . ASN A 1 660 ? -10.755 -40.302 6.724 1.00 54.28 660 ASN A O 1
ATOM 5118 N N . PRO A 1 661 ? -8.565 -40.445 6.219 1.00 51.34 661 PRO A N 1
ATOM 5119 C CA . PRO A 1 661 ? -8.167 -40.825 7.571 1.00 51.34 661 PRO A CA 1
ATOM 5120 C C . PRO A 1 661 ? -8.472 -39.683 8.552 1.00 51.34 661 PRO A C 1
ATOM 5122 O O . PRO A 1 661 ? -8.161 -38.525 8.268 1.00 51.34 661 PRO A O 1
ATOM 5125 N N . ARG A 1 662 ? -9.133 -40.032 9.663 1.00 46.88 662 ARG A N 1
ATOM 5126 C CA . ARG A 1 662 ? -9.565 -39.109 10.725 1.00 46.88 662 ARG A CA 1
ATOM 5127 C C . ARG A 1 662 ? -8.408 -38.541 11.530 1.00 46.88 662 ARG A C 1
ATOM 5129 O O . ARG A 1 662 ? -7.451 -39.306 11.785 1.00 46.88 662 ARG A O 1
#

Mean predicted aligned error: 12.3 Å

Radius of gyration: 31.25 Å; Cα contacts (8 Å, |Δi|>4): 923; chains: 1; bounding box: 83×74×109 Å

Secondary structure (DSSP, 8-state):
----TTTSHHHHHHHHHTT-HHHHHHHTTSTTHHHHHHHHHHHHHHHHHHHTTHHHHHTT--HHHHHHHHHHHHHHHHHHHHHHHHHHHHHHTSTTSPP--HHHHHHHHHHHTGGGGGGGGGGSTTTHHHHHHHHHHHHHHHHHHHHHHHHT--HHHHHHHHHHHHHHHHHHHHTTHHHHHHHHHHHHHHHHTS----SHHHHHHHHHHTT--------------TTSTTSSSS-----TTSSHHHHGGGSS------------------HHHHHHHHHTTS-HHHHHHHHHHHHHHHHHHHHHHHHHHHHHHSTTGGGS-THHHHHHHHHHHHHHHHHHHHHHTTHHHHHHHTT-S-S------SS------S------EEEEEE--TT--SSSPPHHHHHHHHHHGGGS-TTEEEE----TT-TT---TTSSSTTHHHHHHHHHHHHH-TT-TTHHHHHHHHHHHHHHHH-TTTHHHHHHHHHHHHHHHHHTTTPPTTS---EEEEEETHHHHHHHHHHHHHHHHH---EEEEEES----TTS-GGGSSEEEEEEETT-TTTTHHHHH-GGGSTT-TTSHHHHHHHTT-EEEEEEES-BSSSSSBTT-SS-B-TTS-BHHHHHHHHHHHHHTT-HHHHHTTS-----HHHHHHSSTTS--